Protein AF-0000000085088688 (afdb_homodimer)

Structure (mmCIF, N/CA/C/O backbone):
data_AF-0000000085088688-model_v1
#
loop_
_entity.id
_entity.type
_entity.pdbx_description
1 polymer 'Oxidoreductase, short chain dehydrogenase/reductase family protein, putative'
#
loop_
_atom_site.group_PDB
_atom_site.id
_atom_site.type_symbol
_atom_site.label_atom_id
_atom_site.label_alt_id
_atom_site.label_comp_id
_atom_site.label_asym_id
_atom_site.label_entity_id
_atom_site.label_seq_id
_atom_site.pdbx_PDB_ins_code
_atom_site.Cartn_x
_atom_site.Cartn_y
_atom_site.Cartn_z
_atom_site.occupancy
_atom_site.B_iso_or_equiv
_atom_site.auth_seq_id
_atom_site.auth_comp_id
_atom_site.auth_asym_id
_atom_site.auth_atom_id
_atom_site.pdbx_PDB_model_num
ATOM 1 N N . MET A 1 1 ? -0.628 4.168 -12.469 1 86.81 1 MET A N 1
ATOM 2 C CA . MET A 1 1 ? 0.678 3.516 -12.445 1 86.81 1 MET A CA 1
ATOM 3 C C . MET A 1 1 ? 0.829 2.559 -13.625 1 86.81 1 MET A C 1
ATOM 5 O O . MET A 1 1 ? -0.034 1.709 -13.852 1 86.81 1 MET A O 1
ATOM 9 N N . SER A 1 2 ? 1.89 2.74 -14.359 1 94.06 2 SER A N 1
ATOM 10 C CA . SER A 1 2 ? 2.098 1.964 -15.578 1 94.06 2 SER A CA 1
ATOM 11 C C . SER A 1 2 ? 3.037 0.789 -15.336 1 94.06 2 SER A C 1
ATOM 13 O O . SER A 1 2 ? 4.012 0.912 -14.594 1 94.06 2 SER A O 1
ATOM 15 N N . LEU A 1 3 ? 2.662 -0.353 -15.992 1 97.81 3 LEU A N 1
ATOM 16 C CA . LEU A 1 3 ? 3.504 -1.544 -15.961 1 97.81 3 LEU A CA 1
ATOM 17 C C . LEU A 1 3 ? 4.012 -1.884 -17.359 1 97.81 3 LEU A C 1
ATOM 19 O O . LEU A 1 3 ? 4.41 -3.021 -17.625 1 97.81 3 LEU A O 1
ATOM 23 N N . GLN A 1 4 ? 3.984 -0.864 -18.188 1 97.19 4 GLN A N 1
ATOM 24 C CA . GLN A 1 4 ? 4.34 -1.06 -19.594 1 97.19 4 GLN A CA 1
ATOM 25 C C . GLN A 1 4 ? 5.762 -1.599 -19.734 1 97.19 4 GLN A C 1
ATOM 27 O O . GLN A 1 4 ? 6.695 -1.07 -19.125 1 97.19 4 GLN A O 1
ATOM 32 N N . GLY A 1 5 ? 5.855 -2.678 -20.516 1 97.69 5 GLY A N 1
ATOM 33 C CA . GLY A 1 5 ? 7.16 -3.238 -20.844 1 97.69 5 GLY A CA 1
ATOM 34 C C . GLY A 1 5 ? 7.668 -4.199 -19.781 1 97.69 5 GLY A C 1
ATOM 35 O O . GLY A 1 5 ? 8.781 -4.719 -19.891 1 97.69 5 GLY A O 1
ATOM 36 N N . LYS A 1 6 ? 6.914 -4.5 -18.781 1 98.69 6 LYS A N 1
ATOM 37 C CA . LYS A 1 6 ? 7.332 -5.352 -17.672 1 98.69 6 LYS A CA 1
ATOM 38 C C . LYS A 1 6 ? 6.621 -6.699 -17.719 1 98.69 6 LYS A C 1
ATOM 40 O O . LYS A 1 6 ? 5.535 -6.816 -18.281 1 98.69 6 LYS A O 1
ATOM 45 N N . VAL A 1 7 ? 7.25 -7.738 -17.141 1 98.94 7 VAL A N 1
ATOM 46 C CA . VAL A 1 7 ? 6.73 -9.102 -17.172 1 98.94 7 VAL A CA 1
ATOM 47 C C . VAL A 1 7 ? 6.504 -9.594 -15.734 1 98.94 7 VAL A C 1
ATOM 49 O O . VAL A 1 7 ? 7.398 -9.5 -14.891 1 98.94 7 VAL A O 1
ATOM 52 N N . TYR A 1 8 ? 5.316 -10.117 -15.508 1 98.94 8 TYR A N 1
ATOM 53 C CA . TYR A 1 8 ? 4.934 -10.562 -14.172 1 98.94 8 TYR A CA 1
ATOM 54 C C . TYR A 1 8 ? 4.43 -12 -14.195 1 98.94 8 TYR A C 1
ATOM 56 O O . TYR A 1 8 ? 3.725 -12.398 -15.125 1 98.94 8 TYR A O 1
ATOM 64 N N . VAL A 1 9 ? 4.734 -12.773 -13.117 1 98.81 9 VAL A N 1
ATOM 65 C CA . VAL A 1 9 ? 4.227 -14.133 -12.969 1 98.81 9 VAL A CA 1
ATOM 66 C C . VAL A 1 9 ? 3.311 -14.211 -11.75 1 98.81 9 VAL A C 1
ATOM 68 O O . VAL A 1 9 ? 3.574 -13.578 -10.727 1 98.81 9 VAL A O 1
ATOM 71 N N . ILE A 1 10 ? 2.238 -14.922 -11.891 1 98.69 10 ILE A N 1
ATOM 72 C CA . ILE A 1 10 ? 1.268 -15.094 -10.812 1 98.69 10 ILE A CA 1
ATOM 73 C C . ILE A 1 10 ? 0.995 -16.578 -10.602 1 98.69 10 ILE A C 1
ATOM 75 O O . ILE A 1 10 ? 0.487 -17.266 -11.492 1 98.69 10 ILE A O 1
ATOM 79 N N . THR A 1 11 ? 1.35 -17.109 -9.422 1 97.5 11 THR A N 1
ATOM 80 C CA . THR A 1 11 ? 0.87 -18.438 -9.062 1 97.5 11 THR A CA 1
ATOM 81 C C . THR A 1 11 ? -0.544 -18.359 -8.492 1 97.5 11 THR A C 1
ATOM 83 O O . THR A 1 11 ? -0.905 -17.391 -7.832 1 97.5 11 THR A O 1
ATOM 86 N N . GLY A 1 12 ? -1.298 -19.406 -8.734 1 95.12 12 GLY A N 1
ATOM 87 C CA . GLY A 1 12 ? -2.707 -19.297 -8.391 1 95.12 12 GLY A CA 1
ATOM 88 C C . GLY A 1 12 ? -3.439 -18.25 -9.203 1 95.12 12 GLY A C 1
ATOM 89 O O . GLY A 1 12 ? -4.32 -17.547 -8.68 1 95.12 12 GLY A O 1
ATOM 90 N N . GLY A 1 13 ? -3.041 -18.141 -10.445 1 97.19 13 GLY A N 1
ATOM 91 C CA . GLY A 1 13 ? -3.459 -17 -11.234 1 97.19 13 GLY A CA 1
ATOM 92 C C . GLY A 1 13 ? -4.77 -17.219 -11.969 1 97.19 13 GLY A C 1
ATOM 93 O O . GLY A 1 13 ? -5.23 -16.359 -12.711 1 97.19 13 GLY A O 1
ATOM 94 N N . ALA A 1 14 ? -5.445 -18.391 -11.711 1 96.94 14 ALA A N 1
ATOM 95 C CA . ALA A 1 14 ? -6.617 -18.703 -12.523 1 96.94 14 ALA A CA 1
ATOM 96 C C . ALA A 1 14 ? -7.902 -18.531 -11.719 1 96.94 14 ALA A C 1
ATOM 98 O O . ALA A 1 14 ? -9 -18.812 -12.219 1 96.94 14 ALA A O 1
ATOM 99 N N . SER A 1 15 ? -7.801 -18.062 -10.445 1 92.81 15 SER A N 1
ATOM 100 C CA . SER A 1 15 ? -9.016 -17.859 -9.656 1 92.81 15 SER A CA 1
ATOM 101 C C . SER A 1 15 ? -8.781 -16.844 -8.547 1 92.81 15 SER A C 1
ATOM 103 O O . SER A 1 15 ? -7.645 -16.438 -8.281 1 92.81 15 SER A O 1
ATOM 105 N N . GLY A 1 16 ? -9.898 -16.328 -8.07 1 93.25 16 GLY A N 1
ATOM 106 C CA . GLY A 1 16 ? -9.875 -15.508 -6.871 1 93.25 16 GLY A CA 1
ATOM 107 C C . GLY A 1 16 ? -8.961 -14.305 -6.984 1 93.25 16 GLY A C 1
ATOM 108 O O . GLY A 1 16 ? -9.016 -13.57 -7.977 1 93.25 16 GLY A O 1
ATOM 109 N N . ILE A 1 17 ? -8.172 -14.125 -5.945 1 94.31 17 ILE A N 1
ATOM 110 C CA . ILE A 1 17 ? -7.27 -12.984 -5.852 1 94.31 17 ILE A CA 1
ATOM 111 C C . ILE A 1 17 ? -6.215 -13.07 -6.953 1 94.31 17 ILE A C 1
ATOM 113 O O . ILE A 1 17 ? -5.844 -12.055 -7.547 1 94.31 17 ILE A O 1
ATOM 117 N N . GLY A 1 18 ? -5.742 -14.297 -7.219 1 96.75 18 GLY A N 1
ATOM 118 C CA . GLY A 1 18 ? -4.754 -14.484 -8.266 1 96.75 18 GLY A CA 1
ATOM 119 C C . 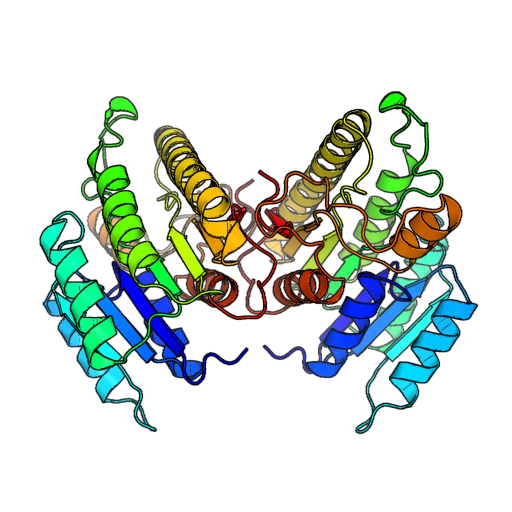GLY A 1 18 ? -5.25 -14.047 -9.633 1 96.75 18 GLY A C 1
ATOM 120 O O . GLY A 1 18 ? -4.547 -13.336 -10.359 1 96.75 18 GLY A O 1
ATOM 121 N N . LEU A 1 19 ? -6.43 -14.438 -9.938 1 97.56 19 LEU A N 1
ATOM 122 C CA . LEU A 1 19 ? -6.992 -14.055 -11.227 1 97.56 19 LEU A CA 1
ATOM 123 C C . LEU A 1 19 ? -7.242 -12.555 -11.297 1 97.56 19 LEU A C 1
ATOM 125 O O . LEU A 1 19 ? -6.977 -11.922 -12.32 1 97.56 19 LEU A O 1
ATOM 129 N N . ALA A 1 20 ? -7.77 -12 -10.227 1 97.69 20 ALA A N 1
ATOM 130 C CA . ALA A 1 20 ? -7.973 -10.555 -10.172 1 97.69 20 ALA A CA 1
ATOM 131 C C . ALA A 1 20 ? -6.656 -9.812 -10.391 1 97.69 20 ALA A C 1
ATOM 133 O O . ALA A 1 20 ? -6.617 -8.805 -11.102 1 97.69 20 ALA A O 1
ATOM 134 N N . THR A 1 21 ? -5.629 -10.305 -9.82 1 98.56 21 THR A N 1
ATOM 135 C CA . THR A 1 21 ? -4.305 -9.719 -10 1 98.56 21 THR A CA 1
ATOM 136 C C . THR A 1 21 ? -3.844 -9.859 -11.445 1 98.56 21 THR A C 1
ATOM 138 O O . THR A 1 21 ? -3.369 -8.891 -12.055 1 98.56 21 THR A O 1
ATOM 141 N N . ALA A 1 22 ? -4.035 -11.031 -11.969 1 98.81 22 ALA A N 1
ATOM 142 C CA . ALA A 1 22 ? -3.627 -11.32 -13.344 1 98.81 22 ALA A CA 1
ATOM 143 C C . ALA A 1 22 ? -4.328 -10.391 -14.328 1 98.81 22 ALA A C 1
ATOM 145 O O . ALA A 1 22 ? -3.729 -9.953 -15.312 1 98.81 22 ALA A O 1
ATOM 146 N N . LYS A 1 23 ? -5.527 -10.086 -14.078 1 98.69 23 LYS A N 1
ATOM 147 C CA . LYS A 1 23 ? -6.309 -9.242 -14.977 1 98.69 23 LYS A CA 1
ATOM 148 C C . LYS A 1 23 ? -5.844 -7.789 -14.914 1 98.69 23 LYS A C 1
ATOM 150 O O . LYS A 1 23 ? -5.855 -7.086 -15.922 1 98.69 23 LYS A O 1
ATOM 155 N N . LEU A 1 24 ? -5.438 -7.336 -13.805 1 98.44 24 LEU A N 1
ATOM 156 C CA . LEU A 1 24 ? -5.07 -5.938 -13.602 1 98.44 24 LEU A CA 1
ATOM 157 C C . LEU A 1 24 ? -3.736 -5.621 -14.266 1 98.44 24 LEU A C 1
ATOM 159 O O . LEU A 1 24 ? -3.51 -4.488 -14.695 1 98.44 24 LEU A O 1
ATOM 163 N N . ILE A 1 25 ? -2.869 -6.59 -14.461 1 98.69 25 ILE A N 1
ATOM 164 C CA . ILE A 1 25 ? -1.519 -6.359 -14.961 1 98.69 25 ILE A CA 1
ATOM 165 C C . ILE A 1 25 ? -1.578 -5.898 -16.422 1 98.69 25 ILE A C 1
ATOM 167 O O . ILE A 1 25 ? -1.062 -4.828 -16.75 1 98.69 25 ILE A O 1
ATOM 171 N N . PRO A 1 26 ? -2.248 -6.578 -17.312 1 98.5 26 PRO A N 1
ATOM 172 C CA . PRO A 1 26 ? -2.326 -6.074 -18.672 1 98.5 26 PRO A CA 1
ATOM 173 C C . PRO A 1 26 ? -3.15 -4.797 -18.797 1 98.5 26 PRO A C 1
ATOM 175 O O . PRO A 1 26 ? -2.914 -3.982 -19.688 1 98.5 26 PRO A O 1
ATOM 178 N N . GLU A 1 27 ? -4.105 -4.59 -17.859 1 97.19 27 GLU A N 1
ATOM 179 C CA . GLU A 1 27 ? -4.852 -3.334 -17.844 1 97.19 27 GLU A CA 1
ATOM 180 C C . GLU A 1 27 ? -3.918 -2.141 -17.656 1 97.19 27 GLU A C 1
ATOM 182 O O . GLU A 1 27 ? -4.242 -1.022 -18.062 1 97.19 27 GLU A O 1
ATOM 187 N N . ARG A 1 28 ? -2.791 -2.441 -17.109 1 97.44 28 ARG A N 1
ATOM 188 C CA . ARG A 1 28 ? -1.818 -1.382 -16.859 1 97.44 28 ARG A CA 1
ATOM 189 C C . ARG A 1 28 ? -0.616 -1.515 -17.781 1 97.44 28 ARG A C 1
ATOM 191 O O . ARG A 1 28 ? 0.445 -0.946 -17.531 1 97.44 28 ARG A O 1
ATOM 198 N N . GLY A 1 29 ? -0.726 -2.365 -18.75 1 97.88 29 GLY A N 1
ATOM 199 C CA . GLY A 1 29 ? 0.234 -2.418 -19.844 1 97.88 29 GLY A CA 1
ATOM 200 C C . GLY A 1 29 ? 1.263 -3.521 -19.672 1 97.88 29 GLY A C 1
ATOM 201 O O . GLY A 1 29 ? 2.133 -3.697 -20.531 1 97.88 29 GLY A O 1
ATOM 202 N N . GLY A 1 30 ? 1.193 -4.305 -18.625 1 98.69 30 GLY A N 1
ATOM 203 C CA . GLY A 1 30 ? 2.18 -5.34 -18.359 1 98.69 30 GLY A CA 1
ATOM 204 C C . GLY A 1 30 ? 1.854 -6.656 -19.047 1 98.69 30 GLY A C 1
ATOM 205 O O . GLY A 1 30 ? 0.72 -6.875 -19.469 1 98.69 30 GLY A O 1
ATOM 206 N N . THR A 1 31 ? 2.891 -7.492 -19.109 1 98.88 31 THR A N 1
ATOM 207 C CA . THR A 1 31 ? 2.73 -8.883 -19.516 1 98.88 31 THR A CA 1
ATOM 208 C C . THR A 1 31 ? 2.475 -9.773 -18.312 1 98.88 31 THR A C 1
ATOM 210 O O . THR A 1 31 ? 3.168 -9.68 -17.297 1 98.88 31 THR A O 1
ATOM 213 N N . VAL A 1 32 ? 1.46 -10.641 -18.469 1 98.88 32 VAL A N 1
ATOM 214 C CA . VAL A 1 32 ? 1.115 -11.477 -17.328 1 98.88 32 VAL A CA 1
ATOM 215 C C . VAL A 1 32 ? 1.271 -12.945 -17.703 1 98.88 32 VAL A C 1
ATOM 217 O O . VAL A 1 32 ? 0.822 -13.375 -18.766 1 98.88 32 VAL A O 1
ATOM 220 N N . CYS A 1 33 ? 1.972 -13.719 -16.844 1 98.94 33 CYS A N 1
ATOM 221 C CA . CYS A 1 33 ? 2.121 -15.164 -16.938 1 98.94 33 CYS A CA 1
ATOM 222 C C . CYS A 1 33 ? 1.521 -15.859 -15.727 1 98.94 33 CYS A C 1
ATOM 224 O O . CYS A 1 33 ? 1.959 -15.641 -14.602 1 98.94 33 CYS A O 1
ATOM 226 N N . ILE A 1 34 ? 0.528 -16.719 -16 1 98.69 34 ILE A N 1
ATOM 227 C CA . ILE A 1 34 ? -0.143 -17.297 -14.836 1 98.69 34 ILE A CA 1
ATOM 228 C C . ILE A 1 34 ? 0.108 -18.797 -14.789 1 98.69 34 ILE A C 1
ATOM 230 O O . ILE A 1 34 ? 0.257 -19.453 -15.828 1 98.69 34 ILE A O 1
ATOM 234 N N . ALA A 1 35 ? 0.189 -19.297 -13.539 1 98.38 35 ALA A N 1
ATOM 235 C CA . ALA A 1 35 ? 0.259 -20.734 -13.25 1 98.38 35 ALA A CA 1
ATOM 236 C C . ALA A 1 35 ? -0.867 -21.156 -12.312 1 98.38 35 ALA A C 1
ATOM 238 O O . ALA A 1 35 ? -1.215 -20.438 -11.383 1 98.38 35 ALA A O 1
ATOM 239 N N . ASP A 1 36 ? -1.402 -22.281 -12.586 1 97.31 36 ASP A N 1
ATOM 240 C CA . ASP A 1 36 ? -2.408 -22.922 -11.75 1 97.31 36 ASP A CA 1
ATOM 241 C C . ASP A 1 36 ? -2.463 -24.422 -12.016 1 97.31 36 ASP A C 1
ATOM 243 O O . ASP A 1 36 ? -1.936 -24.906 -13.023 1 97.31 36 ASP A O 1
ATOM 247 N N . VAL A 1 37 ? -3.064 -25.094 -11.062 1 96.31 37 VAL A N 1
ATOM 248 C CA . VAL A 1 37 ? -3.174 -26.547 -11.242 1 96.31 37 VAL A CA 1
ATOM 249 C C . VAL A 1 37 ? -4.492 -26.875 -11.93 1 96.31 37 VAL A C 1
ATOM 251 O O . VAL A 1 37 ? -4.648 -27.969 -12.492 1 96.31 37 VAL A O 1
ATOM 254 N N . ASN A 1 38 ? -5.473 -25.969 -11.898 1 95.88 38 ASN A N 1
ATOM 255 C CA . ASN A 1 38 ? -6.809 -26.203 -12.43 1 95.88 38 ASN A CA 1
ATOM 256 C C . ASN A 1 38 ? -6.887 -25.875 -13.922 1 95.88 38 ASN A C 1
ATOM 258 O O . ASN A 1 38 ? -7 -24.703 -14.297 1 95.88 38 ASN A O 1
ATOM 262 N N . GLN A 1 39 ? -6.992 -26.906 -14.727 1 97.38 39 GLN A N 1
ATOM 263 C CA . GLN A 1 39 ? -6.961 -26.734 -16.172 1 97.38 39 GLN A CA 1
ATOM 264 C C . GLN A 1 39 ? -8.195 -25.984 -16.656 1 97.38 39 GLN A C 1
ATOM 266 O O . GLN A 1 39 ? -8.102 -25.125 -17.547 1 97.38 39 GLN A O 1
ATOM 271 N N . ASP A 1 40 ? -9.32 -26.312 -16.078 1 97.44 40 ASP A N 1
ATOM 272 C CA . ASP A 1 40 ? -10.547 -25.641 -16.5 1 97.44 40 ASP A CA 1
ATOM 273 C C . ASP A 1 40 ? -10.469 -24.141 -16.203 1 97.44 40 ASP A C 1
ATOM 275 O O . ASP A 1 40 ? -10.836 -23.328 -17.062 1 97.44 40 ASP A O 1
ATOM 279 N N . ALA A 1 41 ? -10.016 -23.812 -15.039 1 96.56 41 ALA A N 1
ATOM 280 C CA . ALA A 1 41 ? -9.844 -22.406 -14.672 1 96.56 41 ALA A CA 1
ATOM 281 C C . ALA A 1 41 ? -8.828 -21.719 -15.578 1 96.56 41 ALA A C 1
ATOM 283 O O . ALA A 1 41 ? -9.008 -20.562 -15.961 1 96.56 41 ALA A O 1
ATOM 284 N N . LEU A 1 42 ? -7.812 -22.422 -15.953 1 98.44 42 LEU A N 1
ATOM 285 C CA . LEU A 1 42 ? -6.801 -21.891 -16.859 1 98.44 42 LEU A CA 1
ATOM 286 C C . LEU A 1 42 ? -7.391 -21.609 -18.234 1 98.44 42 LEU A C 1
ATOM 288 O O . LEU A 1 42 ? -7.09 -20.594 -18.844 1 98.44 42 LEU A O 1
ATOM 292 N N . ASN A 1 43 ? -8.203 -22.516 -18.688 1 98.56 43 ASN A N 1
ATOM 293 C CA . ASN A 1 43 ? -8.852 -22.328 -19.984 1 98.56 43 ASN A CA 1
ATOM 294 C C . ASN A 1 43 ? -9.727 -21.062 -19.984 1 98.56 43 ASN A C 1
ATOM 296 O O . ASN A 1 43 ? -9.727 -20.312 -20.969 1 98.56 43 ASN A O 1
ATOM 300 N N . GLU A 1 44 ? -10.43 -20.938 -18.938 1 98.31 44 GLU A N 1
ATOM 301 C CA . GLU A 1 44 ? -11.273 -19.75 -18.812 1 98.31 44 GLU A CA 1
ATOM 302 C C . GLU A 1 44 ? -10.438 -18.469 -18.781 1 98.31 44 GLU A C 1
ATOM 304 O O . GLU A 1 44 ? -10.773 -17.484 -19.453 1 98.31 44 GLU A O 1
ATOM 309 N N . ALA A 1 45 ? -9.391 -18.516 -18.062 1 98.44 45 ALA A N 1
ATOM 310 C CA . ALA A 1 45 ? -8.492 -17.359 -18 1 98.44 45 ALA A CA 1
ATOM 311 C C . ALA A 1 45 ? -7.883 -17.062 -19.375 1 98.44 45 ALA A C 1
ATOM 313 O O . ALA A 1 45 ? -7.812 -15.914 -19.797 1 98.44 45 ALA A O 1
ATOM 314 N N . GLU A 1 46 ? -7.449 -18.078 -20.031 1 98.62 46 GLU A N 1
ATOM 315 C CA . GLU A 1 46 ? -6.875 -17.922 -21.359 1 98.62 46 GLU A CA 1
ATOM 316 C C . GLU A 1 46 ? -7.867 -17.266 -22.312 1 98.62 46 GLU A C 1
ATOM 318 O O . GLU A 1 46 ? -7.512 -16.359 -23.078 1 98.62 46 GLU A O 1
ATOM 323 N N . SER A 1 47 ? -9.086 -17.766 -22.312 1 98.62 47 SER A N 1
ATOM 324 C CA . SER A 1 47 ? -10.133 -17.203 -23.156 1 98.62 47 SER A CA 1
ATOM 325 C C . SER A 1 47 ? -10.352 -15.719 -22.844 1 98.62 47 SER A C 1
ATOM 327 O O . SER A 1 47 ? -10.523 -14.914 -23.766 1 98.62 47 SER A O 1
ATOM 329 N N . TYR A 1 48 ? -10.359 -15.406 -21.594 1 98.31 48 TYR A N 1
ATOM 330 C CA . TYR A 1 48 ? -10.523 -14.016 -21.172 1 98.31 48 TYR A CA 1
ATOM 331 C C . TYR A 1 48 ? -9.43 -13.133 -21.766 1 98.31 48 TYR A C 1
ATOM 333 O O . TYR A 1 48 ? -9.719 -12.109 -22.391 1 98.31 48 TYR A O 1
ATOM 341 N N . PHE A 1 49 ? -8.188 -13.508 -21.594 1 98.5 49 PHE A N 1
ATOM 342 C CA . PHE A 1 49 ? -7.078 -12.68 -22.047 1 98.5 49 PHE A CA 1
ATOM 343 C C . PHE A 1 49 ? -7.031 -12.609 -23.562 1 98.5 49 PHE A C 1
ATOM 345 O O . PHE A 1 49 ? -6.73 -11.555 -24.141 1 98.5 49 PHE A O 1
ATOM 352 N N . ALA A 1 50 ? -7.367 -13.68 -24.219 1 98.38 50 ALA A N 1
ATOM 353 C CA . ALA A 1 50 ? -7.336 -13.742 -25.672 1 98.38 50 ALA A CA 1
ATOM 354 C C . ALA A 1 50 ? -8.406 -12.836 -26.281 1 98.38 50 ALA A C 1
ATOM 356 O O . ALA A 1 50 ? -8.266 -12.391 -27.422 1 98.38 50 ALA A O 1
ATOM 357 N N . SER A 1 51 ? -9.414 -12.516 -25.516 1 98.06 51 SER A N 1
ATOM 358 C CA . SER A 1 51 ? -10.562 -11.773 -26.047 1 98.06 51 SER A CA 1
ATOM 359 C C . SER A 1 51 ? -10.344 -10.266 -25.922 1 98.06 51 SER A C 1
ATOM 361 O O . SER A 1 51 ? -11.148 -9.477 -26.422 1 98.06 51 SER A O 1
ATOM 363 N N . LYS A 1 52 ? -9.367 -9.906 -25.234 1 97.56 52 LYS A N 1
ATOM 364 C CA . LYS A 1 52 ? -9.164 -8.484 -24.953 1 97.56 52 LYS A CA 1
ATOM 365 C C . LYS A 1 52 ? -8.812 -7.723 -26.234 1 97.56 52 LYS A C 1
ATOM 367 O O . LYS A 1 52 ? -8.094 -8.242 -27.094 1 97.56 52 LYS A O 1
ATOM 372 N N . THR A 1 53 ? -9.336 -6.406 -26.406 1 96.19 53 THR A N 1
ATOM 373 C CA . THR A 1 53 ? -9 -5.438 -27.438 1 96.19 53 THR A CA 1
ATOM 374 C C . THR A 1 53 ? -8.695 -4.07 -26.828 1 96.19 53 THR A C 1
ATOM 376 O O . THR A 1 53 ? -9.547 -3.488 -26.156 1 96.19 53 THR A O 1
ATOM 379 N N . PRO A 1 54 ? -7.539 -3.65 -27.125 1 96.12 54 PRO A N 1
ATOM 380 C CA . PRO A 1 54 ? -6.434 -4.242 -27.875 1 96.12 54 PRO A CA 1
ATOM 381 C C . PRO A 1 54 ? -5.887 -5.508 -27.234 1 96.12 54 PRO A C 1
ATOM 383 O O . PRO A 1 54 ? -6.129 -5.754 -26.047 1 96.12 54 PRO A O 1
ATOM 386 N N . SER A 1 55 ? -5.125 -6.199 -28 1 97.38 55 SER A N 1
ATOM 387 C CA . SER A 1 55 ? -4.582 -7.465 -27.516 1 97.38 55 SER A CA 1
ATOM 388 C C . SER A 1 55 ? -3.623 -7.242 -26.359 1 97.38 55 SER A C 1
ATOM 390 O O . SER A 1 55 ? -2.92 -6.23 -26.312 1 97.38 55 SER A O 1
ATOM 392 N N . VAL A 1 56 ? -3.607 -8.211 -25.469 1 97.75 56 VAL A N 1
ATOM 393 C CA . VAL A 1 56 ? -2.703 -8.164 -24.328 1 97.75 56 VAL A CA 1
ATOM 394 C C . VAL A 1 56 ? -1.723 -9.328 -24.391 1 97.75 56 VAL A C 1
ATOM 396 O O . VAL A 1 56 ? -1.996 -10.344 -25.031 1 97.75 56 VAL A O 1
ATOM 399 N N . GLN A 1 57 ? -0.56 -9.156 -23.812 1 97.69 57 GLN A N 1
ATOM 400 C CA . GLN A 1 57 ? 0.436 -10.227 -23.734 1 97.69 57 GLN A CA 1
ATOM 401 C C . GLN A 1 57 ? 0.238 -11.078 -22.484 1 97.69 57 GLN A C 1
ATOM 403 O O . GLN A 1 57 ? 0.148 -10.547 -21.375 1 97.69 57 GLN A O 1
ATOM 408 N N . PHE A 1 58 ? 0.134 -12.344 -22.719 1 98.62 58 PHE A N 1
ATOM 409 C CA . PHE A 1 58 ? -0.089 -13.234 -21.594 1 98.62 58 PHE A CA 1
ATOM 410 C C . PHE A 1 58 ? 0.445 -14.633 -21.891 1 98.62 58 PHE A C 1
ATOM 412 O O . PHE A 1 58 ? 0.751 -14.945 -23.047 1 98.62 58 PHE A O 1
ATOM 419 N N . MET A 1 59 ? 0.653 -15.438 -20.828 1 98.5 59 MET A N 1
ATOM 420 C CA . MET A 1 59 ? 0.98 -16.859 -20.891 1 98.5 59 MET A CA 1
ATOM 421 C C . MET A 1 59 ? 0.252 -17.625 -19.781 1 98.5 59 MET A C 1
ATOM 423 O O . MET A 1 59 ? 0.13 -17.141 -18.656 1 98.5 59 MET A O 1
ATOM 427 N N . VAL A 1 60 ? -0.307 -18.734 -20.172 1 98.5 60 VAL A N 1
ATOM 428 C CA . VAL A 1 60 ? -1.026 -19.594 -19.234 1 98.5 60 VAL A CA 1
ATOM 429 C C . VAL A 1 60 ? -0.362 -20.969 -19.188 1 98.5 60 VAL A C 1
ATOM 431 O O . VAL A 1 60 ? -0.112 -21.594 -20.219 1 98.5 60 VAL A O 1
ATOM 434 N N . ASN A 1 61 ? -0.057 -21.422 -17.953 1 98.62 61 ASN A N 1
ATOM 435 C CA . ASN A 1 61 ? 0.616 -22.703 -17.797 1 98.62 61 ASN A CA 1
ATOM 436 C C . ASN A 1 61 ? 0.021 -23.5 -16.641 1 98.62 61 ASN A C 1
ATOM 438 O O . ASN A 1 61 ? -0.285 -22.953 -15.578 1 98.62 61 ASN A O 1
ATOM 442 N N . LYS A 1 62 ? -0.138 -24.75 -16.875 1 98.44 62 LYS A N 1
ATOM 443 C CA . LYS A 1 62 ? -0.456 -25.656 -15.773 1 98.44 62 LYS A CA 1
ATOM 444 C C . LYS A 1 62 ? 0.797 -26.016 -14.984 1 98.44 62 LYS A C 1
ATOM 446 O O . LYS A 1 62 ? 1.706 -26.672 -15.516 1 98.44 62 LYS A O 1
ATOM 451 N N . VAL A 1 63 ? 0.884 -25.562 -13.766 1 97.25 63 VAL A N 1
ATOM 452 C CA . VAL A 1 63 ? 2.035 -25.797 -12.898 1 97.25 63 VAL A CA 1
ATOM 453 C C . VAL A 1 63 ? 1.559 -26.172 -11.5 1 97.25 63 VAL A C 1
ATOM 455 O O . VAL A 1 63 ? 0.688 -25.5 -10.93 1 97.25 63 VAL A O 1
ATOM 458 N N . ASP A 1 64 ? 2.041 -27.25 -10.984 1 95.69 64 ASP A N 1
ATOM 459 C CA . ASP A 1 64 ? 1.913 -27.562 -9.562 1 95.69 64 ASP A CA 1
ATOM 460 C C . ASP A 1 64 ? 3.053 -26.938 -8.766 1 95.69 64 ASP A C 1
ATOM 462 O O . ASP A 1 64 ? 4.184 -27.422 -8.805 1 95.69 64 ASP A O 1
ATOM 466 N N . VAL A 1 65 ? 2.738 -25.922 -8.016 1 93.81 65 VAL A N 1
ATOM 467 C CA . VAL A 1 65 ? 3.777 -25.141 -7.352 1 93.81 65 VAL A CA 1
ATOM 468 C C . VAL A 1 65 ? 4.414 -25.969 -6.234 1 93.81 65 VAL A C 1
ATOM 470 O O . VAL A 1 65 ? 5.461 -25.594 -5.699 1 93.81 65 VAL A O 1
ATOM 473 N N . SER A 1 66 ? 3.803 -27.016 -5.84 1 90 66 SER A N 1
ATOM 474 C CA . SER A 1 66 ? 4.43 -27.906 -4.867 1 90 66 SER A CA 1
ATOM 475 C C . SER A 1 66 ? 5.543 -28.734 -5.508 1 90 66 SER A C 1
ATOM 477 O O . SER A 1 66 ? 6.348 -29.359 -4.809 1 90 66 SER A O 1
ATOM 479 N N . ASN A 1 67 ? 5.543 -28.797 -6.812 1 93.12 67 ASN A N 1
ATOM 480 C CA . ASN A 1 67 ? 6.602 -29.453 -7.57 1 93.12 67 ASN A CA 1
ATOM 481 C C . ASN A 1 67 ? 7.707 -28.484 -7.957 1 93.12 67 ASN A C 1
ATOM 483 O O . ASN A 1 67 ? 7.555 -27.703 -8.898 1 93.12 67 ASN A O 1
ATOM 487 N N . LYS A 1 68 ? 8.805 -28.594 -7.328 1 92.12 68 LYS A N 1
ATOM 488 C CA . LYS A 1 68 ? 9.906 -27.641 -7.465 1 92.12 68 LYS A CA 1
ATOM 489 C C . LYS A 1 68 ? 10.406 -27.578 -8.906 1 92.12 68 LYS A C 1
ATOM 491 O O . LYS A 1 68 ? 10.703 -26.5 -9.422 1 92.12 68 LYS A O 1
ATOM 496 N N . GLN A 1 69 ? 10.523 -28.703 -9.492 1 95.62 69 GLN A N 1
ATOM 497 C CA . GLN A 1 69 ? 11.031 -28.734 -10.859 1 95.62 69 GLN A CA 1
ATOM 498 C C . GLN A 1 69 ? 10.07 -28.047 -11.82 1 95.62 69 GLN A C 1
ATOM 500 O O . GLN A 1 69 ? 10.5 -27.328 -12.719 1 95.62 69 GLN A O 1
ATOM 505 N N . GLN A 1 70 ? 8.797 -28.25 -11.656 1 97.38 70 GLN A N 1
ATOM 506 C CA . GLN A 1 70 ? 7.812 -27.594 -12.508 1 97.38 70 GLN A CA 1
ATOM 507 C C . GLN A 1 70 ? 7.898 -26.062 -12.359 1 97.38 70 GLN A C 1
ATOM 509 O O . GLN A 1 70 ? 7.82 -25.344 -13.352 1 97.38 70 GLN A O 1
ATOM 514 N N . VAL A 1 71 ? 8.109 -25.625 -11.164 1 96.88 71 VAL A N 1
ATOM 515 C CA . VAL A 1 71 ? 8.211 -24.203 -10.898 1 96.88 71 VAL A CA 1
ATOM 516 C C . VAL A 1 71 ? 9.461 -23.641 -11.578 1 96.88 71 VAL 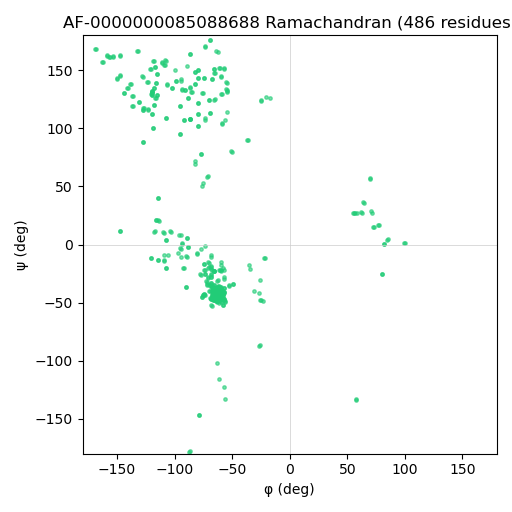A C 1
ATOM 518 O O . VAL A 1 71 ? 9.398 -22.625 -12.281 1 96.88 71 VAL A O 1
ATOM 521 N N . THR A 1 72 ? 10.547 -24.328 -11.383 1 97.06 72 THR A N 1
ATOM 522 C CA . THR A 1 72 ? 11.812 -23.891 -11.961 1 97.06 72 THR A CA 1
ATOM 523 C C . THR A 1 72 ? 11.711 -23.828 -13.484 1 97.06 72 THR A C 1
ATOM 525 O O . THR A 1 72 ? 12.125 -22.844 -14.102 1 97.06 72 THR A O 1
ATOM 528 N N . ASP A 1 73 ? 11.156 -24.844 -14.062 1 98 73 ASP A N 1
ATOM 529 C CA . ASP A 1 73 ? 11.008 -24.906 -15.516 1 98 73 ASP A CA 1
ATOM 530 C C . ASP A 1 73 ? 10.086 -23.797 -16.016 1 98 73 ASP A C 1
ATOM 532 O O . ASP A 1 73 ? 10.344 -23.188 -17.047 1 98 73 ASP A O 1
ATOM 536 N N . TRP A 1 74 ? 9.062 -23.578 -15.305 1 98.38 74 TRP A N 1
ATOM 537 C CA . TRP A 1 74 ? 8.094 -22.562 -15.68 1 98.38 74 TRP A CA 1
ATOM 538 C C . TRP A 1 74 ? 8.734 -21.172 -15.664 1 98.38 74 TRP A C 1
ATOM 540 O O . TRP A 1 74 ? 8.641 -20.438 -16.641 1 98.38 74 TRP A O 1
ATOM 550 N N . ILE A 1 75 ? 9.414 -20.828 -14.633 1 98.25 75 ILE A N 1
ATOM 551 C CA . ILE A 1 75 ? 10.07 -19.531 -14.516 1 98.25 75 ILE A CA 1
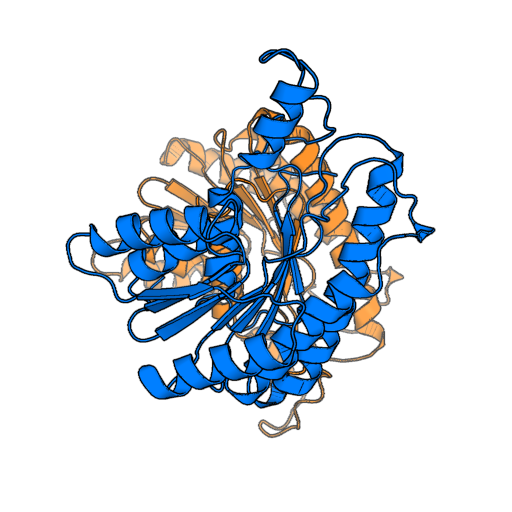ATOM 552 C C . ILE A 1 75 ? 11.133 -19.375 -15.602 1 98.25 75 ILE A C 1
ATOM 554 O O . ILE A 1 75 ? 11.234 -18.328 -16.234 1 98.25 75 ILE A O 1
ATOM 558 N N . ALA A 1 76 ? 11.867 -20.438 -15.836 1 97.12 76 ALA A N 1
ATOM 559 C CA . ALA A 1 76 ? 12.883 -20.406 -16.891 1 97.12 76 ALA A CA 1
ATOM 560 C C . ALA A 1 76 ? 12.242 -20.172 -18.25 1 97.12 76 ALA A C 1
ATOM 562 O O . ALA A 1 76 ? 12.781 -19.438 -19.078 1 97.12 76 ALA A O 1
ATOM 563 N N . SER A 1 77 ? 11.172 -20.812 -18.484 1 97.81 77 SER A N 1
ATOM 564 C CA . SER A 1 77 ? 10.5 -20.672 -19.781 1 97.81 77 SER A CA 1
ATOM 565 C C . SER A 1 77 ? 10.039 -19.234 -20 1 97.81 77 SER A C 1
ATOM 567 O O . SER A 1 77 ? 10.062 -18.734 -21.125 1 97.81 77 SER A O 1
ATOM 569 N N . ILE A 1 78 ? 9.617 -18.562 -18.984 1 97.75 78 ILE A N 1
ATOM 570 C CA . ILE A 1 78 ? 9.18 -17.172 -19.062 1 97.75 78 ILE A CA 1
ATOM 571 C C . ILE A 1 78 ? 10.375 -16.281 -19.391 1 97.75 78 ILE A C 1
ATOM 573 O O . ILE A 1 78 ? 10.289 -15.406 -20.25 1 97.75 78 ILE A O 1
ATOM 577 N N . LYS A 1 79 ? 11.406 -16.484 -18.703 1 96.38 79 LYS A N 1
ATOM 578 C CA . LYS A 1 79 ? 12.625 -15.734 -18.969 1 96.38 79 LYS A CA 1
ATOM 579 C C . LYS A 1 79 ? 13.086 -15.93 -20.406 1 96.38 79 LYS A C 1
ATOM 581 O O . LYS A 1 79 ? 13.516 -14.984 -21.062 1 96.38 79 LYS A O 1
ATOM 586 N N . ASN A 1 80 ? 12.992 -17.125 -20.859 1 96.69 80 ASN A N 1
ATOM 587 C CA . ASN A 1 80 ? 13.383 -17.422 -22.234 1 96.69 80 ASN A CA 1
ATOM 588 C C . ASN A 1 80 ? 12.469 -16.75 -23.25 1 96.69 80 ASN A C 1
ATOM 590 O O . ASN A 1 80 ? 12.93 -16.281 -24.297 1 96.69 80 ASN A O 1
ATOM 594 N N . THR A 1 81 ? 11.258 -16.703 -23 1 98 81 THR A N 1
ATOM 595 C CA . THR A 1 81 ? 10.258 -16.188 -23.922 1 98 81 THR A CA 1
ATOM 596 C C . THR A 1 81 ? 10.289 -14.664 -23.953 1 98 81 THR A C 1
ATOM 598 O O . THR A 1 81 ? 10.289 -14.055 -25.031 1 98 81 THR A O 1
ATOM 601 N N . TYR A 1 82 ? 10.359 -14.07 -22.797 1 98.19 82 TYR A N 1
ATOM 602 C CA . TYR A 1 82 ? 10.18 -12.625 -22.734 1 98.19 82 TYR A CA 1
ATOM 603 C C . TYR A 1 82 ? 11.5 -11.93 -22.422 1 98.19 82 TYR A C 1
ATOM 605 O O . TYR A 1 82 ? 11.57 -10.695 -22.422 1 98.19 82 TYR A O 1
ATOM 613 N N . HIS A 1 83 ? 12.516 -12.656 -22 1 98.12 83 HIS A N 1
ATOM 614 C CA . HIS A 1 83 ? 13.883 -12.203 -21.781 1 98.12 83 HIS A CA 1
ATOM 615 C C . HIS A 1 83 ? 13.984 -11.32 -20.547 1 98.12 83 HIS A C 1
ATOM 617 O O . HIS A 1 83 ? 14.961 -10.586 -20.375 1 98.12 83 HIS A O 1
ATOM 623 N N . ARG A 1 84 ? 12.938 -11.375 -19.734 1 98.12 84 ARG A N 1
ATOM 624 C CA . ARG A 1 84 ? 12.961 -10.641 -18.469 1 98.12 84 ARG A CA 1
ATOM 625 C C . ARG A 1 84 ? 11.891 -11.148 -17.516 1 98.12 84 ARG A C 1
ATOM 627 O O . ARG A 1 84 ? 10.93 -11.789 -17.938 1 98.12 84 ARG A O 1
ATOM 634 N N . LEU A 1 85 ? 12.078 -10.93 -16.281 1 98.75 85 LEU A N 1
ATOM 635 C CA . LEU A 1 85 ? 11.125 -11.086 -15.188 1 98.75 85 LEU A CA 1
ATOM 636 C C . LEU A 1 85 ? 11.203 -9.906 -14.227 1 98.75 85 LEU A C 1
ATOM 638 O O . LEU A 1 85 ? 12.234 -9.688 -13.586 1 98.75 85 LEU A O 1
ATOM 642 N N . ASP A 1 86 ? 10.062 -9.195 -14.102 1 98.88 86 ASP A N 1
ATOM 643 C CA . ASP A 1 86 ? 10.094 -7.961 -13.32 1 98.88 86 ASP A CA 1
ATOM 644 C C . ASP A 1 86 ? 9.367 -8.141 -11.984 1 98.88 86 ASP A C 1
ATOM 646 O O . ASP A 1 86 ? 9.594 -7.379 -11.047 1 98.88 86 ASP A O 1
ATOM 650 N N . GLY A 1 87 ? 8.547 -9.109 -11.93 1 98.88 87 GLY A N 1
ATOM 651 C CA . GLY A 1 87 ? 7.848 -9.289 -10.672 1 98.88 87 GLY A CA 1
ATOM 652 C C . GLY A 1 87 ? 7.102 -10.609 -10.586 1 98.88 87 GLY A C 1
ATOM 653 O O . GLY A 1 87 ? 6.965 -11.32 -11.586 1 98.88 87 GLY A O 1
ATOM 654 N N . ALA A 1 88 ? 6.672 -10.898 -9.359 1 98.81 88 ALA A N 1
ATOM 655 C CA . ALA A 1 88 ? 5.941 -12.141 -9.094 1 98.81 88 ALA A CA 1
ATOM 656 C C . ALA A 1 88 ? 4.953 -11.953 -7.941 1 98.81 88 ALA A C 1
ATOM 658 O O . ALA A 1 88 ? 5.219 -11.188 -7.008 1 98.81 88 ALA A O 1
ATOM 659 N N . ALA A 1 89 ? 3.879 -12.555 -8.062 1 98.44 89 ALA A N 1
ATOM 660 C CA . ALA A 1 89 ? 2.926 -12.688 -6.965 1 98.44 89 ALA A CA 1
ATOM 661 C C . ALA A 1 89 ? 2.623 -14.156 -6.68 1 98.44 89 ALA A C 1
ATOM 663 O O . ALA A 1 89 ? 2.086 -14.859 -7.535 1 98.44 89 ALA A O 1
ATOM 664 N N . ASN A 1 90 ? 2.984 -14.586 -5.512 1 96.12 90 ASN A N 1
ATOM 665 C CA . ASN A 1 90 ? 2.762 -15.961 -5.074 1 96.12 90 ASN A CA 1
ATOM 666 C C . ASN A 1 90 ? 1.471 -16.094 -4.273 1 96.12 90 ASN A C 1
ATOM 668 O O . ASN A 1 90 ? 1.475 -15.93 -3.051 1 96.12 90 ASN A O 1
ATOM 672 N N . ILE A 1 91 ? 0.445 -16.469 -4.969 1 93.12 91 ILE A N 1
ATOM 673 C CA . ILE A 1 91 ? -0.891 -16.469 -4.383 1 93.12 91 ILE A CA 1
ATOM 674 C C . ILE A 1 91 ? -1.409 -17.906 -4.289 1 93.12 91 ILE A C 1
ATOM 676 O O . ILE A 1 91 ? -2.355 -18.188 -3.549 1 93.12 91 ILE A O 1
ATOM 680 N N . ALA A 1 92 ? -0.744 -18.859 -4.965 1 83.62 92 ALA A N 1
ATOM 681 C CA . ALA A 1 92 ? -1.134 -20.266 -4.91 1 83.62 92 ALA A CA 1
ATOM 682 C C . ALA A 1 92 ? -1.046 -20.812 -3.486 1 83.62 92 ALA A C 1
ATOM 684 O O . ALA A 1 92 ? -0.125 -20.469 -2.742 1 83.62 92 ALA A O 1
ATOM 685 N N . GLY A 1 93 ? -1.884 -21.859 -3.119 1 64.69 93 GLY A N 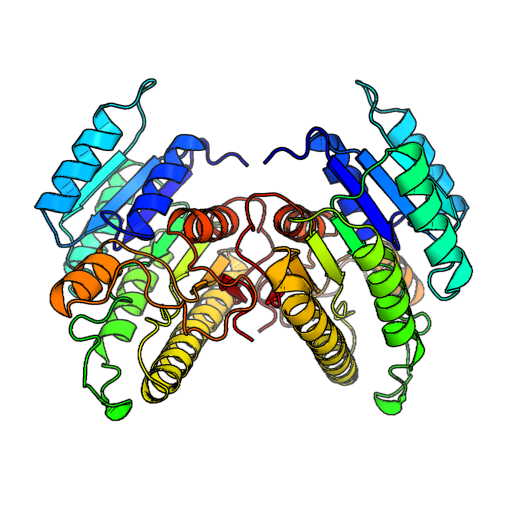1
ATOM 686 C CA . GLY A 1 93 ? -1.745 -22.703 -1.94 1 64.69 93 GLY A CA 1
ATOM 687 C C . GLY A 1 93 ? -2.27 -22.047 -0.675 1 64.69 93 GLY A C 1
ATOM 688 O O . GLY A 1 93 ? -2.258 -22.656 0.395 1 64.69 93 GLY A O 1
ATOM 689 N N . VAL A 1 94 ? -2.311 -20.719 -0.576 1 51.06 94 VAL A N 1
ATOM 690 C CA . VAL A 1 94 ? -2.729 -20.109 0.682 1 51.06 94 VAL A CA 1
ATOM 691 C C . VAL A 1 94 ? -4.121 -20.609 1.06 1 51.06 94 VAL A C 1
ATOM 693 O O . VAL A 1 94 ? -4.52 -20.531 2.225 1 51.06 94 VAL A O 1
ATOM 696 N N . ILE A 1 95 ? -4.879 -20.922 0.061 1 43.59 95 ILE A N 1
ATOM 697 C CA . ILE A 1 95 ? -6.176 -21.438 0.489 1 43.59 95 ILE A CA 1
ATOM 698 C C . ILE A 1 95 ? -6.055 -22.922 0.838 1 43.59 95 ILE A C 1
ATOM 700 O O . ILE A 1 95 ? -5.758 -23.75 -0.029 1 43.59 95 ILE A O 1
ATOM 704 N N . GLY A 1 96 ? -5.359 -23.266 1.947 1 39.09 96 GLY A N 1
ATOM 705 C CA . GLY A 1 96 ? -5.262 -24.656 2.328 1 39.09 96 GLY A CA 1
ATOM 706 C C . GLY A 1 96 ? -6.41 -25.5 1.798 1 39.09 96 GLY A C 1
ATOM 707 O O . GLY A 1 96 ? -7.512 -25 1.589 1 39.09 96 GLY A O 1
ATOM 708 N N . LYS A 1 97 ? -6.09 -26.609 1.036 1 37.16 97 LYS A N 1
ATOM 709 C CA . LYS A 1 97 ? -7.152 -27.562 0.716 1 37.16 97 LYS A CA 1
ATOM 710 C C . LYS A 1 97 ? -8.258 -27.516 1.765 1 37.16 97 LYS A C 1
ATOM 712 O O . LYS A 1 97 ? -9.438 -27.422 1.424 1 37.16 97 LYS A O 1
ATOM 717 N N . ASP A 1 98 ? -8.008 -28.375 2.896 1 31.92 98 ASP A N 1
ATOM 718 C CA . ASP A 1 98 ? -8.992 -28.703 3.922 1 31.92 98 ASP A CA 1
ATOM 719 C C . ASP A 1 98 ? -9.188 -27.531 4.887 1 31.92 98 ASP A C 1
ATOM 721 O O . ASP A 1 98 ? -8.508 -27.453 5.91 1 31.92 98 ASP A O 1
ATOM 725 N N . HIS A 1 99 ? -9.398 -26.453 4.516 1 39.62 99 HIS A N 1
ATOM 726 C CA . HIS A 1 99 ? -9.734 -25.344 5.395 1 39.62 99 HIS A CA 1
ATOM 727 C C . HIS A 1 99 ? -10.57 -25.797 6.582 1 39.62 99 HIS A C 1
ATOM 729 O O . HIS A 1 99 ? -11.086 -24.984 7.34 1 39.62 99 HIS A O 1
ATOM 735 N N . GLY A 1 100 ? -11.258 -26.953 6.508 1 31 100 GLY A N 1
ATOM 736 C CA . GLY A 1 100 ? -12.008 -27.344 7.688 1 31 100 GLY A CA 1
ATOM 737 C C . GLY A 1 100 ? -11.148 -27.469 8.93 1 31 100 GLY A C 1
ATOM 738 O O . GLY A 1 100 ? -10.211 -26.688 9.125 1 31 100 GLY A O 1
ATOM 739 N N . VAL A 1 101 ? -11.195 -28.781 9.578 1 32.09 101 VAL A N 1
ATOM 740 C CA . VAL A 1 101 ? -11.031 -29.312 10.93 1 32.09 101 VAL A CA 1
ATOM 741 C C . VAL A 1 101 ? -9.547 -29.359 11.281 1 32.09 101 VAL A C 1
ATOM 743 O O . VAL A 1 101 ? -9.156 -29.984 12.273 1 32.09 101 VAL A O 1
ATOM 746 N N . LYS A 1 102 ? -8.508 -29 10.328 1 37.53 102 LYS A N 1
ATOM 747 C CA . LYS A 1 102 ? -7.277 -29.5 10.922 1 37.53 102 LYS A CA 1
ATOM 748 C C . LYS A 1 102 ? -6.68 -28.484 11.891 1 37.53 102 LYS A C 1
ATOM 750 O O . LYS A 1 102 ? -6.691 -27.281 11.625 1 37.53 102 LYS A O 1
ATOM 755 N N . ALA A 1 103 ? -6.32 -28.844 13.062 1 37.97 103 ALA A N 1
ATOM 756 C CA . ALA A 1 103 ? -5.746 -28.141 14.219 1 37.97 103 ALA A CA 1
ATOM 757 C C . ALA A 1 103 ? -4.449 -27.438 13.836 1 37.97 103 ALA A C 1
ATOM 759 O O . ALA A 1 103 ? -3.809 -27.781 12.844 1 37.97 103 ALA A O 1
ATOM 760 N N . VAL A 1 104 ? -4.027 -26.266 14.508 1 40.75 104 VAL A N 1
ATOM 761 C CA . VAL A 1 104 ? -2.764 -25.531 14.461 1 40.75 104 VAL A CA 1
ATOM 762 C C . VAL A 1 104 ? -1.617 -26.5 14.188 1 40.75 104 VAL A C 1
ATOM 764 O O . VAL A 1 104 ? -0.629 -26.141 13.539 1 40.75 104 VAL A O 1
ATOM 767 N N . ALA A 1 105 ? -1.746 -27.562 14.805 1 39.69 105 ALA A N 1
ATOM 768 C CA . ALA A 1 105 ? -0.67 -28.547 14.734 1 39.69 105 ALA A CA 1
ATOM 769 C C . ALA A 1 105 ? -0.423 -29 13.297 1 39.69 105 ALA A C 1
ATOM 771 O O . ALA A 1 105 ? 0.635 -29.547 12.984 1 39.69 105 ALA A O 1
ATOM 772 N N . ASP A 1 106 ? -1.448 -28.656 12.469 1 37.5 106 ASP A N 1
ATOM 773 C CA . ASP A 1 106 ? -1.323 -29.203 11.117 1 37.5 106 ASP A CA 1
ATOM 774 C C . ASP A 1 106 ? -1 -28.094 10.117 1 37.5 106 ASP A C 1
ATOM 776 O O . ASP A 1 106 ? -1.245 -28.25 8.922 1 37.5 106 ASP A O 1
ATOM 780 N N . LEU A 1 107 ? -1.013 -26.828 10.383 1 45.75 107 LEU A N 1
ATOM 781 C CA . LEU A 1 107 ? -0.43 -25.891 9.438 1 45.75 107 LEU A CA 1
ATOM 782 C C . LEU A 1 107 ? 0.818 -26.469 8.781 1 45.75 107 LEU A C 1
ATOM 784 O O . LEU A 1 107 ? 1.756 -26.875 9.477 1 45.75 107 LEU A O 1
ATOM 788 N N . ASP A 1 108 ? 0.701 -27.188 7.613 1 46.75 108 ASP A N 1
ATOM 789 C CA . ASP A 1 108 ? 1.569 -28.188 7.004 1 46.75 108 ASP A CA 1
ATOM 790 C C . ASP A 1 108 ? 2.787 -27.531 6.352 1 46.75 108 ASP A C 1
ATOM 792 O O . ASP A 1 108 ? 2.688 -26.438 5.789 1 46.75 108 ASP A O 1
ATOM 796 N N . ASP A 1 109 ? 4.055 -27.938 6.555 1 53.12 109 ASP A N 1
ATOM 797 C CA . ASP A 1 109 ? 5.367 -27.906 5.914 1 53.12 109 ASP A CA 1
ATOM 798 C C . ASP A 1 109 ? 5.238 -27.688 4.41 1 53.12 109 ASP A C 1
ATOM 800 O O . ASP A 1 109 ? 6.098 -27.062 3.793 1 53.12 109 ASP A O 1
ATOM 804 N N . ASP A 1 110 ? 3.971 -27.812 3.949 1 57.53 110 ASP A N 1
ATOM 805 C CA . ASP A 1 110 ? 3.834 -27.812 2.494 1 57.53 110 ASP A CA 1
ATOM 806 C C . ASP A 1 110 ? 3.643 -26.391 1.958 1 57.53 110 ASP A C 1
ATOM 808 O O . ASP A 1 110 ? 4.215 -26.031 0.927 1 57.53 110 ASP A O 1
ATOM 812 N N . GLU A 1 111 ? 2.875 -25.5 2.734 1 62.69 111 GLU A N 1
ATOM 813 C CA . GLU A 1 111 ? 2.666 -24.125 2.258 1 62.69 111 GLU A CA 1
ATOM 814 C C . GLU A 1 111 ? 3.971 -23.344 2.262 1 62.69 111 GLU A C 1
ATOM 816 O O . GLU A 1 111 ? 4.289 -22.656 1.291 1 62.69 111 GLU A O 1
ATOM 821 N N . TRP A 1 112 ? 4.566 -23.609 3.225 1 65.81 112 TRP A N 1
ATOM 822 C CA . TRP A 1 112 ? 5.859 -22.953 3.381 1 65.81 112 TRP A CA 1
ATOM 823 C C . TRP A 1 112 ? 6.832 -23.391 2.291 1 65.81 112 TRP A C 1
ATOM 825 O O . TRP A 1 112 ? 7.488 -22.562 1.665 1 65.81 112 TRP A O 1
ATOM 835 N N . ASP A 1 113 ? 6.684 -24.641 2.016 1 74.12 113 ASP A N 1
ATOM 836 C CA . ASP A 1 113 ? 7.598 -25.188 1.024 1 74.12 113 ASP A CA 1
ATOM 837 C C . ASP A 1 113 ? 7.273 -24.672 -0.375 1 74.12 113 ASP A C 1
ATOM 839 O O . ASP A 1 113 ? 8.18 -24.422 -1.175 1 74.12 113 ASP A O 1
ATOM 843 N N . THR A 1 114 ? 6.027 -24.391 -0.467 1 82 114 THR A N 1
ATOM 844 C CA . THR A 1 114 ? 5.605 -23.922 -1.785 1 82 114 THR A CA 1
ATOM 845 C C . THR A 1 114 ? 6.07 -22.5 -2.033 1 82 114 THR A C 1
ATOM 847 O O . THR A 1 114 ? 6.633 -22.188 -3.09 1 82 114 THR A O 1
ATOM 850 N N . ILE A 1 115 ? 5.945 -21.625 -1.066 1 85.56 115 ILE A N 1
ATOM 851 C CA . ILE A 1 115 ? 6.355 -20.234 -1.223 1 85.56 115 ILE A CA 1
ATOM 852 C C . ILE A 1 115 ? 7.875 -20.156 -1.355 1 85.56 115 ILE A C 1
ATOM 854 O O . ILE A 1 115 ? 8.391 -19.406 -2.182 1 85.56 115 ILE A O 1
ATOM 858 N N . ILE A 1 116 ? 8.516 -20.984 -0.649 1 87.94 116 ILE A N 1
ATOM 859 C CA . ILE A 1 116 ? 9.977 -21 -0.695 1 87.94 116 ILE A CA 1
ATOM 860 C C . ILE A 1 116 ? 10.445 -21.406 -2.09 1 87.94 116 ILE A C 1
ATOM 862 O O . ILE A 1 116 ? 11.352 -20.797 -2.654 1 87.94 116 ILE A O 1
ATOM 866 N N . GLY A 1 117 ? 9.82 -22.516 -2.619 1 91.31 117 GLY A N 1
ATOM 867 C CA . GLY A 1 117 ? 10.18 -22.969 -3.957 1 91.31 117 GLY A CA 1
ATOM 868 C C . GLY A 1 117 ? 9.977 -21.906 -5.016 1 91.31 117 GLY A C 1
ATOM 869 O O . GLY A 1 117 ? 10.836 -21.688 -5.875 1 91.31 117 GLY A O 1
ATOM 870 N N . CYS A 1 118 ? 8.914 -21.203 -4.926 1 95.06 118 CYS A N 1
ATOM 871 C CA . CYS A 1 118 ? 8.625 -20.125 -5.875 1 95.06 118 CYS A CA 1
ATOM 872 C C . CYS A 1 118 ? 9.625 -18.984 -5.727 1 95.06 118 CYS A C 1
ATOM 874 O O . CYS A 1 118 ? 10.195 -18.531 -6.715 1 95.06 118 CYS A O 1
ATOM 876 N N . LEU A 1 119 ? 9.867 -18.594 -4.5 1 95.25 119 LEU A N 1
ATOM 877 C CA . LEU A 1 119 ? 10.789 -17.5 -4.215 1 95.25 119 LEU A CA 1
ATOM 878 C C . LEU A 1 119 ? 12.172 -17.797 -4.773 1 95.25 119 LEU A C 1
ATOM 880 O O . LEU A 1 119 ? 12.789 -16.938 -5.414 1 95.25 119 LEU A O 1
ATOM 884 N N . ARG A 1 120 ? 12.625 -18.969 -4.566 1 95.19 120 ARG A N 1
ATOM 885 C CA . ARG A 1 120 ? 13.961 -19.328 -5.012 1 95.19 120 ARG A CA 1
ATOM 886 C C . ARG A 1 120 ? 14.078 -19.25 -6.531 1 95.19 120 ARG A C 1
ATOM 888 O O . ARG A 1 120 ? 15.047 -18.688 -7.055 1 95.19 120 ARG A O 1
ATOM 895 N N . ALA A 1 121 ? 13.125 -19.844 -7.188 1 96.75 121 ALA A N 1
ATOM 896 C CA . ALA A 1 121 ? 13.141 -19.812 -8.648 1 96.75 121 ALA A CA 1
ATOM 897 C C . ALA A 1 121 ? 13.039 -18.375 -9.172 1 96.75 121 ALA A C 1
ATOM 899 O O . ALA A 1 121 ? 13.734 -18.016 -10.125 1 96.75 121 ALA A O 1
ATOM 900 N N . GLU A 1 122 ? 12.234 -17.578 -8.594 1 98.31 122 GLU A N 1
ATOM 901 C CA . GLU A 1 122 ? 11.992 -16.203 -9.016 1 98.31 122 GLU A CA 1
ATOM 902 C C . GLU A 1 122 ? 13.211 -15.328 -8.773 1 98.31 122 GLU A C 1
ATOM 904 O O . GLU A 1 122 ? 13.609 -14.555 -9.648 1 98.31 122 GLU A O 1
ATOM 909 N N . LEU A 1 123 ? 13.797 -15.438 -7.609 1 97.94 123 LEU A N 1
ATOM 910 C CA . LEU A 1 123 ? 14.906 -14.578 -7.215 1 97.94 123 LEU A CA 1
ATOM 911 C C . LEU A 1 123 ? 16.125 -14.844 -8.086 1 97.94 123 LEU A C 1
ATOM 913 O O . LEU A 1 123 ? 16.953 -13.945 -8.289 1 97.94 123 LEU A O 1
ATOM 917 N N . LYS A 1 124 ? 16.188 -16.031 -8.68 1 96.94 124 LYS A N 1
ATOM 918 C CA . LYS A 1 124 ? 17.297 -16.375 -9.562 1 96.94 124 LYS A CA 1
ATOM 919 C C . LYS A 1 124 ? 17.188 -15.648 -10.906 1 96.94 124 LYS A C 1
ATOM 921 O O . LYS A 1 124 ? 18.188 -15.43 -11.586 1 96.94 124 LYS A O 1
ATOM 926 N N . GLN A 1 125 ? 15.969 -15.25 -11.203 1 98 125 GLN A N 1
ATOM 927 C CA . GLN A 1 125 ? 15.758 -14.781 -12.57 1 98 125 GLN A CA 1
ATOM 928 C C . GLN A 1 125 ? 15.273 -13.336 -12.586 1 98 125 GLN A C 1
ATOM 930 O O . GLN A 1 125 ? 15.297 -12.68 -13.633 1 98 125 GLN A O 1
ATOM 935 N N . ILE A 1 126 ? 14.898 -12.781 -11.477 1 98.56 126 ILE A N 1
ATOM 936 C CA . ILE A 1 126 ? 14.227 -11.484 -11.445 1 98.56 126 ILE A CA 1
ATOM 937 C C . ILE A 1 126 ? 15.242 -10.367 -11.711 1 98.56 126 ILE A C 1
ATOM 939 O O . ILE A 1 126 ? 16.391 -10.453 -11.273 1 98.56 126 ILE A O 1
ATOM 943 N N . GLU A 1 127 ? 14.812 -9.367 -12.414 1 98.56 127 GLU A N 1
ATOM 944 C CA . GLU A 1 127 ? 15.641 -8.203 -12.695 1 98.56 127 GLU A CA 1
ATOM 945 C C . GLU A 1 127 ? 15.961 -7.43 -11.422 1 98.56 127 GLU A C 1
ATOM 947 O O . GLU A 1 127 ? 15.195 -7.461 -10.461 1 98.56 127 GLU A O 1
ATOM 952 N N . ASP A 1 128 ? 17.109 -6.785 -11.453 1 98.25 128 ASP A N 1
ATOM 953 C CA . ASP A 1 128 ? 17.344 -5.801 -10.398 1 98.25 128 ASP A CA 1
ATOM 954 C C . ASP A 1 128 ? 16.219 -4.777 -10.344 1 98.25 128 ASP A C 1
ATOM 956 O O . ASP A 1 128 ? 15.719 -4.336 -11.383 1 98.25 128 ASP A O 1
ATOM 960 N N . GLY A 1 129 ? 15.828 -4.438 -9.133 1 98.06 129 GLY A N 1
ATOM 961 C CA . GLY A 1 129 ? 14.711 -3.516 -8.977 1 98.06 129 GLY A CA 1
ATOM 962 C C . GLY A 1 129 ? 13.359 -4.191 -9.094 1 98.06 129 GLY A C 1
ATOM 963 O O . GLY A 1 129 ? 12.32 -3.535 -8.984 1 98.06 129 GLY A O 1
ATOM 964 N N . GLY A 1 130 ? 13.344 -5.555 -9.32 1 98.75 130 GLY A N 1
ATOM 965 C CA . GLY A 1 130 ? 12.094 -6.297 -9.414 1 98.75 130 GLY A CA 1
ATOM 966 C C . GLY A 1 130 ? 11.359 -6.395 -8.086 1 98.75 130 GLY A C 1
ATOM 967 O O . GLY A 1 130 ? 11.836 -5.895 -7.07 1 98.75 130 GLY A O 1
ATOM 968 N N . SER A 1 131 ? 10.164 -7 -8.117 1 98.88 131 SER A N 1
ATOM 969 C CA . SER A 1 131 ? 9.305 -7.027 -6.938 1 98.88 131 SER A CA 1
ATOM 970 C C . SER A 1 131 ? 8.555 -8.344 -6.828 1 98.88 131 SER A C 1
ATOM 972 O O . SER A 1 131 ? 8 -8.836 -7.816 1 98.88 131 SER A O 1
ATOM 974 N N . ILE A 1 132 ? 8.609 -8.945 -5.645 1 98.75 132 ILE A N 1
ATOM 975 C CA . ILE A 1 132 ? 7.875 -10.18 -5.363 1 98.75 132 ILE A CA 1
ATOM 976 C C . ILE A 1 132 ? 6.895 -9.945 -4.219 1 98.75 132 ILE A C 1
ATOM 978 O O . ILE A 1 132 ? 7.238 -9.312 -3.215 1 98.75 132 ILE A O 1
ATOM 982 N N . VAL A 1 133 ? 5.672 -10.375 -4.398 1 98.44 133 VAL A N 1
ATOM 983 C CA . VAL A 1 133 ? 4.645 -10.297 -3.365 1 98.44 133 VAL A CA 1
ATOM 984 C C . VAL A 1 133 ? 4.195 -11.703 -2.973 1 98.44 133 VAL A C 1
ATOM 986 O O . VAL A 1 133 ? 3.791 -12.492 -3.83 1 98.44 133 VAL A O 1
ATOM 989 N N . ASN A 1 134 ? 4.262 -11.992 -1.692 1 94.88 134 ASN A N 1
ATOM 990 C CA . ASN A 1 134 ? 3.768 -13.25 -1.133 1 94.88 134 ASN A CA 1
ATOM 991 C C . ASN A 1 134 ? 2.42 -13.062 -0.441 1 94.88 134 ASN A C 1
ATOM 993 O O . ASN A 1 134 ? 2.215 -12.078 0.269 1 94.88 134 ASN A O 1
ATOM 997 N N . MET A 1 135 ? 1.519 -13.93 -0.699 1 91.44 135 MET A N 1
ATOM 998 C CA . MET A 1 135 ? 0.238 -13.891 0.003 1 91.44 135 MET A CA 1
ATOM 999 C C . MET A 1 135 ? 0.361 -14.516 1.392 1 91.44 135 MET A C 1
ATOM 1001 O O . MET A 1 135 ? 0.786 -15.664 1.528 1 91.44 135 MET A O 1
ATOM 1005 N N . ALA A 1 136 ? -0.011 -13.547 2.338 1 82.69 136 ALA A N 1
ATOM 1006 C CA . ALA A 1 136 ? -0.031 -14.031 3.717 1 82.69 136 ALA A CA 1
ATOM 1007 C C . ALA A 1 136 ? -1.429 -14.492 4.117 1 82.69 136 ALA A C 1
ATOM 1009 O O . ALA A 1 136 ? -2.428 -13.906 3.691 1 82.69 136 ALA A O 1
ATOM 1010 N N . SER A 1 137 ? -1.768 -15.508 4.832 1 63.81 137 SER A N 1
ATOM 1011 C CA . SER A 1 137 ? -2.961 -16.266 5.191 1 63.81 137 SER A CA 1
ATOM 1012 C C . SER A 1 137 ? -4.23 -15.477 4.887 1 63.81 137 SER A C 1
ATOM 1014 O O . SER A 1 137 ? -4.203 -14.242 4.832 1 63.81 137 SER A O 1
ATOM 1016 N N . ILE A 1 138 ? -5.227 -16.016 4.117 1 51.5 138 ILE A N 1
ATOM 1017 C CA . ILE A 1 138 ? -6.602 -15.531 4.035 1 51.5 138 ILE A CA 1
ATOM 1018 C C . ILE A 1 138 ? -7.398 -16.031 5.238 1 51.5 138 ILE A C 1
ATOM 1020 O O . ILE A 1 138 ? -7.34 -17.203 5.582 1 51.5 138 ILE A O 1
ATOM 1024 N N . HIS A 1 139 ? -7.578 -14.961 6.309 1 46.84 139 HIS A N 1
ATOM 1025 C CA . HIS A 1 139 ? -8.523 -15.43 7.316 1 46.84 139 HIS A CA 1
ATOM 1026 C C . HIS A 1 139 ? -9.805 -15.945 6.676 1 46.84 139 HIS A C 1
ATOM 1028 O O . HIS A 1 139 ? -10.523 -15.195 6.023 1 46.84 139 HIS A O 1
ATOM 1034 N N . ALA A 1 140 ? -9.844 -17.109 6.191 1 39.41 140 ALA A N 1
ATOM 1035 C CA . ALA A 1 140 ? -11.172 -17.672 5.969 1 39.41 140 ALA A CA 1
ATOM 1036 C C . ALA A 1 140 ? -11.992 -17.672 7.258 1 39.41 140 ALA A C 1
ATOM 1038 O O . ALA A 1 140 ? -11.445 -17.859 8.352 1 39.41 140 ALA A O 1
ATOM 1039 N N . THR A 1 141 ? -13.016 -16.766 7.375 1 35.28 141 THR A N 1
ATOM 1040 C CA . THR A 1 141 ? -13.969 -16.422 8.43 1 35.28 141 THR A CA 1
ATOM 1041 C C . THR A 1 141 ? -14.203 -17.609 9.359 1 35.28 141 THR A C 1
ATOM 1043 O O . THR A 1 141 ? -15.016 -17.516 10.281 1 35.28 141 THR A O 1
ATOM 1046 N N . THR A 1 142 ? -14.18 -18.766 9.164 1 36.06 142 THR A N 1
ATOM 1047 C CA . THR A 1 142 ? -15.156 -19.344 10.078 1 36.06 142 THR A CA 1
ATOM 1048 C C . THR A 1 142 ? -14.773 -19.062 11.523 1 36.06 142 THR A C 1
ATOM 1050 O O . THR A 1 142 ? -15.602 -18.594 12.312 1 36.06 142 THR A O 1
ATOM 1053 N N . GLY A 1 143 ? -14.414 -20 12.508 1 36.88 143 GLY A N 1
ATOM 1054 C CA . GLY A 1 143 ? -14.391 -20.062 13.961 1 36.88 143 GLY A CA 1
ATOM 1055 C C . GLY A 1 143 ? -13.086 -19.562 14.555 1 36.88 143 GLY A C 1
ATOM 1056 O O . GLY A 1 143 ? -12.094 -19.391 13.836 1 36.88 143 GLY A O 1
ATOM 1057 N N . VAL A 1 144 ? -13.125 -19.016 15.938 1 40 144 VAL A N 1
ATOM 1058 C CA . VAL A 1 144 ? -12.109 -18.656 16.922 1 40 144 VAL A CA 1
ATOM 1059 C C . VAL A 1 144 ? -10.828 -19.438 16.672 1 40 144 VAL A C 1
ATOM 1061 O O . VAL A 1 144 ? -9.727 -18.938 16.891 1 40 144 VAL A O 1
ATOM 1064 N N . ALA A 1 145 ? -10.961 -20.688 16.484 1 39.09 145 ALA A N 1
ATOM 1065 C CA . ALA A 1 145 ? -9.883 -21.656 16.344 1 39.09 145 ALA A CA 1
ATOM 1066 C C . ALA A 1 145 ? -8.969 -21.281 15.172 1 39.09 145 ALA A C 1
ATOM 1068 O O . ALA A 1 145 ? -7.762 -21.547 15.211 1 39.09 145 ALA A O 1
ATOM 1069 N N . ASN A 1 146 ? -9.375 -20.406 14.109 1 45.81 146 ASN A N 1
ATOM 1070 C CA . ASN A 1 146 ? -8.742 -20.156 12.812 1 45.81 146 ASN A CA 1
ATOM 1071 C C . ASN A 1 146 ? -7.863 -18.906 12.852 1 45.81 146 ASN A C 1
ATOM 1073 O O . ASN A 1 146 ? -7.137 -18.625 11.898 1 45.81 146 ASN A O 1
ATOM 1077 N N . TYR A 1 147 ? -7.957 -18.234 13.938 1 54.25 147 TYR A N 1
ATOM 1078 C CA . TYR A 1 147 ? -7.086 -17.062 14.109 1 54.25 147 TYR A CA 1
ATOM 1079 C C . TYR A 1 147 ? -5.645 -17.5 14.352 1 54.25 147 TYR A C 1
ATOM 1081 O O . TYR A 1 147 ? -4.711 -16.859 13.867 1 54.25 147 TYR A O 1
ATOM 1089 N N . GLY A 1 148 ? -5.586 -18.656 14.992 1 53.34 148 GLY A N 1
ATOM 1090 C CA . GLY A 1 148 ? -4.246 -19.172 15.242 1 53.34 148 GLY A CA 1
ATOM 1091 C C . GLY A 1 148 ? -3.502 -19.547 13.977 1 53.34 148 GLY A C 1
ATOM 1092 O O . GLY A 1 148 ? -2.328 -19.203 13.812 1 53.34 148 GLY A O 1
ATOM 1093 N N . ALA A 1 149 ? -4.242 -20.172 13.125 1 56.41 149 ALA A N 1
ATOM 1094 C CA . ALA A 1 149 ? -3.617 -20.578 11.867 1 56.41 149 ALA A CA 1
ATOM 1095 C C . ALA A 1 149 ? -3.275 -19.375 11 1 56.41 149 ALA A C 1
ATOM 1097 O O . ALA A 1 149 ? -2.219 -19.344 10.367 1 56.41 149 ALA A O 1
ATOM 1098 N N . TYR A 1 150 ? -4.078 -18.406 11.102 1 60.81 150 TYR A N 1
ATOM 1099 C CA . TYR A 1 150 ? -3.84 -17.156 10.391 1 60.81 150 TYR A CA 1
ATOM 1100 C C . TYR A 1 150 ? -2.59 -16.453 10.906 1 60.81 150 TYR A C 1
ATOM 1102 O O . TYR A 1 150 ? -1.719 -16.062 10.125 1 60.81 150 TYR A O 1
ATOM 1110 N N . ALA A 1 151 ? -2.568 -16.469 12.133 1 63.06 151 ALA A N 1
ATOM 1111 C CA . ALA A 1 151 ? -1.436 -15.781 12.75 1 63.06 151 ALA A CA 1
ATOM 1112 C C . ALA A 1 151 ? -0.126 -16.5 12.453 1 63.06 151 ALA A C 1
ATOM 1114 O O . ALA A 1 151 ? 0.883 -15.867 12.133 1 63.06 151 ALA A O 1
ATOM 1115 N N . ALA A 1 152 ? -0.199 -17.781 12.484 1 60.25 152 ALA A N 1
ATOM 1116 C CA . ALA A 1 152 ? 1.007 -18.578 12.25 1 60.25 152 ALA A CA 1
ATOM 1117 C C . ALA A 1 152 ? 1.476 -18.438 10.805 1 60.25 152 ALA A C 1
ATOM 1119 O O . ALA A 1 152 ? 2.67 -18.266 10.547 1 60.25 152 ALA A O 1
ATOM 1120 N N . SER A 1 153 ? 0.551 -18.516 9.922 1 63.19 153 SER A N 1
ATOM 1121 C CA . SER A 1 153 ? 0.877 -18.375 8.508 1 63.19 153 SER A CA 1
ATOM 1122 C C . SER A 1 153 ? 1.437 -16.984 8.203 1 63.19 153 SER A C 1
ATOM 1124 O O . SER A 1 153 ? 2.463 -16.859 7.527 1 63.19 153 SER A O 1
ATOM 1126 N N . LYS A 1 154 ? 0.742 -16.047 8.781 1 66.56 154 LYS A N 1
ATOM 1127 C CA . LYS A 1 154 ? 1.188 -14.672 8.578 1 66.56 154 LYS A CA 1
ATOM 1128 C C . LYS A 1 154 ? 2.617 -14.484 9.078 1 66.56 154 LYS A C 1
ATOM 1130 O O . LYS A 1 154 ? 3.441 -13.867 8.398 1 66.56 154 LYS A O 1
ATOM 1135 N N . HIS A 1 155 ? 2.867 -15.078 10.102 1 72 155 HIS A N 1
ATOM 1136 C CA . HIS A 1 155 ? 4.195 -14.891 10.68 1 72 155 HIS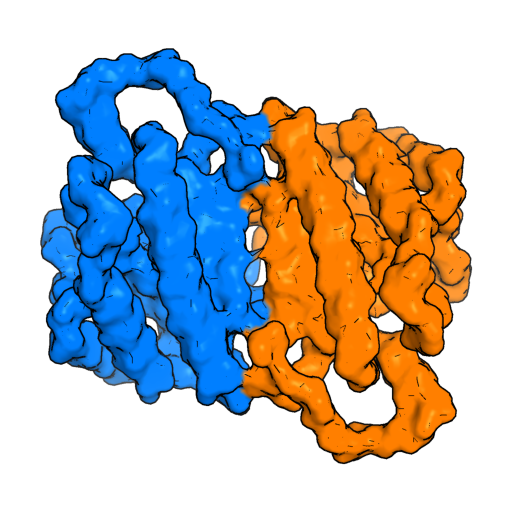 A CA 1
ATOM 1137 C C . HIS A 1 155 ? 5.254 -15.648 9.891 1 72 155 HIS A C 1
ATOM 1139 O O . HIS A 1 155 ? 6.367 -15.156 9.703 1 72 155 HIS A O 1
ATOM 1145 N N . GLY A 1 156 ? 4.895 -16.906 9.516 1 78.69 156 GLY A N 1
ATOM 1146 C CA . GLY A 1 156 ? 5.828 -17.672 8.703 1 78.69 156 GLY A CA 1
ATOM 1147 C C . GLY A 1 156 ? 6.152 -17 7.379 1 78.69 156 GLY A C 1
ATOM 1148 O O . GLY A 1 156 ? 7.324 -16.844 7.027 1 78.69 156 GLY A O 1
ATOM 1149 N N . VAL A 1 157 ? 5.164 -16.562 6.715 1 86 157 VAL A N 1
ATOM 1150 C CA . VAL A 1 157 ? 5.336 -15.906 5.422 1 86 157 VAL A CA 1
ATOM 1151 C C . VAL A 1 157 ? 6.094 -14.594 5.609 1 86 157 VAL A C 1
ATOM 1153 O O . VAL A 1 157 ? 6.957 -14.25 4.801 1 86 157 VAL A O 1
ATOM 1156 N N . LEU A 1 158 ? 5.777 -13.906 6.664 1 87.81 158 LEU A N 1
ATOM 1157 C CA . LEU A 1 158 ? 6.469 -12.648 6.93 1 87.81 158 LEU A CA 1
ATOM 1158 C C . LEU A 1 158 ? 7.953 -12.891 7.191 1 87.81 158 LEU A C 1
ATOM 1160 O O . LEU A 1 158 ? 8.805 -12.133 6.719 1 87.81 158 LEU A O 1
ATOM 1164 N N . GLY A 1 159 ? 8.211 -13.961 7.992 1 87.06 159 GLY A N 1
ATOM 1165 C CA . GLY A 1 159 ? 9.609 -14.297 8.219 1 87.06 159 GLY A CA 1
ATOM 1166 C C . GLY A 1 159 ? 10.375 -14.547 6.93 1 87.06 159 GLY A C 1
ATOM 1167 O O . GLY A 1 159 ? 11.453 -13.984 6.727 1 87.06 159 GLY A O 1
ATOM 1168 N N . LEU A 1 160 ? 9.844 -15.344 6.086 1 88.81 160 LEU A N 1
ATOM 1169 C CA . LEU A 1 160 ? 10.461 -15.641 4.797 1 88.81 160 LEU A CA 1
ATOM 1170 C C . LEU A 1 160 ? 10.594 -14.375 3.953 1 88.81 160 LEU A C 1
ATOM 1172 O O . LEU A 1 160 ? 11.625 -14.164 3.311 1 88.81 160 LEU A O 1
ATOM 1176 N N . THR A 1 161 ? 9.586 -13.602 3.961 1 94.31 161 THR A N 1
ATOM 1177 C CA . THR A 1 161 ? 9.562 -12.344 3.223 1 94.31 161 THR A CA 1
ATOM 1178 C C . THR A 1 161 ? 10.703 -11.438 3.67 1 94.31 161 THR A C 1
ATOM 1180 O O . THR A 1 161 ? 11.438 -10.898 2.84 1 94.31 161 THR A O 1
ATOM 1183 N N . ARG A 1 162 ? 10.852 -11.328 4.953 1 94.12 162 ARG A N 1
ATOM 1184 C CA . ARG A 1 162 ? 11.859 -10.438 5.508 1 94.12 162 ARG A CA 1
ATOM 1185 C C . ARG A 1 162 ? 13.266 -10.93 5.184 1 94.12 162 ARG A C 1
ATOM 1187 O O . ARG A 1 162 ? 14.148 -10.141 4.848 1 94.12 162 ARG A O 1
ATOM 1194 N N . VAL A 1 163 ? 13.477 -12.227 5.254 1 92.69 163 VAL A N 1
ATOM 1195 C CA . VAL A 1 163 ? 14.773 -12.805 4.938 1 92.69 163 VAL A CA 1
ATOM 1196 C C . VAL A 1 163 ? 15.109 -12.555 3.469 1 92.69 163 VAL A C 1
ATOM 1198 O O . VAL A 1 163 ? 16.203 -12.086 3.146 1 92.69 163 VAL A O 1
ATOM 1201 N N . ALA A 1 164 ? 14.172 -12.844 2.656 1 96.06 164 ALA A N 1
ATOM 1202 C CA . ALA A 1 164 ? 14.391 -12.641 1.227 1 96.06 164 ALA A CA 1
ATOM 1203 C C . ALA A 1 164 ? 14.656 -11.164 0.918 1 96.06 164 ALA A C 1
ATOM 1205 O O . ALA A 1 164 ? 15.523 -10.844 0.099 1 96.06 164 ALA A O 1
ATOM 1206 N N . ALA A 1 165 ? 13.898 -10.281 1.502 1 96.88 165 ALA A N 1
ATOM 1207 C CA . ALA A 1 165 ? 14.086 -8.844 1.313 1 96.88 165 ALA A CA 1
ATOM 1208 C C . ALA A 1 165 ? 15.492 -8.414 1.724 1 96.88 165 ALA A C 1
ATOM 1210 O O . ALA A 1 165 ? 16.156 -7.668 1.001 1 96.88 165 ALA A O 1
ATOM 1211 N N . LYS A 1 166 ? 15.867 -8.891 2.863 1 94.44 166 LYS A N 1
ATOM 1212 C CA . LYS A 1 166 ? 17.188 -8.531 3.381 1 94.44 166 LYS A CA 1
ATOM 1213 C C . LYS A 1 166 ? 18.281 -9.016 2.449 1 94.44 166 LYS A C 1
ATOM 1215 O O . LYS A 1 166 ? 19.203 -8.258 2.107 1 94.44 166 LYS A O 1
ATOM 1220 N N . GLU A 1 167 ? 18.188 -10.242 2.004 1 95.38 167 GLU A N 1
ATOM 1221 C CA . GLU A 1 167 ? 19.234 -10.883 1.211 1 95.38 167 GLU A CA 1
ATOM 1222 C C . GLU A 1 167 ? 19.312 -10.281 -0.188 1 95.38 167 GLU A C 1
ATOM 1224 O O . GLU A 1 167 ? 20.344 -10.406 -0.864 1 95.38 167 GLU A O 1
ATOM 1229 N N . ASN A 1 168 ? 18.281 -9.641 -0.606 1 97 168 ASN A N 1
ATOM 1230 C CA . ASN A 1 168 ? 18.266 -9.148 -1.979 1 97 168 ASN A CA 1
ATOM 1231 C C . ASN A 1 168 ? 18.188 -7.621 -2.029 1 97 168 ASN A C 1
ATOM 1233 O O . ASN A 1 168 ? 17.938 -7.043 -3.09 1 97 168 ASN A O 1
ATOM 1237 N N . GLY A 1 169 ? 18.375 -6.988 -0.933 1 95.31 169 GLY A N 1
ATOM 1238 C CA . GLY A 1 169 ? 18.312 -5.539 -0.83 1 95.31 169 GLY A CA 1
ATOM 1239 C C . GLY A 1 169 ? 19.375 -4.832 -1.657 1 95.31 169 GLY A C 1
ATOM 1240 O O . GLY A 1 169 ? 19.141 -3.725 -2.146 1 95.31 169 GLY A O 1
ATOM 1241 N N . HIS A 1 170 ? 20.531 -5.453 -1.832 1 93.56 170 HIS A N 1
ATOM 1242 C CA . HIS A 1 170 ? 21.625 -4.855 -2.59 1 93.56 170 HIS A CA 1
ATOM 1243 C C . HIS A 1 170 ? 21.25 -4.691 -4.059 1 93.56 170 HIS A C 1
ATOM 1245 O O . HIS A 1 170 ? 21.812 -3.848 -4.758 1 93.56 170 HIS A O 1
ATOM 1251 N N . ARG A 1 171 ? 20.281 -5.488 -4.52 1 96.88 171 ARG A N 1
ATOM 1252 C CA . ARG A 1 171 ? 19.781 -5.406 -5.887 1 96.88 171 ARG A CA 1
ATOM 1253 C C . ARG A 1 171 ? 18.547 -4.52 -5.965 1 96.88 171 ARG A C 1
ATOM 1255 O O . ARG A 1 171 ? 17.953 -4.363 -7.031 1 96.88 171 ARG A O 1
ATOM 1262 N N . GLU A 1 172 ? 18.094 -4.055 -4.77 1 97.5 172 GLU A N 1
ATOM 1263 C CA . GLU A 1 172 ? 16.844 -3.33 -4.59 1 97.5 172 GLU A CA 1
ATOM 1264 C C . GLU A 1 172 ? 15.656 -4.133 -5.121 1 97.5 172 GLU A C 1
ATOM 1266 O O . GLU A 1 172 ? 14.727 -3.564 -5.699 1 97.5 172 GLU A O 1
ATOM 1271 N N . VAL A 1 173 ? 15.836 -5.449 -5.105 1 98.56 173 VAL A N 1
ATOM 1272 C CA . VAL A 1 173 ? 14.68 -6.312 -5.285 1 98.56 173 VAL A CA 1
ATOM 1273 C C . VAL A 1 173 ? 13.781 -6.234 -4.051 1 98.56 173 VAL A C 1
ATOM 1275 O O . VAL A 1 173 ? 14.25 -6.383 -2.922 1 98.56 173 VAL A O 1
ATOM 1278 N N . ARG A 1 174 ? 12.578 -5.914 -4.266 1 98.69 174 ARG A N 1
ATOM 1279 C CA . ARG A 1 174 ? 11.625 -5.812 -3.172 1 98.69 174 ARG A CA 1
ATOM 1280 C C . ARG A 1 174 ? 10.875 -7.125 -2.977 1 98.69 174 ARG A C 1
ATOM 1282 O O . ARG A 1 174 ? 10.477 -7.773 -3.949 1 98.69 174 ARG A O 1
ATOM 1289 N N . VAL A 1 175 ? 10.766 -7.566 -1.723 1 98.38 175 VAL A N 1
ATOM 1290 C CA . VAL A 1 175 ? 9.945 -8.719 -1.351 1 98.38 175 VAL A CA 1
ATOM 1291 C C . VAL A 1 175 ? 8.992 -8.328 -0.226 1 98.38 175 VAL A C 1
ATOM 1293 O O . VAL A 1 175 ? 9.422 -7.906 0.849 1 98.38 175 VAL A O 1
ATOM 1296 N N . ASN A 1 176 ? 7.727 -8.414 -0.519 1 97.81 176 ASN A N 1
ATOM 1297 C CA . ASN A 1 176 ? 6.695 -8.039 0.443 1 97.81 176 ASN A CA 1
ATOM 1298 C C . ASN A 1 176 ? 5.605 -9.109 0.532 1 97.81 176 ASN A C 1
ATOM 1300 O O . ASN A 1 176 ? 5.586 -10.047 -0.26 1 97.81 176 ASN A O 1
ATOM 1304 N N . ALA A 1 177 ? 4.805 -8.969 1.583 1 95.31 177 ALA A N 1
ATOM 1305 C CA . ALA A 1 177 ? 3.641 -9.828 1.766 1 95.31 177 ALA A CA 1
ATOM 1306 C C . ALA A 1 177 ? 2.354 -9.016 1.831 1 95.31 177 ALA A C 1
ATOM 1308 O O . ALA A 1 177 ? 2.379 -7.832 2.176 1 95.31 177 ALA A O 1
ATOM 1309 N N . VAL A 1 178 ? 1.302 -9.617 1.416 1 95.62 178 VAL A N 1
ATOM 1310 C CA . VAL A 1 178 ? -0.044 -9.078 1.598 1 95.62 178 VAL A CA 1
ATOM 1311 C C . VAL A 1 178 ? -0.869 -10.039 2.455 1 95.62 178 VAL A C 1
ATOM 1313 O O . VAL A 1 178 ? -0.811 -11.258 2.27 1 95.62 178 VAL A O 1
ATOM 1316 N N . ALA A 1 179 ? -1.579 -9.469 3.41 1 90.44 179 ALA A N 1
ATOM 1317 C CA . ALA A 1 179 ? -2.424 -10.25 4.312 1 90.44 179 ALA A CA 1
ATOM 1318 C C . ALA A 1 179 ? -3.889 -9.844 4.18 1 90.44 179 ALA A C 1
ATOM 1320 O O . ALA A 1 179 ? -4.336 -8.891 4.82 1 90.44 179 ALA A O 1
ATOM 1321 N N . PRO A 1 180 ? -4.613 -10.625 3.467 1 90.25 180 PRO A N 1
ATOM 1322 C CA . PRO A 1 180 ? -6.039 -10.312 3.332 1 90.25 180 PRO A CA 1
ATOM 1323 C C . PRO A 1 180 ? -6.855 -10.758 4.543 1 90.25 180 PRO A C 1
ATOM 1325 O O . PRO A 1 180 ? -6.535 -11.766 5.176 1 90.25 180 PRO A O 1
ATOM 1328 N N . GLY A 1 181 ? -7.863 -9.891 4.863 1 84.69 181 GLY A N 1
ATOM 1329 C CA . GLY A 1 181 ? -8.906 -10.336 5.773 1 84.69 181 GLY A CA 1
ATOM 1330 C C . GLY A 1 181 ? -9.945 -11.211 5.102 1 84.69 181 GLY A C 1
ATOM 1331 O O . GLY A 1 181 ? -9.609 -12.055 4.266 1 84.69 181 GLY A O 1
ATOM 1332 N N . PRO A 1 182 ? -11.18 -11.141 5.523 1 81.88 182 PRO A N 1
ATOM 1333 C CA . PRO A 1 182 ? -12.234 -11.93 4.891 1 81.88 182 PRO A CA 1
ATOM 1334 C C . PRO A 1 182 ? -12.562 -11.461 3.477 1 81.88 182 PRO A C 1
ATOM 1336 O O . PRO A 1 182 ? -13.062 -10.344 3.295 1 81.88 182 PRO A O 1
ATOM 1339 N N . ILE A 1 183 ? -12.258 -12.289 2.576 1 83.69 183 ILE A N 1
ATOM 1340 C CA . ILE A 1 183 ? -12.484 -11.961 1.172 1 83.69 183 ILE A CA 1
ATOM 1341 C C . ILE A 1 183 ? -13.523 -12.906 0.581 1 83.69 183 ILE A C 1
ATOM 1343 O O . ILE A 1 183 ? -13.438 -14.125 0.759 1 83.69 183 ILE A O 1
ATOM 1347 N N . TYR A 1 184 ? -14.453 -12.289 -0.01 1 78.88 184 TYR A N 1
ATOM 1348 C CA . TYR A 1 184 ? -15.461 -13.086 -0.707 1 78.88 184 TYR A CA 1
ATOM 1349 C C . TYR A 1 184 ? -14.891 -13.672 -1.998 1 78.88 184 TYR A C 1
ATOM 1351 O O . TYR A 1 184 ? -14.492 -12.922 -2.896 1 78.88 184 TYR A O 1
ATOM 1359 N N . THR A 1 185 ? -14.688 -14.953 -1.971 1 71 185 THR A N 1
ATOM 1360 C CA . THR A 1 185 ? -14.227 -15.641 -3.166 1 71 185 THR A CA 1
ATOM 1361 C C . THR A 1 185 ? -15.234 -16.688 -3.617 1 71 185 THR A C 1
ATOM 1363 O O . THR A 1 185 ? -16.156 -17.031 -2.873 1 71 185 THR A O 1
ATOM 1366 N N . GLY A 1 186 ? -15.148 -17.016 -4.859 1 66 186 GLY A N 1
ATOM 1367 C CA . GLY A 1 186 ? -15.984 -18.094 -5.348 1 66 186 GLY A CA 1
ATOM 1368 C C . GLY A 1 186 ? -15.922 -19.344 -4.48 1 66 186 GLY A C 1
ATOM 1369 O O . GLY A 1 186 ? -16.938 -20 -4.254 1 66 186 GLY A O 1
ATOM 1370 N N . MET A 1 187 ? -14.75 -19.531 -3.945 1 59.81 187 MET A N 1
ATOM 1371 C CA . MET A 1 187 ? -14.57 -20.688 -3.062 1 59.81 187 MET A CA 1
ATOM 1372 C C . MET A 1 187 ? -15.406 -20.531 -1.796 1 59.81 187 MET A C 1
ATOM 1374 O O . MET A 1 187 ? -16.016 -21.5 -1.33 1 59.81 187 MET A O 1
ATOM 1378 N N . MET A 1 188 ? -15.398 -19.344 -1.233 1 63.34 188 MET A N 1
ATOM 1379 C CA . MET A 1 188 ? -16.219 -19.062 -0.058 1 63.34 188 MET A CA 1
ATOM 1380 C C . MET A 1 188 ? -17.703 -19.25 -0.372 1 63.34 188 MET A C 1
ATOM 1382 O O . MET A 1 188 ? -18.438 -19.844 0.419 1 63.34 188 MET A O 1
ATOM 1386 N N . GLN A 1 189 ? -18.047 -18.781 -1.522 1 67.88 189 GLN A N 1
ATOM 1387 C CA . GLN A 1 189 ? -19.438 -18.938 -1.915 1 67.88 189 GLN A CA 1
ATOM 1388 C C . GLN A 1 189 ? -19.797 -20.422 -2.066 1 67.88 189 GLN A C 1
ATOM 1390 O O . GLN A 1 189 ? -20.859 -20.859 -1.614 1 67.88 189 GLN A O 1
ATOM 1395 N N . ALA A 1 190 ? -18.859 -21.141 -2.684 1 63.69 190 ALA A N 1
ATOM 1396 C CA . ALA A 1 190 ? -19.078 -22.578 -2.857 1 63.69 190 ALA A CA 1
ATOM 1397 C C . ALA A 1 190 ? -19.219 -23.281 -1.509 1 63.69 190 ALA A C 1
ATOM 1399 O O . ALA A 1 190 ? -20.078 -24.156 -1.348 1 63.69 190 ALA A O 1
ATOM 1400 N N . HIS A 1 191 ? -18.484 -22.812 -0.622 1 60.22 191 HIS A N 1
ATOM 1401 C CA . HIS A 1 191 ? -18.562 -23.359 0.727 1 60.22 191 HIS A CA 1
ATOM 1402 C C . HIS A 1 191 ? -19.891 -23.016 1.389 1 60.22 191 HIS A C 1
ATOM 1404 O O . HIS A 1 191 ? -20.547 -23.891 1.978 1 60.22 191 HIS A O 1
ATOM 1410 N N . TRP A 1 192 ? -20.25 -21.812 1.291 1 66.06 192 TRP A N 1
ATOM 1411 C CA . TRP A 1 192 ? -21.516 -21.375 1.891 1 66.06 192 TRP A CA 1
ATOM 1412 C C . TRP A 1 192 ? -22.703 -22.109 1.281 1 66.06 192 TRP A C 1
ATOM 1414 O O . TRP A 1 192 ? -23.641 -22.469 1.987 1 66.06 192 TRP A O 1
ATOM 1424 N N . ASP A 1 193 ? -22.594 -22.297 0.046 1 69 193 ASP A N 1
ATOM 1425 C CA . ASP A 1 193 ? -23.641 -23.047 -0.641 1 69 193 ASP A CA 1
ATOM 1426 C C . ASP A 1 193 ? -23.719 -24.484 -0.143 1 69 193 ASP A C 1
ATOM 1428 O O . ASP A 1 193 ? -24.812 -25.031 0.044 1 69 193 ASP A O 1
ATOM 1432 N N . ARG A 1 194 ? -22.609 -24.984 0.101 1 64.62 194 ARG A N 1
ATOM 1433 C CA . ARG A 1 194 ? -22.547 -26.375 0.545 1 64.62 194 ARG A CA 1
ATOM 1434 C C . ARG A 1 194 ? -23.109 -26.531 1.951 1 64.62 194 ARG A C 1
ATOM 1436 O O . ARG A 1 194 ? -23.797 -27.516 2.244 1 64.62 194 ARG A O 1
ATOM 1443 N N . VAL A 1 195 ? -22.859 -25.5 2.73 1 67.19 195 VAL A N 1
ATOM 1444 C CA . VAL A 1 195 ? -23.281 -25.625 4.121 1 67.19 195 VAL A CA 1
ATOM 1445 C C . VAL A 1 195 ? -24.672 -25.016 4.293 1 67.19 195 VAL A C 1
ATOM 1447 O O . VAL A 1 195 ? -25.219 -25 5.395 1 67.19 195 VAL A O 1
ATOM 1450 N N . GLY A 1 196 ? -25.234 -24.531 3.279 1 69.44 196 GLY A N 1
ATOM 1451 C CA . GLY A 1 196 ? -26.594 -23.984 3.305 1 69.44 196 GLY A CA 1
ATOM 1452 C C . GLY A 1 196 ? -26.688 -22.656 4.051 1 69.44 196 GLY A C 1
ATOM 1453 O O . GLY A 1 196 ? -27.672 -22.406 4.734 1 69.44 196 GLY A O 1
ATOM 1454 N N . ARG A 1 197 ? -25.594 -21.969 4.039 1 67.12 197 ARG A N 1
ATOM 1455 C CA . ARG A 1 197 ? -25.641 -20.656 4.68 1 67.12 197 ARG A CA 1
ATOM 1456 C C . ARG A 1 197 ? -26.594 -19.719 3.936 1 67.12 197 ARG A C 1
ATOM 1458 O O . ARG A 1 197 ? -26.5 -19.578 2.715 1 67.12 197 ARG A O 1
ATOM 1465 N N . PRO A 1 198 ? -27.578 -19.172 4.785 1 69.06 198 PRO A N 1
ATOM 1466 C CA . PRO A 1 198 ? -28.484 -18.234 4.113 1 69.06 198 PRO A CA 1
ATOM 1467 C C . PRO A 1 198 ? -27.75 -17.047 3.518 1 69.06 198 PRO A C 1
ATOM 1469 O O . PRO A 1 198 ? -26.703 -16.625 4.035 1 69.06 198 PRO A O 1
ATOM 1472 N N . SER A 1 199 ? -28.219 -16.562 2.35 1 65.75 199 SER A N 1
ATOM 1473 C CA . SER A 1 199 ? -27.609 -15.43 1.665 1 65.75 199 SER A CA 1
ATOM 1474 C C . SER A 1 199 ? -27.641 -14.172 2.533 1 65.75 199 SER A C 1
ATOM 1476 O O . SER A 1 199 ? -26.797 -13.289 2.381 1 65.75 199 SER A O 1
ATOM 1478 N N . ASP A 1 200 ? -28.609 -14.219 3.5 1 64.25 200 ASP A N 1
ATOM 1479 C CA . ASP A 1 200 ? -28.781 -13.031 4.336 1 64.25 200 ASP A CA 1
ATOM 1480 C C . ASP A 1 200 ? -28.188 -13.242 5.719 1 64.25 200 ASP A C 1
ATOM 1482 O O . ASP A 1 200 ? -28.516 -12.523 6.664 1 64.25 200 ASP A O 1
ATOM 1486 N N . ALA A 1 201 ? -27.469 -14.281 5.832 1 64.38 201 ALA A N 1
ATOM 1487 C CA . ALA A 1 201 ? -26.828 -14.5 7.133 1 64.38 201 ALA A CA 1
ATOM 1488 C C . ALA A 1 201 ? -26 -13.289 7.547 1 64.38 201 ALA A C 1
ATOM 1490 O O . ALA A 1 201 ? -25.328 -12.672 6.711 1 64.38 201 ALA A O 1
ATOM 1491 N N . PRO A 1 202 ? -26.234 -12.883 8.828 1 61.25 202 PRO A N 1
ATOM 1492 C CA . PRO A 1 202 ? -25.484 -11.711 9.273 1 61.25 202 PRO A CA 1
ATOM 1493 C C . PRO A 1 202 ? -23.969 -11.883 9.117 1 61.25 202 PRO A C 1
ATOM 1495 O O . PRO A 1 202 ? -23.469 -13.008 9.227 1 61.25 202 PRO A O 1
ATOM 1498 N N . PHE A 1 203 ? -23.422 -10.852 8.578 1 61.34 203 PHE A N 1
ATOM 1499 C CA . PHE A 1 203 ? -21.969 -10.82 8.562 1 61.34 203 PHE A CA 1
ATOM 1500 C C . PHE A 1 203 ? -21.406 -10.891 9.977 1 61.34 203 PHE A C 1
ATOM 1502 O O . PHE A 1 203 ? -21.672 -10.023 10.805 1 61.34 203 PHE A O 1
ATOM 1509 N N . ASP A 1 204 ? -20.875 -12.047 10.391 1 63.16 204 ASP A N 1
ATOM 1510 C CA . ASP A 1 204 ? -20.484 -12.281 11.781 1 63.16 204 ASP A CA 1
ATOM 1511 C C . ASP A 1 204 ? -18.984 -12.016 11.984 1 63.16 204 ASP A C 1
ATOM 1513 O O . ASP A 1 204 ? -18.469 -12.195 13.086 1 63.16 204 ASP A O 1
ATOM 1517 N N . ASP A 1 205 ? -18.422 -11.5 10.977 1 64.88 205 ASP A N 1
ATOM 1518 C CA . ASP A 1 205 ? -17 -11.25 11.227 1 64.88 205 ASP A CA 1
ATOM 1519 C C . ASP A 1 205 ? -16.781 -9.898 11.883 1 64.88 205 ASP A C 1
ATOM 1521 O O . ASP A 1 205 ? -17.5 -8.93 11.594 1 64.88 205 ASP A O 1
ATOM 1525 N N . PRO A 1 206 ? -15.93 -9.852 12.906 1 72.19 206 PRO A N 1
ATOM 1526 C CA . PRO A 1 206 ? -15.641 -8.594 13.594 1 72.19 206 PRO A CA 1
ATOM 1527 C C . PRO A 1 206 ? -14.797 -7.641 12.758 1 72.19 206 PRO A C 1
ATOM 1529 O O . PRO A 1 206 ? -13.68 -7.289 13.156 1 72.19 206 PRO A O 1
ATOM 1532 N N . ILE A 1 207 ? -15.375 -7.328 11.586 1 82 207 ILE A N 1
ATOM 1533 C CA . ILE A 1 207 ? -14.703 -6.371 10.719 1 82 207 ILE A CA 1
ATOM 1534 C C . ILE A 1 207 ? -15.453 -5.039 10.75 1 82 207 ILE A C 1
ATOM 1536 O O . ILE A 1 207 ? -16.688 -5.012 10.742 1 82 207 ILE A O 1
ATOM 1540 N N . ALA A 1 208 ? -14.719 -3.957 10.82 1 88.88 208 ALA A N 1
ATOM 1541 C CA . ALA A 1 208 ? -15.32 -2.631 10.953 1 88.88 208 ALA A CA 1
ATOM 1542 C C . ALA A 1 208 ? -16.172 -2.291 9.727 1 88.88 208 ALA A C 1
ATOM 1544 O O . ALA A 1 208 ? -17.219 -1.661 9.859 1 88.88 208 ALA A O 1
ATOM 1545 N N . PHE A 1 209 ? -15.789 -2.578 8.422 1 90.88 209 PHE A N 1
ATOM 1546 C CA . PHE A 1 209 ? -16.5 -2.268 7.184 1 90.88 209 PHE A CA 1
ATOM 1547 C C . PHE A 1 209 ? -17.781 -3.092 7.066 1 90.88 209 PHE A C 1
ATOM 1549 O O . PHE A 1 209 ? -18.641 -2.785 6.246 1 90.88 209 PHE A O 1
ATOM 1556 N N . ARG A 1 210 ? -18.062 -4.039 7.805 1 86.69 210 ARG A N 1
ATOM 1557 C CA . ARG A 1 210 ? -19.281 -4.844 7.871 1 86.69 210 ARG A CA 1
ATOM 1558 C C . ARG A 1 210 ? -19.578 -5.512 6.531 1 86.69 210 ARG A C 1
ATOM 1560 O O . ARG A 1 210 ? -20.734 -5.594 6.105 1 86.69 210 ARG A O 1
ATOM 1567 N N . ARG A 1 211 ? -18.609 -5.75 5.781 1 87.25 211 ARG A N 1
ATOM 1568 C CA . ARG A 1 211 ? -18.641 -6.535 4.551 1 87.25 211 ARG A CA 1
ATOM 1569 C C . ARG A 1 211 ? -17.328 -7.273 4.328 1 87.25 211 ARG A C 1
ATOM 1571 O O . ARG A 1 211 ? -16.297 -6.918 4.906 1 87.25 211 ARG A O 1
ATOM 1578 N N . GLN A 1 212 ? -17.484 -8.266 3.439 1 87.5 212 GLN A N 1
ATOM 1579 C CA . GLN A 1 212 ? -16.266 -8.898 2.967 1 87.5 212 GLN A CA 1
ATOM 1580 C C . GLN A 1 212 ? -15.586 -8.055 1.893 1 87.5 212 GLN A C 1
ATOM 1582 O O . GLN A 1 212 ? -16.234 -7.273 1.206 1 87.5 212 GLN A O 1
ATOM 1587 N N . GLY A 1 213 ? -14.266 -8.188 1.872 1 91.44 213 GLY A N 1
ATOM 1588 C CA . GLY A 1 213 ? -13.547 -7.605 0.749 1 91.44 213 GLY A CA 1
ATOM 1589 C C . GLY A 1 213 ? -13.727 -8.383 -0.541 1 91.44 213 GLY A C 1
ATOM 1590 O O . GLY A 1 213 ? -14.32 -9.461 -0.543 1 91.44 213 GLY A O 1
ATOM 1591 N N . THR A 1 214 ? -13.281 -7.848 -1.649 1 93.62 214 THR A N 1
ATOM 1592 C CA . THR A 1 214 ? -13.32 -8.523 -2.943 1 93.62 214 THR A CA 1
ATOM 1593 C C . THR A 1 214 ? -11.914 -8.883 -3.406 1 93.62 214 THR A C 1
ATOM 1595 O O . THR A 1 214 ? -10.938 -8.273 -2.975 1 93.62 214 THR A O 1
ATOM 1598 N N . PRO A 1 215 ? -11.789 -9.891 -4.281 1 94.56 215 PRO A N 1
ATOM 1599 C CA . PRO A 1 215 ? -10.492 -10.195 -4.871 1 94.56 215 PRO A CA 1
ATOM 1600 C C . PRO A 1 215 ? -9.828 -8.977 -5.52 1 94.56 215 PRO A C 1
ATOM 1602 O O . PRO A 1 215 ? -8.617 -8.805 -5.414 1 94.56 215 PRO A O 1
ATOM 1605 N N . GLU A 1 216 ? -10.609 -8.109 -6.109 1 97.5 216 GLU A N 1
ATOM 1606 C CA . GLU A 1 216 ? -10.094 -6.926 -6.785 1 97.5 216 GLU A CA 1
ATOM 1607 C C . GLU A 1 216 ? -9.469 -5.953 -5.793 1 97.5 216 GLU A C 1
ATOM 1609 O O . GLU A 1 216 ? -8.469 -5.297 -6.098 1 97.5 216 GLU A O 1
ATOM 1614 N N . GLU A 1 217 ? -10.062 -5.852 -4.641 1 97.56 217 GLU A N 1
ATOM 1615 C CA . GLU A 1 217 ? -9.523 -4.957 -3.623 1 97.56 217 GLU A CA 1
ATOM 1616 C C . GLU A 1 217 ? -8.156 -5.438 -3.135 1 97.56 217 GLU A C 1
ATOM 1618 O O . GLU A 1 217 ? -7.27 -4.625 -2.857 1 97.56 217 GLU A O 1
ATOM 1623 N N . VAL A 1 218 ? -7.973 -6.699 -3.078 1 96.44 218 VAL A N 1
ATOM 1624 C CA . VAL A 1 218 ? -6.676 -7.254 -2.701 1 96.44 218 VAL A CA 1
ATOM 1625 C C . VAL A 1 218 ? -5.695 -7.109 -3.863 1 96.44 218 VAL A C 1
ATOM 1627 O O . VAL A 1 218 ? -4.547 -6.699 -3.668 1 96.44 218 VAL A O 1
ATOM 1630 N N . ALA A 1 219 ? -6.164 -7.406 -5.043 1 98.19 219 ALA A N 1
ATOM 1631 C CA . ALA A 1 219 ? -5.328 -7.359 -6.242 1 98.19 219 ALA A CA 1
ATOM 1632 C C . ALA A 1 219 ? -4.719 -5.977 -6.43 1 98.19 219 ALA A C 1
ATOM 1634 O O . ALA A 1 219 ? -3.566 -5.852 -6.855 1 98.19 219 ALA A O 1
ATOM 1635 N N . LYS A 1 220 ? -5.438 -4.949 -6.129 1 98.62 220 LYS A N 1
ATOM 1636 C CA . LYS A 1 220 ? -4.949 -3.582 -6.293 1 98.62 220 LYS A CA 1
ATOM 1637 C C . LYS A 1 220 ? -3.756 -3.312 -5.379 1 98.62 220 LYS A C 1
ATOM 1639 O O . LYS A 1 220 ? -2.809 -2.629 -5.773 1 98.62 220 LYS A O 1
ATOM 1644 N N . VAL A 1 221 ? -3.791 -3.846 -4.164 1 98.5 221 VAL A N 1
ATOM 1645 C CA . VAL A 1 221 ? -2.662 -3.693 -3.252 1 98.5 221 VAL A CA 1
ATOM 1646 C C . VAL A 1 221 ? -1.475 -4.512 -3.758 1 98.5 221 VAL A C 1
ATOM 1648 O O . VAL A 1 221 ? -0.333 -4.043 -3.727 1 98.5 221 VAL A O 1
ATOM 1651 N N . VAL A 1 222 ? -1.757 -5.719 -4.266 1 98.5 222 VAL A N 1
ATOM 1652 C CA . VAL A 1 222 ? -0.699 -6.559 -4.816 1 98.5 222 VAL A CA 1
ATOM 1653 C C . VAL A 1 222 ? -0.017 -5.844 -5.977 1 98.5 222 VAL A C 1
ATOM 1655 O O . VAL A 1 222 ? 1.212 -5.75 -6.023 1 98.5 222 VAL A O 1
ATOM 1658 N N . VAL A 1 223 ? -0.768 -5.312 -6.914 1 98.81 223 VAL A N 1
ATOM 1659 C CA . VAL A 1 223 ? -0.221 -4.68 -8.109 1 98.81 223 VAL A CA 1
ATOM 1660 C C . VAL A 1 223 ? 0.507 -3.393 -7.723 1 98.81 223 VAL A C 1
ATOM 1662 O O . VAL A 1 223 ? 1.533 -3.053 -8.32 1 98.81 223 VAL A O 1
ATOM 1665 N N . PHE A 1 224 ? 0.004 -2.678 -6.719 1 98.69 224 PHE A N 1
ATOM 1666 C CA . PHE A 1 224 ? 0.728 -1.525 -6.195 1 98.69 224 PHE A CA 1
ATOM 1667 C C . PHE A 1 224 ? 2.119 -1.93 -5.723 1 98.69 224 PHE A C 1
ATOM 1669 O O . PHE A 1 224 ? 3.113 -1.295 -6.086 1 98.69 224 PHE A O 1
ATOM 1676 N N . LEU A 1 225 ? 2.201 -3.02 -4.965 1 98.81 225 LEU A N 1
ATOM 1677 C CA . LEU A 1 225 ? 3.471 -3.496 -4.426 1 98.81 225 LEU A CA 1
ATOM 1678 C C . LEU A 1 225 ? 4.371 -4.02 -5.539 1 98.81 225 LEU A C 1
ATOM 1680 O O . LEU A 1 225 ? 5.598 -3.936 -5.441 1 98.81 225 LEU A O 1
ATOM 1684 N N . LEU A 1 226 ? 3.789 -4.504 -6.602 1 98.75 226 LEU A N 1
ATOM 1685 C CA . LEU A 1 226 ? 4.566 -4.98 -7.738 1 98.75 226 LEU A CA 1
ATOM 1686 C C . LEU A 1 226 ? 5.082 -3.812 -8.578 1 98.75 226 LEU A C 1
ATOM 1688 O O . LEU A 1 226 ? 6.09 -3.939 -9.273 1 98.75 226 LEU A O 1
ATOM 1692 N N . GLY A 1 227 ? 4.41 -2.742 -8.531 1 98.25 227 GLY A N 1
ATOM 1693 C CA . GLY A 1 227 ? 4.68 -1.625 -9.422 1 98.25 227 GLY A CA 1
ATOM 1694 C C . GLY A 1 227 ? 5.746 -0.682 -8.891 1 98.25 227 GLY A C 1
ATOM 1695 O O . GLY A 1 227 ? 6.262 -0.876 -7.789 1 98.25 227 GLY A O 1
ATOM 1696 N N . PRO A 1 228 ? 6.004 0.382 -9.641 1 97.62 228 PRO A N 1
ATOM 1697 C CA . PRO A 1 228 ? 7.129 1.272 -9.344 1 97.62 228 PRO A CA 1
ATOM 1698 C C . PRO A 1 228 ? 6.809 2.273 -8.234 1 97.62 228 PRO A C 1
ATOM 1700 O O . PRO A 1 228 ? 7.715 2.939 -7.719 1 97.62 228 PRO A O 1
ATOM 1703 N N . GLU A 1 229 ? 5.594 2.367 -7.766 1 97.56 229 GLU A N 1
ATOM 1704 C CA . GLU A 1 229 ? 5.23 3.402 -6.801 1 97.56 229 GLU A CA 1
ATOM 1705 C C . GLU A 1 229 ? 5.469 2.932 -5.371 1 97.56 229 GLU A C 1
ATOM 1707 O O . GLU A 1 229 ? 5.297 3.701 -4.422 1 97.56 229 GLU A O 1
ATOM 1712 N N . SER A 1 230 ? 5.91 1.715 -5.207 1 98.44 230 SER A N 1
ATOM 1713 C CA . SER A 1 230 ? 6.289 1.193 -3.898 1 98.44 230 SER A CA 1
ATOM 1714 C C . SER A 1 230 ? 7.781 0.884 -3.838 1 98.44 230 SER A C 1
ATOM 1716 O O . SER A 1 230 ? 8.195 -0.097 -3.217 1 98.44 230 SER A O 1
ATOM 1718 N N . SER A 1 231 ? 8.609 1.736 -4.418 1 97.94 231 SER A N 1
ATOM 1719 C CA . SER A 1 231 ? 10.008 1.457 -4.707 1 97.94 231 SER A CA 1
ATOM 1720 C C . SER A 1 231 ? 10.828 1.352 -3.426 1 97.94 231 SER A C 1
ATOM 1722 O O . SER A 1 231 ? 11.93 0.8 -3.434 1 97.94 231 SER A O 1
ATOM 1724 N N . PHE A 1 232 ? 10.359 1.872 -2.312 1 96.75 232 PHE A N 1
ATOM 1725 C CA . PHE A 1 232 ? 11.117 1.816 -1.069 1 96.75 232 PHE A CA 1
ATOM 1726 C C . PHE A 1 232 ? 10.414 0.933 -0.044 1 96.75 232 PHE A C 1
ATOM 1728 O O . PHE A 1 232 ? 10.656 1.057 1.158 1 96.75 232 PHE A O 1
ATOM 1735 N N . VAL A 1 233 ? 9.531 0.049 -0.5 1 97.81 233 VAL A N 1
ATOM 1736 C CA . VAL A 1 233 ? 8.789 -0.875 0.351 1 97.81 233 VAL A CA 1
ATOM 1737 C C . VAL A 1 233 ? 9.328 -2.291 0.173 1 97.81 233 VAL A C 1
ATOM 1739 O O . VAL A 1 233 ? 9.141 -2.91 -0.877 1 97.81 233 VAL A O 1
ATOM 1742 N N . SER A 1 234 ? 9.984 -2.777 1.139 1 97.56 234 SER A N 1
ATOM 1743 C CA . SER A 1 234 ? 10.469 -4.152 1.133 1 97.56 234 SER A CA 1
ATOM 1744 C C . SER A 1 234 ? 10.492 -4.738 2.543 1 97.56 234 SER A C 1
ATOM 1746 O O . SER A 1 234 ? 10.641 -4.004 3.521 1 97.56 234 SER A O 1
ATOM 1748 N N . GLY A 1 235 ? 10.219 -6.035 2.627 1 95.5 235 GLY A N 1
ATOM 1749 C CA . GLY A 1 235 ? 10.211 -6.719 3.912 1 95.5 235 GLY A CA 1
ATOM 1750 C C . GLY A 1 235 ? 8.961 -6.441 4.727 1 95.5 235 GLY A C 1
ATOM 1751 O O . GLY A 1 235 ? 8.945 -6.652 5.941 1 95.5 235 GLY A O 1
ATOM 1752 N N . SER A 1 236 ? 7.934 -5.945 4.113 1 94.25 236 SER A N 1
ATOM 1753 C CA . SER A 1 236 ? 6.727 -5.512 4.809 1 94.25 236 SER A CA 1
ATOM 1754 C C . SER A 1 236 ? 5.566 -6.473 4.559 1 94.25 236 SER A C 1
ATOM 1756 O O . SER A 1 236 ? 5.594 -7.246 3.602 1 94.25 236 SER A O 1
ATOM 1758 N N . CYS A 1 237 ? 4.637 -6.414 5.441 1 93.25 237 CYS A N 1
ATOM 1759 C CA . CYS A 1 237 ? 3.352 -7.078 5.262 1 93.25 237 CYS A CA 1
ATOM 1760 C C . CYS A 1 237 ? 2.207 -6.074 5.281 1 93.25 237 CYS A C 1
ATOM 1762 O O . CYS A 1 237 ? 1.967 -5.422 6.301 1 93.25 237 CYS A O 1
ATOM 1764 N N . TYR A 1 238 ? 1.582 -5.914 4.176 1 95.81 238 TYR A N 1
ATOM 1765 C CA . TYR A 1 238 ? 0.467 -4.984 4.039 1 95.81 238 TYR A CA 1
ATOM 1766 C C . TYR A 1 238 ? -0.866 -5.699 4.223 1 95.81 238 TYR A C 1
ATOM 1768 O O . TYR A 1 238 ? -1.201 -6.605 3.459 1 95.81 238 TYR A O 1
ATOM 1776 N N . SER A 1 239 ? -1.601 -5.281 5.207 1 92.94 239 SER A N 1
ATOM 1777 C CA . SER A 1 239 ? -2.918 -5.852 5.48 1 92.94 239 SER A CA 1
ATOM 1778 C C . SER A 1 239 ? -3.984 -5.223 4.59 1 92.94 239 SER A C 1
ATOM 1780 O O . SER A 1 239 ? -3.967 -4.016 4.348 1 92.94 239 SER A O 1
ATOM 1782 N N . VAL A 1 240 ? -4.84 -6.039 4.109 1 94.69 240 VAL A N 1
ATOM 1783 C CA . VAL A 1 240 ? -6.043 -5.656 3.375 1 94.69 240 VAL A CA 1
ATOM 1784 C C . VAL A 1 240 ? -7.266 -6.328 3.996 1 94.69 240 VAL A C 1
ATOM 1786 O O . VAL A 1 240 ? -7.672 -7.41 3.564 1 94.69 240 VAL A O 1
ATOM 1789 N N . ASP A 1 241 ? -7.859 -5.613 5.016 1 91.12 241 ASP A N 1
ATOM 1790 C CA . ASP A 1 241 ? -8.758 -6.445 5.805 1 91.12 241 ASP A CA 1
ATOM 1791 C C . ASP A 1 241 ? -9.938 -5.633 6.332 1 91.12 241 ASP A C 1
ATOM 1793 O O . ASP A 1 241 ? -10.625 -6.062 7.266 1 91.12 241 ASP A O 1
ATOM 1797 N N . GLY A 1 242 ? -10.148 -4.434 5.859 1 92.5 242 GLY A N 1
ATOM 1798 C CA . GLY A 1 242 ? -11.305 -3.645 6.246 1 92.5 242 GLY A CA 1
ATOM 1799 C C . GLY A 1 242 ? -11.336 -3.322 7.73 1 92.5 242 GLY A C 1
ATOM 1800 O O . GLY A 1 242 ? -12.414 -3.236 8.328 1 92.5 242 GLY A O 1
ATOM 1801 N N . ALA A 1 243 ? -10.211 -3.264 8.297 1 91.5 243 ALA A N 1
ATOM 1802 C CA . ALA A 1 243 ? -10.055 -3.016 9.734 1 91.5 243 ALA A CA 1
ATOM 1803 C C . ALA A 1 243 ? -10.547 -4.207 10.547 1 91.5 243 ALA A C 1
ATOM 1805 O O . ALA A 1 243 ? -11.375 -4.051 11.453 1 91.5 243 ALA A O 1
ATOM 1806 N N . TRP A 1 244 ? -9.984 -5.309 10.273 1 82.75 244 TRP A N 1
ATOM 1807 C CA . TRP A 1 244 ? -10.141 -6.48 11.125 1 82.75 244 TRP A CA 1
ATOM 1808 C C . TRP A 1 244 ? -9.266 -6.367 12.367 1 82.75 244 TRP A C 1
ATOM 1810 O O . TRP A 1 244 ? -8.125 -6.836 12.383 1 82.75 244 TRP A O 1
ATOM 1820 N N . ILE A 1 245 ? -9.789 -5.57 13.273 1 77.31 245 ILE A N 1
ATOM 1821 C CA . ILE A 1 245 ? -8.984 -5.156 14.422 1 77.31 245 ILE A CA 1
ATOM 1822 C C . ILE A 1 245 ? -9.633 -5.652 15.711 1 77.31 245 ILE A C 1
ATOM 1824 O O . ILE A 1 245 ? -10.859 -5.789 15.789 1 77.31 245 ILE A O 1
ATOM 1828 N N . MET B 1 1 ? -3.992 5.957 -10.938 1 87.12 1 MET B N 1
ATOM 1829 C CA . MET B 1 1 ? -5.086 6.191 -10 1 87.12 1 MET B CA 1
ATOM 1830 C C . MET B 1 1 ? -5.488 7.66 -9.992 1 87.12 1 MET B C 1
ATOM 1832 O O . MET B 1 1 ? -4.641 8.539 -9.836 1 87.12 1 MET B O 1
ATOM 1836 N N . SER B 1 2 ? -6.762 7.902 -10.195 1 94.12 2 SER B N 1
ATOM 1837 C CA . SER B 1 2 ? -7.258 9.266 -10.32 1 94.12 2 SER B CA 1
ATOM 1838 C C . SER B 1 2 ? -7.859 9.758 -9 1 94.12 2 SER B C 1
ATOM 1840 O O . SER B 1 2 ? -8.523 9 -8.297 1 94.12 2 SER B O 1
ATOM 1842 N N . LEU B 1 3 ? -7.562 11.07 -8.727 1 97.88 3 LEU B N 1
ATOM 1843 C CA . LEU B 1 3 ? -8.148 11.742 -7.566 1 97.88 3 LEU B CA 1
ATOM 1844 C C . LEU B 1 3 ? -9.055 12.883 -8.008 1 97.88 3 LEU B C 1
ATOM 1846 O O . LEU B 1 3 ? -9.344 13.797 -7.223 1 97.88 3 LEU B O 1
ATOM 1850 N N . GLN B 1 4 ? -9.492 12.781 -9.25 1 97.19 4 GLN B N 1
ATOM 1851 C CA . GLN B 1 4 ? -10.281 13.852 -9.844 1 97.19 4 GLN B CA 1
ATOM 1852 C C . GLN B 1 4 ? -11.555 14.102 -9.047 1 97.19 4 GLN B C 1
ATOM 1854 O O . GLN B 1 4 ? -12.289 13.164 -8.719 1 97.19 4 GLN B O 1
ATOM 1859 N N . GLY B 1 5 ? -11.742 15.391 -8.742 1 97.69 5 GLY B N 1
ATOM 1860 C CA . GLY B 1 5 ? -12.977 15.805 -8.086 1 97.69 5 GLY B CA 1
ATOM 1861 C C . GLY B 1 5 ? -12.93 15.641 -6.574 1 97.69 5 GLY B C 1
ATOM 1862 O O . GLY B 1 5 ? -13.914 15.906 -5.887 1 97.69 5 GLY B O 1
ATOM 1863 N N . LYS B 1 6 ? -11.844 15.25 -6.012 1 98.62 6 LYS B N 1
ATOM 1864 C CA . LYS B 1 6 ? -11.711 14.984 -4.582 1 98.62 6 LYS B CA 1
ATOM 1865 C C . LYS B 1 6 ? -10.867 16.062 -3.902 1 98.62 6 LYS B C 1
ATOM 1867 O O . LYS B 1 6 ? -10.047 16.703 -4.551 1 98.62 6 LYS B O 1
ATOM 1872 N N . VAL B 1 7 ? -11.086 16.266 -2.6 1 98.94 7 VAL B N 1
ATOM 1873 C CA . VAL B 1 7 ? -10.406 17.297 -1.83 1 98.94 7 VAL B CA 1
ATOM 1874 C C . VAL B 1 7 ? -9.617 16.672 -0.688 1 98.94 7 VAL B C 1
ATOM 1876 O O . VAL B 1 7 ? -10.164 15.867 0.078 1 98.94 7 VAL B O 1
ATOM 1879 N N . TYR B 1 8 ? -8.352 17.062 -0.581 1 98.94 8 TYR B N 1
ATOM 1880 C CA . TYR B 1 8 ? -7.465 16.469 0.416 1 98.94 8 TYR B CA 1
ATOM 1881 C C . TYR B 1 8 ? -6.785 17.562 1.243 1 98.94 8 TYR B C 1
ATOM 1883 O O . TYR B 1 8 ? -6.398 18.609 0.713 1 98.94 8 TYR B O 1
ATOM 1891 N N . VAL B 1 9 ? -6.559 17.281 2.547 1 98.81 9 VAL B N 1
ATOM 1892 C CA . VAL B 1 9 ? -5.832 18.188 3.426 1 98.81 9 VAL B CA 1
ATOM 1893 C C . VAL B 1 9 ? -4.547 17.516 3.908 1 98.81 9 VAL B C 1
ATOM 1895 O O . VAL B 1 9 ? -4.523 16.312 4.176 1 98.81 9 VAL B O 1
ATOM 1898 N N . ILE B 1 10 ? -3.494 18.266 3.955 1 98.69 10 ILE B N 1
ATOM 1899 C CA . ILE B 1 10 ? -2.193 17.781 4.398 1 98.69 10 ILE B CA 1
ATOM 1900 C C . ILE B 1 10 ? -1.642 18.688 5.488 1 98.69 10 ILE B C 1
ATOM 1902 O O . ILE B 1 10 ? -1.391 19.875 5.246 1 98.69 10 ILE B O 1
ATOM 1906 N N . THR B 1 11 ? -1.478 18.172 6.707 1 97.44 11 THR B N 1
ATOM 1907 C CA . THR B 1 11 ? -0.705 18.906 7.703 1 97.44 11 THR B CA 1
ATOM 1908 C C . THR B 1 11 ? 0.79 18.672 7.512 1 97.44 11 THR B C 1
ATOM 1910 O O . THR B 1 11 ? 1.205 17.578 7.098 1 97.44 11 THR B O 1
ATOM 1913 N N . GLY B 1 12 ? 1.562 19.672 7.836 1 95.06 12 GLY B N 1
ATOM 1914 C CA . GLY B 1 12 ? 2.967 19.578 7.477 1 95.06 12 GLY B CA 1
ATOM 1915 C C . GLY B 1 12 ? 3.197 19.531 5.977 1 95.06 12 GLY B C 1
ATOM 1916 O O . GLY B 1 12 ? 4.082 18.828 5.496 1 95.06 12 GLY B O 1
ATOM 1917 N N . GLY B 1 13 ? 2.379 20.281 5.289 1 97.19 13 GLY B N 1
ATOM 1918 C CA . GLY B 1 13 ? 2.312 20.109 3.848 1 97.19 13 GLY B CA 1
ATOM 1919 C C . GLY B 1 13 ? 3.301 20.984 3.096 1 97.19 13 GLY B C 1
ATOM 1920 O O . GLY B 1 13 ? 3.334 20.984 1.864 1 97.19 13 GLY B O 1
ATOM 1921 N N . ALA B 1 14 ? 4.203 21.719 3.842 1 96.94 14 ALA B N 1
ATOM 1922 C CA . ALA B 1 14 ? 5.043 22.688 3.145 1 96.94 14 ALA B CA 1
ATOM 1923 C C . ALA B 1 14 ? 6.488 22.203 3.066 1 96.94 14 ALA B C 1
ATOM 1925 O O . ALA B 1 14 ? 7.363 22.906 2.562 1 96.94 14 ALA B O 1
ATOM 1926 N N . SER B 1 15 ? 6.773 20.969 3.557 1 92.81 15 SER B N 1
ATOM 1927 C CA . SER B 1 15 ? 8.133 20.453 3.469 1 92.81 15 SER B CA 1
ATOM 1928 C C . SER B 1 15 ? 8.156 18.922 3.502 1 92.81 15 SER B C 1
ATOM 1930 O O . SER B 1 15 ? 7.137 18.297 3.785 1 92.81 15 SER B O 1
ATOM 1932 N N . GLY B 1 16 ? 9.273 18.406 3.047 1 93.19 16 GLY B N 1
ATOM 1933 C CA . GLY B 1 16 ? 9.547 16.984 3.211 1 93.19 16 GLY B CA 1
ATOM 1934 C C . GLY B 1 16 ? 8.484 16.094 2.604 1 93.19 16 GLY B C 1
ATOM 1935 O O . GLY B 1 16 ? 8.078 16.297 1.457 1 93.19 16 GLY B O 1
ATOM 1936 N N . ILE B 1 17 ? 8.086 15.109 3.391 1 94.31 17 ILE B N 1
ATOM 1937 C CA . ILE B 1 17 ? 7.105 14.125 2.955 1 94.31 17 ILE B CA 1
ATOM 1938 C C . ILE B 1 17 ? 5.758 14.805 2.711 1 94.31 17 ILE B C 1
ATOM 1940 O O . ILE B 1 17 ? 5.051 14.469 1.758 1 94.31 17 ILE B O 1
ATOM 1944 N N . GLY B 1 18 ? 5.426 15.758 3.578 1 96.69 18 GLY B N 1
ATOM 1945 C CA . GLY B 1 18 ? 4.176 16.484 3.414 1 96.69 18 GLY B CA 1
ATOM 1946 C C . GLY B 1 18 ? 4.082 17.219 2.094 1 96.69 18 GLY B C 1
ATOM 1947 O O . GLY B 1 18 ? 3.072 17.141 1.394 1 96.69 18 GLY B O 1
ATOM 1948 N N . LEU B 1 19 ? 5.129 17.891 1.765 1 97.56 19 LEU B N 1
ATOM 1949 C CA . LEU B 1 19 ? 5.137 18.641 0.509 1 97.56 19 LEU B CA 1
ATOM 1950 C C . LEU B 1 19 ? 5.105 17.688 -0.685 1 97.56 19 LEU B C 1
ATOM 1952 O O . LEU B 1 19 ? 4.402 17.938 -1.665 1 97.56 19 LEU B O 1
ATOM 1956 N N . ALA B 1 20 ? 5.891 16.625 -0.606 1 97.69 20 ALA B N 1
ATOM 1957 C CA . ALA B 1 20 ? 5.871 15.625 -1.671 1 97.69 20 ALA B CA 1
ATOM 1958 C C . ALA B 1 20 ? 4.469 15.062 -1.87 1 97.69 20 ALA B C 1
ATOM 1960 O O . ALA B 1 20 ? 4.027 14.867 -3.006 1 97.69 20 ALA B O 1
ATOM 1961 N N . THR B 1 21 ? 3.797 14.836 -0.807 1 98.56 21 THR B N 1
ATOM 1962 C CA . THR B 1 21 ? 2.422 14.352 -0.863 1 98.56 21 THR B CA 1
ATOM 1963 C C . THR B 1 21 ? 1.507 15.406 -1.489 1 98.56 21 THR B C 1
ATOM 1965 O O . THR B 1 21 ? 0.708 15.094 -2.373 1 98.56 21 THR B O 1
ATOM 1968 N N . ALA B 1 22 ? 1.683 16.609 -1.042 1 98.81 22 ALA B N 1
ATOM 1969 C CA . ALA B 1 22 ? 0.865 17.719 -1.534 1 98.81 22 ALA B CA 1
ATOM 1970 C C . ALA B 1 22 ? 1.021 17.891 -3.043 1 98.81 22 ALA B C 1
ATOM 1972 O O . ALA B 1 22 ? 0.052 18.188 -3.744 1 98.81 22 ALA B O 1
ATOM 1973 N N . LYS B 1 23 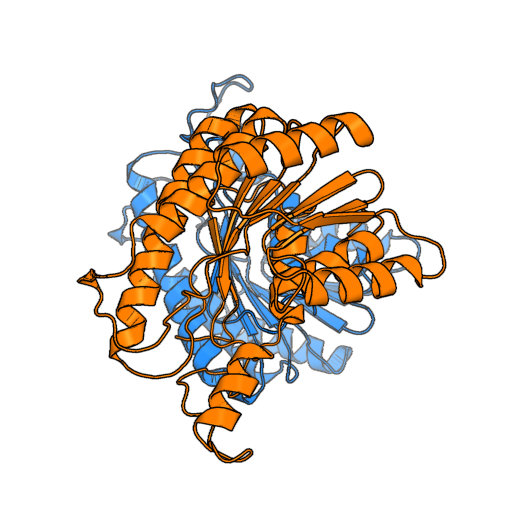? 2.17 17.688 -3.531 1 98.69 23 LYS B N 1
ATOM 1974 C CA . LYS B 1 23 ? 2.441 17.859 -4.953 1 98.69 23 LYS B CA 1
ATOM 1975 C C . LYS B 1 23 ? 1.813 16.75 -5.781 1 98.69 23 LYS B C 1
ATOM 1977 O O . LYS B 1 23 ? 1.362 16.984 -6.906 1 98.69 23 LYS B O 1
ATOM 1982 N N . LEU B 1 24 ? 1.75 15.586 -5.285 1 98.44 24 LEU B N 1
ATOM 1983 C CA . LEU B 1 24 ? 1.271 14.422 -6.02 1 98.44 24 LEU B CA 1
ATOM 1984 C C . LEU B 1 24 ? -0.244 14.469 -6.188 1 98.44 24 LEU B C 1
ATOM 1986 O O . LEU B 1 24 ? -0.78 13.953 -7.172 1 98.44 24 LEU B O 1
ATOM 1990 N N . ILE B 1 25 ? -0.966 15.141 -5.316 1 98.69 25 ILE B N 1
ATOM 1991 C CA . ILE B 1 25 ? -2.426 15.133 -5.309 1 98.69 25 ILE B CA 1
ATOM 1992 C C . ILE B 1 25 ? -2.951 15.844 -6.551 1 98.69 25 ILE B C 1
ATOM 1994 O O . ILE B 1 25 ? -3.713 15.273 -7.332 1 98.69 25 ILE B O 1
ATOM 1998 N N . PRO B 1 26 ? -2.539 17.062 -6.852 1 98.5 26 PRO B N 1
ATOM 1999 C CA . PRO B 1 26 ? -3.029 17.688 -8.078 1 98.5 26 PRO B CA 1
ATOM 2000 C C . PRO B 1 26 ? -2.506 17.016 -9.344 1 98.5 26 PRO B C 1
ATOM 2002 O O . PRO B 1 26 ? -3.166 17.062 -10.383 1 98.5 26 PRO B O 1
ATOM 2005 N N . GLU B 1 27 ? -1.333 16.359 -9.25 1 97.25 27 GLU B N 1
ATOM 2006 C CA . GLU B 1 27 ? -0.835 15.602 -10.391 1 97.25 27 GLU B CA 1
ATOM 2007 C C . GLU B 1 27 ? -1.814 14.508 -10.797 1 97.25 27 GLU B C 1
ATOM 2009 O O . GLU B 1 27 ? -1.832 14.07 -11.945 1 97.25 27 GLU B O 1
ATOM 2014 N N . ARG B 1 28 ? -2.617 14.148 -9.852 1 97.5 28 ARG B N 1
ATOM 2015 C CA . ARG B 1 28 ? -3.592 13.094 -10.109 1 97.5 28 ARG B CA 1
ATOM 2016 C C . ARG B 1 28 ? -5.008 13.656 -10.164 1 97.5 28 ARG B C 1
ATOM 2018 O O . ARG B 1 28 ? -5.984 12.914 -10.039 1 97.5 28 ARG B O 1
ATOM 2025 N N . GLY B 1 29 ? -5.113 14.938 -10.18 1 97.88 29 GLY B N 1
ATOM 2026 C CA . GLY B 1 29 ? -6.375 15.602 -10.477 1 97.88 29 GLY B CA 1
ATOM 2027 C C . GLY B 1 29 ? -7.098 16.078 -9.234 1 97.88 29 GLY B C 1
ATOM 2028 O O . GLY B 1 29 ? -8.18 16.672 -9.328 1 97.88 29 GLY B O 1
ATOM 2029 N N . GLY B 1 30 ? -6.539 15.883 -8.062 1 98.69 30 GLY B N 1
ATOM 2030 C CA . GLY B 1 30 ? -7.199 16.266 -6.82 1 98.69 30 GLY B CA 1
ATOM 2031 C C . GLY B 1 30 ? -6.934 17.703 -6.422 1 98.69 30 GLY B C 1
ATOM 2032 O O . GLY B 1 30 ? -6.004 18.328 -6.93 1 98.69 30 GLY B O 1
ATOM 2033 N N . THR B 1 31 ? -7.781 18.172 -5.504 1 98.88 31 THR B N 1
ATOM 2034 C CA . THR B 1 31 ? -7.562 19.453 -4.828 1 98.88 31 THR B CA 1
ATOM 2035 C C . THR B 1 31 ? -6.762 19.25 -3.543 1 98.88 31 THR B C 1
ATOM 2037 O O . THR B 1 31 ? -7.07 18.359 -2.746 1 98.88 31 THR B O 1
ATOM 2040 N N . VAL B 1 32 ? -5.742 20.109 -3.389 1 98.88 32 VAL B N 1
ATOM 2041 C CA . VAL B 1 32 ? -4.895 19.922 -2.217 1 98.88 32 VAL B CA 1
ATOM 2042 C C . VAL B 1 32 ? -4.945 21.172 -1.343 1 98.88 32 VAL B C 1
ATOM 2044 O O . VAL B 1 32 ? -4.84 22.297 -1.846 1 98.88 32 VAL B O 1
ATOM 2047 N N . CYS B 1 33 ? -5.176 21 -0.025 1 98.94 33 CYS B N 1
ATOM 2048 C CA . CYS B 1 33 ? -5.125 22.047 0.993 1 98.94 33 CYS B CA 1
ATOM 2049 C C . CYS B 1 33 ? -4.039 21.75 2.018 1 98.94 33 CYS B C 1
ATOM 2051 O O . CYS B 1 33 ? -4.078 20.734 2.701 1 98.94 33 CYS B O 1
ATOM 2053 N N . ILE B 1 34 ? -3.086 22.688 2.117 1 98.69 34 ILE B N 1
ATOM 2054 C CA . ILE B 1 34 ? -1.968 22.359 2.998 1 98.69 34 ILE B CA 1
ATOM 2055 C C . ILE B 1 34 ? -1.949 23.328 4.18 1 98.69 34 ILE B C 1
ATOM 2057 O O . ILE B 1 34 ? -2.35 24.484 4.051 1 98.69 34 ILE B O 1
ATOM 2061 N N . ALA B 1 35 ? -1.504 22.781 5.332 1 98.31 35 ALA B N 1
ATOM 2062 C CA . ALA B 1 35 ? -1.248 23.547 6.547 1 98.31 35 ALA B CA 1
ATOM 2063 C C . ALA B 1 35 ? 0.185 23.359 7.031 1 98.31 35 ALA B C 1
ATOM 2065 O O . ALA B 1 35 ? 0.721 22.25 6.969 1 98.31 35 ALA B O 1
ATOM 2066 N N . ASP B 1 36 ? 0.744 24.391 7.465 1 97.25 36 ASP B N 1
ATOM 2067 C CA . ASP B 1 36 ? 2.066 24.406 8.078 1 97.25 36 ASP B CA 1
ATOM 2068 C C . ASP B 1 36 ? 2.258 25.641 8.961 1 97.25 36 ASP B C 1
ATOM 2070 O O . ASP B 1 36 ? 1.485 26.594 8.875 1 97.25 36 ASP B O 1
ATOM 2074 N N . VAL B 1 37 ? 3.271 25.531 9.805 1 96.38 37 VAL B N 1
ATOM 2075 C CA . VAL B 1 37 ? 3.535 26.656 10.68 1 96.38 37 VAL B CA 1
ATOM 2076 C C . VAL B 1 37 ? 4.562 27.594 10.031 1 96.38 37 VAL B C 1
ATOM 2078 O O . VAL B 1 37 ? 4.68 28.75 10.406 1 96.38 37 VAL B O 1
ATOM 2081 N N . ASN B 1 38 ? 5.332 27.078 9.062 1 95.81 38 ASN B N 1
ATOM 2082 C CA . ASN B 1 38 ? 6.418 27.828 8.445 1 95.81 38 ASN B CA 1
ATOM 2083 C C . ASN B 1 38 ? 5.922 28.672 7.27 1 95.81 38 ASN B C 1
ATOM 2085 O O . ASN B 1 38 ? 5.715 28.156 6.172 1 95.81 38 ASN B O 1
ATOM 2089 N N . GLN B 1 39 ? 5.887 29.969 7.484 1 97.44 39 GLN B N 1
ATOM 2090 C CA . GLN B 1 39 ? 5.324 30.875 6.48 1 97.44 39 GLN B CA 1
ATOM 2091 C C . GLN B 1 39 ? 6.172 30.891 5.215 1 97.44 39 GLN B C 1
ATOM 2093 O O . GLN B 1 39 ? 5.641 30.922 4.102 1 97.44 39 GLN B O 1
ATOM 2098 N N . ASP B 1 40 ? 7.473 30.875 5.414 1 97.44 40 ASP B N 1
ATOM 2099 C CA . ASP B 1 40 ? 8.352 30.906 4.25 1 97.44 40 ASP B CA 1
ATOM 2100 C C . ASP B 1 40 ? 8.148 29.656 3.385 1 97.44 40 ASP B C 1
ATOM 2102 O O . ASP B 1 40 ? 8.062 29.75 2.16 1 97.44 40 ASP B O 1
ATOM 2106 N N . ALA B 1 41 ? 8.078 28.531 4.027 1 96.56 41 ALA B N 1
ATOM 2107 C CA . ALA B 1 41 ? 7.836 27.266 3.316 1 96.56 41 ALA B CA 1
ATOM 2108 C C . ALA B 1 41 ? 6.469 27.281 2.635 1 96.56 41 ALA B C 1
ATOM 2110 O O . ALA B 1 41 ? 6.32 26.781 1.517 1 96.56 41 ALA B O 1
ATOM 2111 N N . LEU B 1 42 ? 5.52 27.875 3.262 1 98.44 42 LEU B N 1
ATOM 2112 C CA . LEU B 1 42 ? 4.184 27.984 2.688 1 98.44 42 LEU B CA 1
ATOM 2113 C C . LEU B 1 42 ? 4.199 28.875 1.44 1 98.44 42 LEU B C 1
ATOM 2115 O O . LEU B 1 42 ? 3.549 28.547 0.443 1 98.44 42 LEU B O 1
ATOM 2119 N N . ASN B 1 43 ? 4.926 29.938 1.524 1 98.56 43 ASN B N 1
ATOM 2120 C CA . ASN B 1 43 ? 5.043 30.828 0.369 1 98.56 43 ASN B CA 1
ATOM 2121 C C . ASN B 1 43 ? 5.652 30.109 -0.83 1 98.56 43 ASN B C 1
ATOM 2123 O O . ASN B 1 43 ? 5.191 30.281 -1.961 1 98.56 43 ASN B O 1
ATOM 2127 N N . GLU B 1 44 ? 6.656 29.359 -0.54 1 98.31 44 GLU B N 1
ATOM 2128 C CA . GLU B 1 44 ? 7.297 28.594 -1.6 1 98.31 44 GLU B CA 1
ATOM 2129 C C . GLU B 1 44 ? 6.336 27.562 -2.195 1 98.31 44 GLU B C 1
ATOM 2131 O O . GLU B 1 44 ? 6.266 27.406 -3.416 1 98.31 44 GLU B O 1
ATOM 2136 N N . ALA B 1 45 ? 5.621 26.922 -1.354 1 98.44 45 ALA B N 1
ATOM 2137 C CA . ALA B 1 45 ? 4.641 25.953 -1.82 1 98.44 45 ALA B CA 1
ATOM 2138 C C . ALA B 1 45 ? 3.551 26.625 -2.65 1 98.44 45 ALA B C 1
ATOM 2140 O O . ALA B 1 45 ? 3.162 26.109 -3.705 1 98.44 45 ALA B O 1
ATOM 2141 N N . GLU B 1 46 ? 3.074 27.719 -2.176 1 98.56 46 GLU B N 1
ATOM 2142 C CA . GLU B 1 46 ? 2.053 28.469 -2.902 1 98.56 46 GLU B CA 1
ATOM 2143 C C . GLU B 1 46 ? 2.537 28.844 -4.297 1 98.56 46 GLU B C 1
ATOM 2145 O O . GLU B 1 46 ? 1.803 28.703 -5.277 1 98.56 46 GLU B O 1
ATOM 2150 N N . SER B 1 47 ? 3.738 29.375 -4.371 1 98.62 47 SER B N 1
ATOM 2151 C CA . SER B 1 47 ? 4.324 29.734 -5.652 1 98.62 47 SER B CA 1
ATOM 2152 C C . SER B 1 47 ? 4.406 28.547 -6.59 1 98.62 47 SER B C 1
ATOM 2154 O O . SER B 1 47 ? 4.125 28.656 -7.785 1 98.62 47 SER B O 1
ATOM 2156 N N . TYR B 1 48 ? 4.805 27.438 -6.051 1 98.38 48 TYR B N 1
ATOM 2157 C CA . TYR B 1 48 ? 4.891 26.203 -6.836 1 98.38 48 TYR B CA 1
ATOM 2158 C C . TYR B 1 48 ? 3.539 25.844 -7.438 1 98.38 48 TYR B C 1
ATOM 2160 O O . TYR B 1 48 ? 3.43 25.625 -8.648 1 98.38 48 TYR B O 1
ATOM 2168 N N . PHE B 1 49 ? 2.51 25.797 -6.633 1 98.5 49 PHE B N 1
ATOM 2169 C CA . PHE B 1 49 ? 1.198 25.359 -7.105 1 98.5 49 PHE B CA 1
ATOM 2170 C C . PHE B 1 49 ? 0.61 26.391 -8.07 1 98.5 49 PHE B C 1
ATOM 2172 O O . PHE B 1 49 ? -0.029 26.016 -9.062 1 98.5 49 PHE B O 1
ATOM 2179 N N . ALA B 1 50 ? 0.857 27.641 -7.84 1 98.38 50 ALA B N 1
ATOM 2180 C CA . ALA B 1 50 ? 0.324 28.703 -8.68 1 98.38 50 ALA B CA 1
ATOM 2181 C C . ALA B 1 50 ? 0.957 28.688 -10.062 1 98.38 50 ALA B C 1
ATOM 2183 O O . ALA B 1 50 ? 0.365 29.156 -11.031 1 98.38 50 ALA B O 1
ATOM 2184 N N . SER B 1 51 ? 2.115 28.078 -10.188 1 98.06 51 SER B N 1
ATOM 2185 C CA . SER B 1 51 ? 2.871 28.109 -11.438 1 98.06 51 SER B CA 1
ATOM 2186 C C . SER B 1 51 ? 2.488 26.953 -12.344 1 98.06 51 SER B C 1
ATOM 2188 O O . SER B 1 51 ? 2.928 26.875 -13.492 1 98.06 51 SER B O 1
ATOM 2190 N N . LYS B 1 52 ? 1.761 26.062 -11.82 1 97.62 52 LYS B N 1
ATOM 2191 C CA . LYS B 1 52 ? 1.451 24.859 -12.594 1 97.62 52 LYS B CA 1
ATOM 2192 C C . LYS B 1 52 ? 0.557 25.188 -13.781 1 97.62 52 LYS B C 1
ATOM 2194 O O . LYS B 1 52 ? 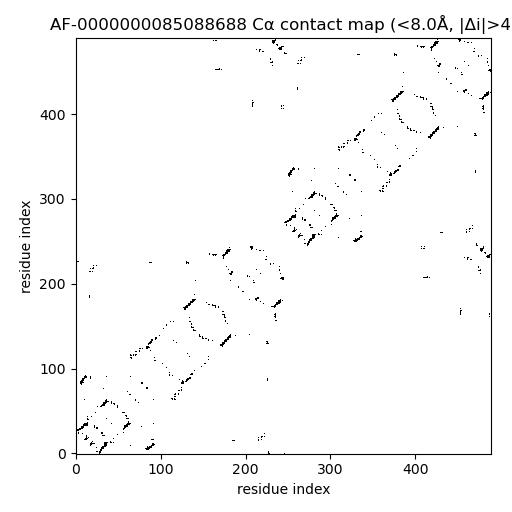-0.328 26.031 -13.688 1 97.62 52 LYS B O 1
ATOM 2199 N N . THR B 1 53 ? 0.801 24.484 -15.008 1 96.12 53 THR B N 1
ATOM 2200 C CA . THR B 1 53 ? -0.023 24.5 -16.219 1 96.12 53 THR B CA 1
ATOM 2201 C C . THR B 1 53 ? -0.295 23.078 -16.703 1 96.12 53 THR B C 1
ATOM 2203 O O . THR B 1 53 ? 0.639 22.328 -17 1 96.12 53 THR B O 1
ATOM 2206 N N . PRO B 1 54 ? -1.539 22.812 -16.781 1 96.19 54 PRO B N 1
ATOM 2207 C CA . PRO B 1 54 ? -2.736 23.594 -16.453 1 96.19 54 PRO B CA 1
ATOM 2208 C C . PRO B 1 54 ? -2.822 23.922 -14.961 1 96.19 54 PRO B C 1
ATOM 2210 O O . PRO B 1 54 ? -2.146 23.281 -14.141 1 96.19 54 PRO B O 1
ATOM 2213 N N . SER B 1 55 ? -3.695 24.828 -14.672 1 97.38 55 SER B N 1
ATOM 2214 C CA . SER B 1 55 ? -3.836 25.266 -13.289 1 97.38 55 SER B CA 1
ATOM 2215 C C . SER B 1 55 ? -4.344 24.141 -12.398 1 97.38 55 SER B C 1
ATOM 2217 O O . SER B 1 55 ? -5.133 23.297 -12.836 1 97.38 55 SER B O 1
ATOM 2219 N N . VAL B 1 56 ? -3.893 24.172 -11.172 1 97.75 56 VAL B N 1
ATOM 2220 C CA . VAL B 1 56 ? -4.336 23.188 -10.188 1 97.75 56 VAL B CA 1
ATOM 2221 C C . VAL B 1 56 ? -5.086 23.891 -9.055 1 97.75 56 VAL B C 1
ATOM 2223 O O . VAL B 1 56 ? -4.906 25.094 -8.836 1 97.75 56 VAL B O 1
ATOM 2226 N N . GLN B 1 57 ? -5.98 23.188 -8.414 1 97.69 57 GLN B N 1
ATOM 2227 C CA . GLN B 1 57 ? -6.711 23.703 -7.27 1 97.69 57 GLN B CA 1
ATOM 2228 C C . GLN B 1 57 ? -5.957 23.438 -5.969 1 97.69 57 GLN B C 1
ATOM 2230 O O . GLN B 1 57 ? -5.562 22.312 -5.695 1 97.69 57 GLN B O 1
ATOM 2235 N N . PHE B 1 58 ? -5.746 24.5 -5.246 1 98.62 58 PHE B N 1
ATOM 2236 C CA . PHE B 1 58 ? -5.008 24.344 -3.998 1 98.62 58 PHE B CA 1
ATOM 2237 C C . PHE B 1 58 ? -5.395 25.438 -3.008 1 98.62 58 PHE B C 1
ATOM 2239 O O . PHE B 1 58 ? -6.031 26.438 -3.381 1 98.62 58 PHE B O 1
ATOM 2246 N N . MET B 1 59 ? -5.09 25.203 -1.713 1 98.5 59 MET B N 1
ATOM 2247 C CA . MET B 1 59 ? -5.199 26.172 -0.623 1 98.5 59 MET B CA 1
ATOM 2248 C C . MET B 1 59 ? -4.023 26.031 0.34 1 98.5 59 MET B C 1
ATOM 2250 O O . MET B 1 59 ? -3.588 24.922 0.645 1 98.5 59 MET B O 1
ATOM 2254 N N . VAL B 1 60 ? -3.475 27.172 0.697 1 98.5 60 VAL B N 1
ATOM 2255 C CA . VAL B 1 60 ? -2.352 27.203 1.627 1 98.5 60 VAL B CA 1
ATOM 2256 C C . VAL B 1 60 ? -2.734 28.016 2.869 1 98.5 60 VAL B C 1
ATOM 2258 O O . VAL B 1 60 ? -3.238 29.125 2.76 1 98.5 60 VAL B O 1
ATOM 2261 N N . ASN B 1 61 ? -2.506 27.406 4.047 1 98.62 61 ASN B N 1
ATOM 2262 C CA . ASN B 1 61 ? -2.871 28.078 5.297 1 98.62 61 ASN B CA 1
ATOM 2263 C C . ASN B 1 61 ? -1.793 27.891 6.359 1 98.62 61 ASN B C 1
ATOM 2265 O O . ASN B 1 61 ? -1.225 26.812 6.5 1 98.62 61 ASN B O 1
ATOM 2269 N N . LYS B 1 62 ? -1.547 28.953 7.035 1 98.44 62 LYS B N 1
ATOM 2270 C CA . LYS B 1 62 ? -0.728 28.844 8.234 1 98.44 62 LYS B CA 1
ATOM 2271 C C . LYS B 1 62 ? -1.551 28.328 9.414 1 98.44 62 LYS B C 1
ATOM 2273 O O . LYS B 1 62 ? -2.479 29 9.867 1 98.44 62 LYS B O 1
ATOM 2278 N N . VAL B 1 63 ? -1.267 27.141 9.875 1 97.19 63 VAL B N 1
ATOM 2279 C CA . VAL B 1 63 ? -1.989 26.516 10.969 1 97.19 63 VAL B CA 1
ATOM 2280 C C . VAL B 1 63 ? -1 25.844 11.93 1 97.19 63 VAL B C 1
ATOM 2282 O O . VAL B 1 63 ? -0.098 25.125 11.492 1 97.19 63 VAL B O 1
ATOM 2285 N N . ASP B 1 64 ? -1.103 26.156 13.18 1 95.56 64 ASP B N 1
ATOM 2286 C CA . ASP B 1 64 ? -0.44 25.391 14.227 1 95.56 64 ASP B CA 1
ATOM 2287 C C . ASP B 1 64 ? -1.306 24.219 14.672 1 95.56 64 ASP B C 1
ATOM 2289 O O . ASP B 1 64 ? -2.289 24.406 15.391 1 95.56 64 ASP B O 1
ATOM 2293 N N . VAL B 1 65 ? -0.904 23.031 14.305 1 93.75 65 VAL B N 1
ATOM 2294 C CA . VAL B 1 65 ? -1.752 21.859 14.516 1 93.75 65 VAL B CA 1
ATOM 2295 C C . VAL B 1 65 ? -1.82 21.531 16 1 93.75 65 VAL B C 1
ATOM 2297 O O . VAL B 1 65 ? -2.656 20.734 16.438 1 93.75 65 VAL B O 1
ATOM 2300 N N . SER B 1 66 ? -0.948 22.078 16.781 1 89.81 66 SER B N 1
ATOM 2301 C CA . SER B 1 66 ? -1.051 21.906 18.219 1 89.81 66 SER B CA 1
ATOM 2302 C C . SER B 1 66 ? -2.174 22.75 18.812 1 89.81 66 SER B C 1
ATOM 2304 O O . SER B 1 66 ? -2.576 22.562 19.953 1 89.81 66 SER B O 1
ATOM 2306 N N . ASN B 1 67 ? -2.627 23.719 18.062 1 93.06 67 ASN B N 1
ATOM 2307 C CA . ASN B 1 67 ? -3.768 24.547 18.438 1 93.06 67 ASN B CA 1
ATOM 2308 C C . ASN B 1 67 ? -5.074 23.984 17.891 1 93.06 67 ASN B C 1
ATOM 2310 O O . ASN B 1 67 ? -5.383 24.141 16.703 1 93.06 67 ASN B O 1
ATOM 2314 N N . LYS B 1 68 ? -5.852 23.438 18.734 1 92.06 68 LYS B N 1
ATOM 2315 C CA . LYS B 1 68 ? -7.062 22.703 18.359 1 92.06 68 LYS B CA 1
ATOM 2316 C C . LYS B 1 68 ? -8.039 23.609 17.609 1 92.06 68 LYS B C 1
ATOM 2318 O O . LYS B 1 68 ? -8.664 23.188 16.641 1 92.06 68 LYS B O 1
ATOM 2323 N N . GLN B 1 69 ? -8.18 24.781 18.094 1 95.44 69 GLN B N 1
ATOM 2324 C CA . GLN B 1 69 ? -9.117 25.703 17.469 1 95.44 69 GLN B CA 1
ATOM 2325 C C . GLN B 1 69 ? -8.68 26.062 16.047 1 95.44 69 GLN B C 1
ATOM 2327 O O . GLN B 1 69 ? -9.5 26.141 15.141 1 95.44 69 GLN B O 1
ATOM 2332 N N . GLN B 1 70 ? -7.41 26.281 15.852 1 97.31 70 GLN B N 1
ATOM 2333 C CA . GLN B 1 70 ? -6.898 26.562 14.516 1 97.31 70 GLN B CA 1
ATOM 2334 C C . GLN B 1 70 ? -7.164 25.406 13.562 1 97.31 70 GLN B C 1
ATOM 2336 O O . GLN B 1 70 ? -7.551 25.625 12.406 1 97.31 70 GLN B O 1
ATOM 2341 N N . VAL B 1 71 ? -7.016 24.234 14.055 1 96.75 71 VAL B N 1
ATOM 2342 C CA . VAL B 1 71 ? -7.246 23.031 13.242 1 96.75 71 VAL B CA 1
ATOM 2343 C C . VAL B 1 71 ? -8.719 22.938 12.867 1 96.75 71 VAL B C 1
ATOM 2345 O O . VAL B 1 71 ? -9.062 22.766 11.695 1 96.75 71 VAL B O 1
ATOM 2348 N N . THR B 1 72 ? -9.539 23.109 13.859 1 96.94 72 THR B N 1
ATOM 2349 C CA . THR B 1 72 ? -10.977 23.031 13.633 1 96.94 72 THR B CA 1
ATOM 2350 C C . THR B 1 72 ? -11.43 24.078 12.625 1 96.94 72 THR B C 1
ATOM 2352 O O . THR B 1 72 ? -12.18 23.781 11.688 1 96.94 72 THR B O 1
ATOM 2355 N N . ASP B 1 73 ? -10.969 25.281 12.797 1 98 73 ASP B N 1
ATOM 2356 C CA . ASP B 1 73 ? -11.328 26.375 11.898 1 98 73 ASP B CA 1
ATOM 2357 C C . ASP B 1 73 ? -10.828 26.094 10.477 1 98 73 ASP B C 1
ATOM 2359 O O . ASP B 1 73 ? -11.523 26.391 9.5 1 98 73 ASP B O 1
ATOM 2363 N N . TRP B 1 74 ? -9.664 25.609 10.406 1 98.31 74 TRP B N 1
ATOM 2364 C CA . TRP B 1 74 ? -9.055 25.312 9.109 1 98.31 74 TRP B CA 1
ATOM 2365 C C . TRP B 1 74 ? -9.859 24.266 8.359 1 98.31 74 TRP B C 1
ATOM 2367 O O . TRP B 1 74 ? -10.227 24.453 7.203 1 98.31 74 TRP B O 1
ATOM 2377 N N . ILE B 1 75 ? -10.172 23.188 8.984 1 98.19 75 ILE B N 1
ATOM 2378 C CA . ILE B 1 75 ? -10.93 22.094 8.359 1 98.19 75 ILE B CA 1
ATOM 2379 C C . ILE B 1 75 ? -12.32 22.609 7.965 1 98.19 75 ILE B C 1
ATOM 2381 O O 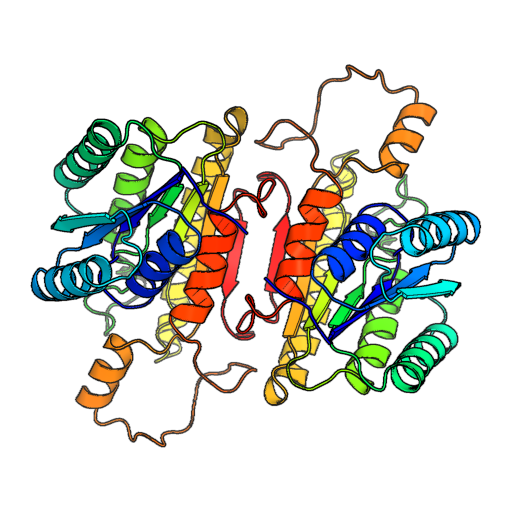. ILE B 1 75 ? -12.797 22.312 6.867 1 98.19 75 ILE B O 1
ATOM 2385 N N . ALA B 1 76 ? -12.914 23.375 8.836 1 97.06 76 ALA B N 1
ATOM 2386 C CA . ALA B 1 76 ? -14.227 23.953 8.523 1 97.06 76 ALA B CA 1
ATOM 2387 C C . ALA B 1 76 ? -14.148 24.859 7.301 1 97.06 76 ALA B C 1
ATOM 2389 O O . ALA B 1 76 ? -15.055 24.859 6.465 1 97.06 76 ALA B O 1
ATOM 2390 N N . SER B 1 77 ? -13.148 25.641 7.234 1 97.75 77 SER B N 1
ATOM 2391 C CA . SER B 1 77 ? -13 26.547 6.105 1 97.75 77 SER B CA 1
ATOM 2392 C C . SER B 1 77 ? -12.875 25.797 4.789 1 97.75 77 SER B C 1
ATOM 2394 O O . SER B 1 77 ? -13.367 26.25 3.756 1 97.75 77 SER B O 1
ATOM 2396 N N . ILE B 1 78 ? -12.242 24.672 4.789 1 97.75 78 ILE B N 1
ATOM 2397 C CA . ILE B 1 78 ? -12.086 23.844 3.602 1 97.75 78 ILE B CA 1
ATOM 2398 C C . ILE B 1 78 ? -13.438 23.266 3.188 1 97.75 78 ILE B C 1
ATOM 2400 O O . ILE B 1 78 ? -13.797 23.297 2.008 1 97.75 78 ILE B O 1
ATOM 2404 N N . LYS B 1 79 ? -14.109 22.766 4.125 1 96.31 79 LYS B N 1
ATOM 2405 C CA . LYS B 1 79 ? -15.445 22.25 3.852 1 96.31 79 LYS B CA 1
ATOM 2406 C C . LYS B 1 79 ? -16.344 23.328 3.271 1 96.31 79 LYS B C 1
ATOM 2408 O O . LYS B 1 79 ? -17.125 23.078 2.346 1 96.31 79 LYS B O 1
ATOM 2413 N N . ASN B 1 80 ? -16.234 24.484 3.807 1 96.69 80 ASN B N 1
ATOM 2414 C CA . ASN B 1 80 ? -17.031 25.609 3.324 1 96.69 80 ASN B CA 1
ATOM 2415 C C . ASN B 1 80 ? -16.641 26 1.9 1 96.69 80 ASN B C 1
ATOM 2417 O O . ASN B 1 80 ? -17.5 26.359 1.094 1 96.69 80 ASN B O 1
ATOM 2421 N N . THR B 1 81 ? -15.438 25.984 1.592 1 98 81 THR B N 1
ATOM 2422 C CA . THR B 1 81 ? -14.922 26.438 0.304 1 98 81 THR B CA 1
ATOM 2423 C C . THR B 1 81 ? -15.203 25.406 -0.782 1 98 81 THR B C 1
ATOM 2425 O O . THR B 1 81 ? -15.664 25.75 -1.871 1 98 81 THR B O 1
ATOM 2428 N N . TYR B 1 82 ? -14.961 24.172 -0.481 1 98.19 82 TYR B N 1
ATOM 2429 C CA . TYR B 1 82 ? -14.992 23.156 -1.522 1 98.19 82 TYR B CA 1
ATOM 2430 C C . TYR B 1 82 ? -16.219 22.25 -1.36 1 98.19 82 TYR B C 1
ATOM 2432 O O . TYR B 1 82 ? -16.484 21.391 -2.211 1 98.19 82 TYR B O 1
ATOM 2440 N N . HIS B 1 83 ? -16.875 22.297 -0.227 1 98.06 83 HIS B N 1
ATOM 2441 C CA . HIS B 1 83 ? -18.141 21.625 0.069 1 98.06 83 HIS B CA 1
ATOM 2442 C C . HIS B 1 83 ? -17.922 20.125 0.234 1 98.06 83 HIS B C 1
ATOM 2444 O O . HIS B 1 83 ? -18.891 19.344 0.154 1 98.06 83 HIS B O 1
ATOM 2450 N N . ARG B 1 84 ? -16.672 19.734 0.397 1 98.12 84 ARG B N 1
ATOM 2451 C CA . ARG B 1 84 ? -16.375 18.328 0.648 1 98.12 84 ARG B CA 1
ATOM 2452 C C . ARG B 1 84 ? -14.977 18.172 1.222 1 98.12 84 ARG B C 1
ATOM 2454 O O . ARG B 1 84 ? -14.133 19.047 1.082 1 98.12 84 ARG B O 1
ATOM 2461 N N . LEU B 1 85 ? -14.734 17.125 1.892 1 98.75 85 LEU B N 1
ATOM 2462 C CA . LEU B 1 85 ? -13.445 16.594 2.334 1 98.75 85 LEU B CA 1
ATOM 2463 C C . LEU B 1 85 ? -13.367 15.086 2.109 1 98.75 85 LEU B C 1
ATOM 2465 O O . LEU B 1 85 ? -14.133 14.328 2.707 1 98.75 85 LEU B O 1
ATOM 2469 N N . ASP B 1 86 ? -12.383 14.68 1.276 1 98.88 86 ASP B N 1
ATOM 2470 C CA . ASP B 1 86 ? -12.328 13.273 0.889 1 98.88 86 ASP B CA 1
ATOM 2471 C C . ASP B 1 86 ? -11.164 12.562 1.58 1 98.88 86 ASP B C 1
ATOM 2473 O O . ASP B 1 86 ? -11.164 11.336 1.692 1 98.88 86 ASP B O 1
ATOM 2477 N N . GLY B 1 87 ? -10.234 13.32 2.014 1 98.88 87 GLY B N 1
ATOM 2478 C CA . GLY B 1 87 ? -9.125 12.664 2.676 1 98.88 87 GLY B CA 1
ATOM 2479 C C . GLY B 1 87 ? -8.203 13.625 3.396 1 98.88 87 GLY B C 1
ATOM 2480 O O . GLY B 1 87 ? -8.32 14.844 3.236 1 98.88 87 GLY B O 1
ATOM 2481 N N . ALA B 1 88 ? -7.328 13.031 4.203 1 98.81 88 ALA B N 1
ATOM 2482 C CA . ALA B 1 88 ? -6.371 13.797 4.988 1 98.81 88 ALA B CA 1
ATOM 2483 C C . ALA B 1 88 ? -5.086 13.008 5.219 1 98.81 88 ALA B C 1
ATOM 2485 O O . ALA B 1 88 ? -5.117 11.781 5.348 1 98.81 88 ALA B O 1
ATOM 2486 N N . ALA B 1 89 ? -4.043 13.68 5.191 1 98.38 89 ALA B N 1
ATOM 2487 C CA . ALA B 1 89 ? -2.756 13.141 5.629 1 98.38 89 ALA B CA 1
ATOM 2488 C C . ALA B 1 89 ? -2.152 13.992 6.738 1 98.38 89 ALA B C 1
ATOM 2490 O O . ALA B 1 89 ? -1.849 15.172 6.527 1 98.38 89 ALA B O 1
ATOM 2491 N N . ASN B 1 90 ? -2.004 13.398 7.887 1 96 90 ASN B N 1
ATOM 2492 C CA . ASN B 1 90 ? -1.435 14.07 9.047 1 96 90 ASN B CA 1
ATOM 2493 C C . ASN B 1 90 ? 0.06 13.797 9.18 1 96 90 ASN B C 1
ATOM 2495 O O . ASN B 1 90 ? 0.458 12.812 9.812 1 96 90 ASN B O 1
ATOM 2499 N N . ILE B 1 91 ? 0.83 14.695 8.664 1 93 91 ILE B N 1
ATOM 2500 C CA . ILE B 1 91 ? 2.27 14.492 8.562 1 93 91 ILE B CA 1
ATOM 2501 C C . ILE B 1 91 ? 3.002 15.492 9.453 1 93 91 ILE B C 1
ATOM 2503 O O . ILE B 1 91 ? 4.176 15.297 9.781 1 93 91 ILE B O 1
ATOM 2507 N N . ALA B 1 92 ? 2.299 16.547 9.945 1 83.38 92 ALA B N 1
ATOM 2508 C CA . ALA B 1 92 ? 2.893 17.531 10.844 1 83.38 92 ALA B CA 1
ATOM 2509 C C . ALA B 1 92 ? 3.389 16.875 12.133 1 83.38 92 ALA B C 1
ATOM 2511 O O . ALA B 1 92 ? 2.736 15.984 12.672 1 83.38 92 ALA B O 1
ATOM 2512 N N . GLY B 1 93 ? 4.469 17.469 12.805 1 64.25 93 GLY B N 1
ATOM 2513 C CA . GLY B 1 93 ? 4.879 17.203 14.172 1 64.25 93 GLY B CA 1
ATOM 2514 C C . GLY B 1 93 ? 5.695 15.93 14.305 1 64.25 93 GLY B C 1
ATOM 2515 O O . GLY B 1 93 ? 6.16 15.594 15.398 1 64.25 93 GLY B O 1
ATOM 2516 N N . VAL B 1 94 ? 5.57 14.938 13.43 1 51.25 94 VAL B N 1
ATOM 2517 C CA . VAL B 1 94 ? 6.297 13.688 13.625 1 51.25 94 VAL B CA 1
ATOM 2518 C C . VAL B 1 94 ? 7.797 13.969 13.711 1 51.25 94 VAL B C 1
ATOM 2520 O O . VAL B 1 94 ? 8.555 13.156 14.242 1 51.25 94 VAL B O 1
ATOM 2523 N N . ILE B 1 95 ? 8.203 15 13.086 1 43.5 95 ILE B N 1
ATOM 2524 C CA . ILE B 1 95 ? 9.625 15.25 13.273 1 43.5 95 ILE B CA 1
ATOM 2525 C C . ILE B 1 95 ? 9.859 15.984 14.586 1 43.5 95 ILE B C 1
ATOM 2527 O O . ILE B 1 95 ? 9.398 17.109 14.758 1 43.5 95 ILE B O 1
ATOM 2531 N N . GLY B 1 96 ? 9.688 15.297 15.742 1 39.47 96 GLY B N 1
ATOM 2532 C CA . GLY B 1 96 ? 9.945 15.953 17.016 1 39.47 96 GLY B CA 1
ATOM 2533 C C . GLY B 1 96 ? 10.922 17.109 16.906 1 39.47 96 GLY B C 1
ATOM 2534 O O . GLY B 1 96 ? 11.797 17.109 16.031 1 39.47 96 GLY B O 1
ATOM 2535 N N . LYS B 1 97 ? 10.477 18.344 17.359 1 37.81 97 LYS B N 1
ATOM 2536 C CA . LYS B 1 97 ? 11.469 19.406 17.484 1 37.81 97 LYS B CA 1
ATOM 2537 C C . LYS B 1 97 ? 12.867 18.828 17.719 1 37.81 97 LYS B C 1
ATOM 2539 O O . LYS B 1 97 ? 13.82 19.188 17.016 1 37.81 97 LYS B O 1
ATOM 2544 N N . ASP B 1 98 ? 13.148 18.594 19.125 1 32.12 98 ASP B N 1
ATOM 2545 C CA . ASP B 1 98 ? 14.469 18.266 19.641 1 32.12 98 ASP B CA 1
ATOM 2546 C C . ASP B 1 98 ? 14.836 16.812 19.328 1 32.12 98 ASP B C 1
ATOM 2548 O O . ASP B 1 98 ? 14.539 15.906 20.109 1 32.12 98 ASP B O 1
ATOM 2552 N N . HIS B 1 99 ? 14.781 16.391 18.266 1 39.72 99 HIS B N 1
ATOM 2553 C CA . HIS B 1 99 ? 15.258 15.055 17.906 1 39.72 99 HIS B CA 1
ATOM 2554 C C . HIS B 1 99 ? 16.5 14.68 18.719 1 39.72 99 HIS B C 1
ATOM 2556 O O . HIS B 1 99 ? 17.156 13.688 18.406 1 39.72 99 HIS B O 1
ATOM 2562 N N . GLY B 1 100 ? 17.188 15.641 19.328 1 31.03 100 GLY B N 1
ATOM 2563 C CA . GLY B 1 100 ? 18.328 15.219 20.125 1 31.03 100 GLY B CA 1
ATOM 2564 C C . GLY B 1 100 ? 17.953 14.211 21.203 1 31.03 100 GLY B C 1
ATOM 2565 O O . GLY B 1 100 ? 16.844 13.695 21.219 1 31.03 100 GLY B O 1
ATOM 2566 N N . VAL B 1 101 ? 18.5 14.5 22.547 1 32.44 101 VAL B N 1
ATOM 2567 C CA . VAL B 1 101 ? 18.844 13.766 23.75 1 32.44 101 VAL B CA 1
ATOM 2568 C C . VAL B 1 101 ? 17.578 13.344 24.484 1 32.44 101 VAL B C 1
ATOM 2570 O O . VAL B 1 101 ? 17.625 12.984 25.672 1 32.44 101 VAL B O 1
ATOM 2573 N N . LYS B 1 102 ? 16.297 13.68 24.031 1 36.56 102 LYS B N 1
ATOM 2574 C CA . LYS B 1 102 ? 15.438 13.367 25.172 1 36.56 102 LYS B CA 1
ATOM 2575 C C . LYS B 1 102 ? 15.039 11.891 25.172 1 36.56 102 LYS B C 1
ATOM 2577 O O . LYS B 1 102 ? 14.766 11.32 24.109 1 36.56 102 LYS B O 1
ATOM 2582 N N . ALA B 1 103 ? 15.164 11.25 26.234 1 37.75 103 ALA B N 1
ATOM 2583 C CA . ALA B 1 103 ? 14.891 9.859 26.594 1 37.75 103 ALA B CA 1
ATOM 2584 C C . ALA B 1 103 ? 13.438 9.492 26.312 1 37.75 103 ALA B C 1
ATOM 2586 O O . ALA B 1 103 ? 12.578 10.375 26.203 1 37.75 103 ALA B O 1
ATOM 2587 N N . VAL B 1 104 ? 13.102 8.203 26.016 1 41.47 104 VAL B N 1
ATOM 2588 C CA . VAL B 1 104 ? 11.805 7.547 25.906 1 41.47 104 VAL B CA 1
ATOM 2589 C C . VAL B 1 104 ? 10.781 8.258 26.781 1 41.47 104 VAL B C 1
ATOM 2591 O O . VAL B 1 104 ? 9.594 8.312 26.453 1 41.47 104 VAL B O 1
ATOM 2594 N N . ALA B 1 105 ? 11.312 8.539 27.859 1 39.56 105 ALA B N 1
ATOM 2595 C CA . ALA B 1 105 ? 10.422 9.102 28.859 1 39.56 105 ALA B CA 1
ATOM 2596 C C . ALA B 1 105 ? 9.781 10.391 28.359 1 39.56 105 ALA B C 1
ATOM 2598 O O . ALA B 1 105 ? 8.766 10.844 28.906 1 39.56 105 ALA B O 1
ATOM 2599 N N . ASP B 1 106 ? 10.453 10.891 27.312 1 37.5 106 ASP B N 1
ATOM 2600 C CA . ASP B 1 106 ? 9.969 12.211 26.922 1 37.5 106 ASP B CA 1
ATOM 2601 C C . ASP B 1 106 ? 9.156 12.133 25.625 1 37.5 106 ASP B C 1
ATOM 2603 O O . ASP B 1 106 ? 9.008 13.133 24.922 1 37.5 106 ASP B O 1
ATOM 2607 N N . LEU B 1 107 ? 9.078 11.086 24.891 1 45.28 107 LEU B N 1
ATOM 2608 C CA . LEU B 1 107 ? 8.062 11.031 23.844 1 45.28 107 LEU B CA 1
ATOM 2609 C C . LEU B 1 107 ? 6.781 11.719 24.281 1 45.28 107 LEU B C 1
ATOM 2611 O O . LEU B 1 107 ? 6.211 11.359 25.328 1 45.28 107 LEU B O 1
ATOM 2615 N N . ASP B 1 108 ? 6.605 13.07 24.031 1 47.47 108 ASP B N 1
ATOM 2616 C CA . ASP B 1 108 ? 5.758 14.07 24.672 1 47.47 108 ASP B CA 1
ATOM 2617 C C . ASP B 1 108 ? 4.301 13.906 24.25 1 47.47 108 ASP B C 1
ATOM 2619 O O . ASP B 1 108 ? 4.02 13.562 23.094 1 47.47 108 ASP B O 1
ATOM 2623 N N . ASP B 1 109 ? 3.289 13.867 25.109 1 52.94 109 ASP B N 1
ATOM 2624 C CA . ASP B 1 109 ? 1.851 14.109 25.156 1 52.94 109 ASP B CA 1
ATOM 2625 C C . ASP B 1 109 ? 1.415 15.039 24.031 1 52.94 109 ASP B C 1
ATOM 2627 O O . ASP B 1 109 ? 0.305 14.914 23.516 1 52.94 109 ASP B O 1
ATOM 2631 N N . ASP B 1 110 ? 2.436 15.641 23.375 1 57.75 110 ASP B N 1
ATOM 2632 C CA . ASP B 1 110 ? 2.061 16.688 22.438 1 57.75 110 ASP B CA 1
ATOM 2633 C C . ASP B 1 110 ? 1.832 16.125 21.047 1 57.75 110 ASP B C 1
ATOM 2635 O O . ASP B 1 110 ? 0.89 16.516 20.359 1 57.75 110 ASP B O 1
ATOM 2639 N N . GLU B 1 111 ? 2.672 15.07 20.609 1 63.03 111 GLU B N 1
ATOM 2640 C CA . GLU B 1 111 ? 2.484 14.492 19.281 1 63.03 111 GLU B CA 1
ATOM 2641 C C . GLU B 1 111 ? 1.157 13.75 19.188 1 63.03 111 GLU B C 1
ATOM 2643 O O . GLU B 1 111 ? 0.415 13.914 18.219 1 63.03 111 GLU B O 1
ATOM 2648 N N . TRP B 1 112 ? 0.993 13.172 20.172 1 65.94 112 TRP B N 1
ATOM 2649 C CA . TRP B 1 112 ? -0.248 12.414 20.266 1 65.94 112 TRP B CA 1
ATOM 2650 C C . TRP B 1 112 ? -1.459 13.344 20.25 1 65.94 112 TRP B C 1
ATOM 2652 O O . TRP B 1 112 ? -2.414 13.109 19.5 1 65.94 112 TRP B O 1
ATOM 2662 N N . ASP B 1 113 ? -1.231 14.398 20.922 1 73.94 113 ASP B N 1
ATOM 2663 C CA . ASP B 1 113 ? -2.34 15.344 21.031 1 73.94 113 ASP B CA 1
ATOM 2664 C C . ASP B 1 113 ? -2.605 16.031 19.703 1 73.94 113 ASP B C 1
ATOM 2666 O O . ASP B 1 113 ? -3.76 16.281 19.344 1 73.94 113 ASP B O 1
ATOM 2670 N N . THR B 1 114 ? -1.535 16.109 19.016 1 81.44 114 THR B N 1
ATOM 2671 C CA . THR B 1 114 ? -1.671 16.781 17.734 1 81.44 114 THR B CA 1
ATOM 2672 C C . THR B 1 114 ? -2.408 15.906 16.719 1 81.44 114 THR B C 1
ATOM 2674 O O . THR B 1 114 ? -3.348 16.359 16.062 1 81.44 114 THR B O 1
ATOM 2677 N N . ILE B 1 115 ? -2.092 14.641 16.641 1 85.19 115 ILE B N 1
ATOM 2678 C CA . ILE B 1 115 ? -2.74 13.734 15.695 1 85.19 115 ILE B CA 1
ATOM 2679 C C . ILE B 1 115 ? -4.203 13.539 16.094 1 85.19 115 ILE B C 1
ATOM 2681 O O . ILE B 1 115 ? -5.086 13.523 15.234 1 85.19 115 ILE B O 1
ATOM 2685 N N . ILE B 1 116 ? -4.418 13.516 17.344 1 87.69 116 ILE B N 1
ATOM 2686 C CA . ILE B 1 116 ? -5.781 13.328 17.828 1 87.69 116 ILE B CA 1
ATOM 2687 C C . ILE B 1 116 ? -6.637 14.531 17.438 1 87.69 116 ILE B C 1
ATOM 2689 O O . ILE B 1 116 ? -7.766 14.359 16.969 1 87.69 116 ILE B O 1
ATOM 2693 N N . GLY B 1 117 ? -6.082 15.758 17.688 1 90.94 117 GLY B N 1
ATOM 2694 C CA . GLY B 1 117 ? -6.812 16.969 17.297 1 90.94 117 GLY B CA 1
ATOM 2695 C C . GLY B 1 117 ? -7.156 17.016 15.828 1 90.94 117 GLY B C 1
ATOM 2696 O O . GLY B 1 117 ? -8.281 17.344 15.461 1 90.94 117 GLY B O 1
ATOM 2697 N N . CYS B 1 118 ? -6.258 16.625 15.016 1 94.88 118 CYS B N 1
ATOM 2698 C CA . CYS B 1 118 ? -6.488 16.609 13.578 1 94.88 118 CYS B CA 1
ATOM 2699 C C . CYS B 1 118 ? -7.535 15.562 13.203 1 94.88 118 CYS B C 1
ATOM 2701 O O . CYS B 1 118 ? -8.477 15.859 12.469 1 94.88 118 CYS B O 1
ATOM 2703 N N . LEU B 1 119 ? -7.383 14.375 13.758 1 95.12 119 LEU B N 1
ATOM 2704 C CA . LEU B 1 119 ? -8.297 13.281 13.469 1 95.12 119 LEU B CA 1
ATOM 2705 C C . LEU B 1 119 ? -9.734 13.664 13.828 1 95.12 119 LEU B C 1
ATOM 2707 O O . LEU B 1 119 ? -10.656 13.438 13.047 1 95.12 119 LEU B O 1
ATOM 2711 N N . ARG B 1 120 ? -9.898 14.266 14.938 1 95.06 120 ARG B N 1
ATOM 2712 C CA . ARG B 1 120 ? -11.234 14.625 15.398 1 95.06 120 ARG B CA 1
ATOM 2713 C C . ARG B 1 120 ? -11.883 15.625 14.445 1 95.06 120 ARG B C 1
ATOM 2715 O O . ARG B 1 120 ? -13.047 15.461 14.062 1 95.06 120 ARG B O 1
ATOM 2722 N N . ALA B 1 121 ? -11.148 16.641 14.133 1 96.62 121 ALA B N 1
ATOM 2723 C CA . ALA B 1 121 ? -11.68 17.656 13.227 1 96.62 121 ALA B CA 1
ATOM 2724 C C . ALA B 1 121 ? -11.984 17.062 11.859 1 96.62 121 ALA B C 1
ATOM 2726 O O . ALA B 1 121 ? -13.016 17.375 11.258 1 96.62 121 ALA B O 1
ATOM 2727 N N . GLU B 1 122 ? -11.164 16.219 11.359 1 98.31 122 GLU B N 1
ATOM 2728 C CA . GLU B 1 122 ? -11.297 15.617 10.039 1 98.31 122 GLU B CA 1
ATOM 2729 C C . GLU B 1 122 ? -12.477 14.648 10 1 98.31 122 GLU B C 1
ATOM 2731 O O . GLU B 1 122 ? -13.273 14.68 9.055 1 98.31 122 GLU B O 1
ATOM 2736 N N . LEU B 1 123 ? -12.586 13.805 10.992 1 97.88 123 LEU B N 1
ATOM 2737 C CA . LEU B 1 123 ? -13.602 12.758 11.016 1 97.88 123 LEU B CA 1
ATOM 2738 C C . LEU B 1 123 ? -15 13.367 11.102 1 97.88 123 LEU B C 1
ATOM 2740 O O . LEU B 1 123 ? -15.969 12.773 10.625 1 97.88 123 LEU B O 1
ATOM 2744 N N . LYS B 1 124 ? -15.078 14.602 11.602 1 96.88 124 LYS B N 1
ATOM 2745 C CA . LYS B 1 124 ? -16.359 15.289 11.688 1 96.88 124 LYS B CA 1
ATOM 2746 C C . LYS B 1 124 ? -16.828 15.758 10.312 1 96.88 124 LYS B C 1
ATOM 2748 O O . LYS B 1 124 ? -18.031 15.93 10.086 1 96.88 124 LYS B O 1
ATOM 2753 N N . GLN B 1 125 ? -15.883 15.883 9.422 1 97.94 125 GLN B N 1
ATOM 2754 C CA . GLN B 1 125 ? -16.234 16.562 8.188 1 97.94 125 GLN B CA 1
ATOM 2755 C C . GLN B 1 125 ? -16.016 15.656 6.977 1 97.94 125 GLN B C 1
ATOM 2757 O O . GLN B 1 125 ? -16.516 15.945 5.883 1 97.94 125 GLN B O 1
ATOM 2762 N N . ILE B 1 126 ? -15.367 14.555 7.121 1 98.56 126 ILE B N 1
ATOM 2763 C CA . ILE B 1 126 ? -14.938 13.742 5.992 1 98.56 126 ILE B CA 1
ATOM 2764 C C . ILE B 1 126 ? -16.141 13.008 5.395 1 98.56 126 ILE B C 1
ATOM 2766 O O . ILE B 1 126 ? -17.031 12.578 6.125 1 98.56 126 ILE B O 1
ATOM 2770 N N . GLU B 1 127 ? -16.141 12.875 4.105 1 98.56 127 GLU B N 1
ATOM 2771 C CA . GLU B 1 127 ? -17.188 12.148 3.395 1 98.56 127 GLU B CA 1
ATOM 2772 C C . GLU B 1 127 ? -17.156 10.664 3.742 1 98.56 127 GLU B C 1
ATOM 2774 O O . GLU B 1 127 ? -16.109 10.117 4.086 1 98.56 127 GLU B O 1
ATOM 2779 N N . ASP B 1 128 ? -18.344 10.07 3.668 1 98.25 128 ASP B N 1
ATOM 2780 C CA . ASP B 1 128 ? -18.328 8.617 3.697 1 98.25 128 ASP B CA 1
ATOM 2781 C C . ASP B 1 128 ? -17.438 8.047 2.605 1 98.25 128 ASP B C 1
ATOM 2783 O O . ASP B 1 128 ? -17.406 8.555 1.482 1 98.25 128 ASP B O 1
ATOM 2787 N N . GLY B 1 129 ? -16.703 7.008 2.967 1 98.06 129 GLY B N 1
ATOM 2788 C CA . GLY B 1 129 ? -15.758 6.441 2.014 1 98.06 129 GLY B CA 1
ATOM 2789 C C . GLY B 1 129 ? -14.445 7.195 1.95 1 98.06 129 GLY B C 1
ATOM 2790 O O . GLY B 1 129 ? -13.547 6.832 1.183 1 98.06 129 GLY B O 1
ATOM 2791 N N . GLY B 1 130 ? -14.289 8.289 2.773 1 98.75 130 GLY B N 1
ATOM 2792 C CA . GLY B 1 130 ? -13.055 9.062 2.807 1 98.75 130 GLY B CA 1
ATOM 2793 C C . GLY B 1 130 ? -11.898 8.305 3.428 1 98.75 130 GLY B C 1
ATOM 2794 O O . GLY B 1 130 ? -12.055 7.164 3.865 1 98.75 130 GLY B O 1
ATOM 2795 N N . SER B 1 131 ? -10.719 8.922 3.422 1 98.88 131 SER B N 1
ATOM 2796 C CA . SER B 1 131 ? -9.508 8.227 3.863 1 98.88 131 SER B CA 1
ATOM 2797 C C . SER B 1 131 ? -8.57 9.18 4.598 1 98.88 131 SER B C 1
ATOM 2799 O O . SER B 1 131 ? -8.328 10.297 4.145 1 98.88 131 SER B O 1
ATOM 2801 N N . ILE B 1 132 ? -8.109 8.75 5.773 1 98.75 132 ILE B N 1
ATOM 2802 C CA . ILE B 1 132 ? -7.145 9.508 6.559 1 98.75 132 ILE B CA 1
ATOM 2803 C C . ILE B 1 132 ? -5.871 8.688 6.75 1 98.75 132 ILE B C 1
ATOM 2805 O O . ILE B 1 132 ? -5.938 7.488 7.031 1 98.75 132 ILE B O 1
ATOM 2809 N N . VAL B 1 133 ? -4.742 9.297 6.516 1 98.38 133 VAL B N 1
ATOM 2810 C CA . VAL B 1 133 ? -3.443 8.672 6.738 1 98.38 133 VAL B CA 1
ATOM 2811 C C . VAL B 1 133 ? -2.678 9.43 7.82 1 98.38 133 VAL B C 1
ATOM 2813 O O . VAL B 1 133 ? -2.484 10.641 7.715 1 98.38 133 VAL B O 1
ATOM 2816 N N . ASN B 1 134 ? -2.244 8.719 8.836 1 94.69 134 ASN B N 1
ATOM 2817 C CA . ASN B 1 134 ? -1.397 9.258 9.891 1 94.69 134 ASN B CA 1
ATOM 2818 C C . ASN B 1 134 ? 0.06 8.844 9.711 1 94.69 134 ASN B C 1
ATOM 2820 O O . ASN B 1 134 ? 0.347 7.695 9.367 1 94.69 134 ASN B O 1
ATOM 2824 N N . MET B 1 135 ? 0.938 9.758 9.852 1 91.19 135 MET B N 1
ATOM 2825 C CA . MET B 1 135 ? 2.361 9.438 9.805 1 91.19 135 MET B CA 1
ATOM 2826 C C . MET B 1 135 ? 2.83 8.859 11.133 1 91.19 135 MET B C 1
ATOM 2828 O O . MET B 1 135 ? 2.668 9.484 12.18 1 91.19 135 MET B O 1
ATOM 2832 N N . ALA B 1 136 ? 3.357 7.594 10.898 1 82.69 136 ALA B N 1
ATOM 2833 C CA . ALA B 1 136 ? 3.941 6.957 12.07 1 82.69 136 ALA B CA 1
ATOM 2834 C C . ALA B 1 136 ? 5.445 7.215 12.148 1 82.69 136 ALA B C 1
ATOM 2836 O O . ALA B 1 136 ? 6.121 7.273 11.125 1 82.69 136 ALA B O 1
ATOM 2837 N N . SER B 1 137 ? 6.168 7.43 13.219 1 63.38 137 SER B N 1
ATOM 2838 C CA . SER B 1 137 ? 7.516 7.887 13.539 1 63.38 137 SER B CA 1
ATOM 2839 C C . SER B 1 137 ? 8.453 7.727 12.352 1 63.38 137 SER B C 1
ATOM 2841 O O . SER B 1 137 ? 8.211 6.898 11.469 1 63.38 137 SER B O 1
ATOM 2843 N N . ILE B 1 138 ? 9.188 8.781 11.891 1 52.03 138 ILE B N 1
ATOM 2844 C CA . ILE B 1 138 ? 10.352 8.703 11.016 1 52.03 138 ILE B CA 1
ATOM 2845 C C . ILE B 1 138 ? 11.586 8.32 11.828 1 52.03 138 ILE B C 1
ATOM 2847 O O . ILE B 1 138 ? 11.844 8.891 12.891 1 52.03 138 ILE B O 1
ATOM 2851 N N . HIS B 1 139 ? 11.953 6.836 11.664 1 47.25 139 HIS B N 1
ATOM 2852 C CA . HIS B 1 139 ? 13.25 6.582 12.281 1 47.25 139 HIS B CA 1
ATOM 2853 C C . HIS B 1 139 ? 14.297 7.59 11.805 1 47.25 139 HIS B C 1
ATOM 2855 O O . HIS B 1 139 ? 14.617 7.641 10.617 1 47.25 139 HIS B O 1
ATOM 2861 N N . ALA B 1 140 ? 14.336 8.734 12.312 1 39.44 140 ALA B N 1
ATOM 2862 C CA . ALA B 1 140 ? 15.578 9.484 12.117 1 39.44 140 ALA B CA 1
ATOM 2863 C C . ALA B 1 140 ? 16.781 8.68 12.602 1 39.44 140 ALA B C 1
ATOM 2865 O O . ALA B 1 140 ? 16.672 7.891 13.539 1 39.44 140 ALA B O 1
ATOM 2866 N N . THR B 1 141 ? 17.734 8.25 11.68 1 35.19 141 THR B N 1
ATOM 2867 C CA . THR B 1 141 ? 18.922 7.422 11.703 1 35.19 141 THR B CA 1
ATOM 2868 C C . THR B 1 141 ? 19.547 7.41 13.094 1 35.19 141 THR B C 1
ATOM 2870 O O . THR B 1 141 ? 20.547 6.723 13.328 1 35.19 141 THR B O 1
ATOM 2873 N N . THR B 1 142 ? 19.797 8.328 13.836 1 35.97 142 THR B N 1
ATOM 2874 C CA . THR B 1 142 ? 21.109 8.172 14.422 1 35.97 142 THR B CA 1
ATOM 2875 C C . THR B 1 142 ? 21.172 6.918 15.297 1 35.97 142 THR B C 1
ATOM 2877 O O . THR B 1 142 ? 22.141 6.152 15.234 1 35.97 142 THR B O 1
ATOM 2880 N N . GLY B 1 143 ? 21.109 6.832 16.641 1 37.34 143 GLY B N 1
ATOM 2881 C CA . GLY B 1 143 ? 21.578 5.891 17.656 1 37.34 143 GLY B CA 1
ATOM 2882 C C . GLY B 1 143 ? 20.484 4.949 18.141 1 37.34 143 GLY B C 1
ATOM 2883 O O . GLY B 1 143 ? 19.297 5.176 17.875 1 37.34 143 GLY B O 1
ATOM 2884 N N . VAL B 1 144 ? 20.891 3.615 18.594 1 40.72 144 VAL B N 1
ATOM 2885 C CA . VAL B 1 144 ? 20.203 2.555 19.328 1 40.72 144 VAL B CA 1
ATOM 2886 C C . VAL B 1 144 ? 19.047 3.145 20.141 1 40.72 144 VAL B C 1
ATOM 2888 O O . VAL B 1 144 ? 18 2.52 20.266 1 40.72 144 VAL B O 1
ATOM 2891 N N . ALA B 1 145 ? 19.344 4.164 20.828 1 38.88 145 ALA B N 1
ATOM 2892 C CA . ALA B 1 145 ? 18.438 4.844 21.75 1 38.88 145 ALA B CA 1
ATOM 2893 C C . ALA B 1 145 ? 17.156 5.293 21.031 1 38.88 145 ALA B C 1
ATOM 2895 O O . ALA B 1 145 ? 16.078 5.285 21.625 1 38.88 145 ALA B O 1
ATOM 2896 N N . ASN B 1 146 ? 17.109 5.461 19.656 1 45.97 146 ASN B N 1
ATOM 2897 C CA . ASN B 1 146 ? 16.062 6.086 18.844 1 45.97 146 ASN B CA 1
ATOM 2898 C C . ASN B 1 146 ? 15.078 5.055 18.312 1 45.97 146 ASN B C 1
ATOM 2900 O O . ASN B 1 146 ? 13.984 5.41 17.844 1 45.97 146 ASN B O 1
ATOM 2904 N N . TYR B 1 147 ? 15.461 3.83 18.484 1 53.91 147 TYR B N 1
ATOM 2905 C CA . TYR B 1 147 ? 14.539 2.768 18.094 1 53.91 147 TYR B CA 1
ATOM 2906 C C . TYR B 1 147 ? 13.359 2.672 19.047 1 53.91 147 TYR B C 1
ATOM 2908 O O . TYR B 1 147 ? 12.234 2.41 18.625 1 53.91 147 TYR B O 1
ATOM 2916 N N . GLY B 1 148 ? 13.719 3.004 20.281 1 53.41 148 GLY B N 1
ATOM 2917 C CA . GLY B 1 148 ? 12.648 2.965 21.266 1 53.41 148 GLY B CA 1
ATOM 2918 C C . GLY B 1 148 ? 11.57 4.008 21.031 1 53.41 148 GLY B C 1
ATOM 2919 O O . GLY B 1 148 ? 10.383 3.705 21.094 1 53.41 148 GLY B O 1
ATOM 2920 N N . ALA B 1 149 ? 12.062 5.168 20.688 1 56.5 149 ALA B N 1
ATOM 2921 C CA . ALA B 1 149 ? 11.109 6.242 20.438 1 56.5 149 ALA B CA 1
ATOM 2922 C C . ALA B 1 149 ? 10.297 5.969 19.172 1 56.5 149 ALA B C 1
ATOM 2924 O O . ALA B 1 149 ? 9.094 6.227 19.125 1 56.5 149 ALA B O 1
ATOM 2925 N N . TYR B 1 150 ? 10.93 5.352 18.266 1 60.88 150 TYR B N 1
ATOM 2926 C CA . TYR B 1 150 ? 10.258 4.957 17.031 1 60.88 150 TYR B CA 1
ATOM 2927 C C . TYR B 1 150 ? 9.18 3.914 17.297 1 60.88 150 TYR B C 1
ATOM 2929 O O . TYR B 1 150 ? 8.039 4.059 16.844 1 60.88 150 TYR B O 1
ATOM 2937 N N . ALA B 1 151 ? 9.594 3.043 18.062 1 63.22 151 ALA B N 1
ATOM 2938 C CA . ALA B 1 151 ? 8.656 1.96 18.359 1 63.22 151 ALA B CA 1
ATOM 2939 C C . ALA B 1 151 ? 7.457 2.473 19.141 1 63.22 151 ALA B C 1
ATOM 2941 O O . ALA B 1 151 ? 6.316 2.1 18.859 1 63.22 151 ALA B O 1
ATOM 2942 N N . ALA B 1 152 ? 7.746 3.344 20.047 1 60.28 152 ALA B N 1
ATOM 2943 C CA . ALA B 1 152 ? 6.672 3.873 20.891 1 60.28 152 ALA B CA 1
ATOM 2944 C C . ALA B 1 152 ? 5.707 4.727 20.062 1 60.28 152 ALA B C 1
ATOM 2946 O O . ALA B 1 152 ? 4.488 4.609 20.219 1 60.28 152 ALA B O 1
ATOM 2947 N N . SER B 1 153 ? 6.254 5.555 19.25 1 63.19 153 SER B N 1
ATOM 2948 C CA . SER B 1 153 ? 5.434 6.406 18.391 1 63.19 153 SER B CA 1
ATOM 2949 C C . SER B 1 153 ? 4.594 5.578 17.438 1 63.19 153 SER B C 1
ATOM 2951 O O . SER B 1 153 ? 3.391 5.809 17.281 1 63.19 153 SER B O 1
ATOM 2953 N N . LYS B 1 154 ? 5.297 4.629 16.875 1 66.62 154 LYS B N 1
ATOM 2954 C CA . LYS B 1 154 ? 4.602 3.752 15.938 1 66.62 154 LYS B CA 1
ATOM 2955 C C . LYS B 1 154 ? 3.428 3.047 16.609 1 66.62 154 LYS B C 1
ATOM 2957 O O . LYS B 1 154 ? 2.334 2.979 16.047 1 66.62 154 LYS B O 1
ATOM 2962 N N . HIS B 1 155 ? 3.652 2.689 17.766 1 71.62 155 HIS B N 1
ATOM 2963 C CA . HIS B 1 155 ? 2.6 1.949 18.453 1 71.62 155 HIS B CA 1
ATOM 2964 C C . HIS B 1 155 ? 1.462 2.875 18.875 1 71.62 155 HIS B C 1
ATOM 2966 O O . HIS B 1 155 ? 0.29 2.498 18.797 1 71.62 155 HIS B O 1
ATOM 2972 N N . GLY B 1 156 ? 1.852 4.055 19.406 1 78.31 156 GLY B N 1
ATOM 2973 C CA . GLY B 1 156 ? 0.823 5.016 19.766 1 78.31 156 GLY B CA 1
ATOM 2974 C C . GLY B 1 156 ? -0.04 5.445 18.609 1 78.31 156 GLY B C 1
ATOM 2975 O O . GLY B 1 156 ? -1.27 5.398 18.688 1 78.31 156 GLY B O 1
ATOM 2976 N N . VAL B 1 157 ? 0.568 5.77 17.531 1 85.81 157 VAL B N 1
ATOM 2977 C CA . VAL B 1 157 ? -0.145 6.203 16.344 1 85.81 157 VAL B CA 1
ATOM 2978 C C . VAL B 1 157 ? -0.981 5.047 15.789 1 85.81 157 VAL B C 1
ATOM 2980 O O . VAL B 1 157 ? -2.113 5.25 15.344 1 85.81 157 VAL B O 1
ATOM 2983 N N . LEU B 1 158 ? -0.413 3.877 15.836 1 87.56 158 LEU B N 1
ATOM 2984 C CA . LEU B 1 158 ? -1.152 2.717 15.352 1 87.56 158 LEU B CA 1
ATOM 2985 C C . LEU B 1 158 ? -2.395 2.467 16.203 1 87.56 158 LEU B C 1
ATOM 2987 O O . LEU B 1 158 ? -3.461 2.148 15.672 1 87.56 158 LEU B O 1
ATOM 2991 N N . GLY B 1 159 ? -2.186 2.598 17.547 1 86.75 159 GLY B N 1
ATOM 2992 C CA . GLY B 1 159 ? -3.35 2.455 18.406 1 86.75 159 GLY B CA 1
ATOM 2993 C C . GLY B 1 159 ? -4.469 3.42 18.062 1 86.75 159 GLY B C 1
ATOM 2994 O O . GLY B 1 159 ? -5.625 3.012 17.922 1 86.75 159 GLY B O 1
ATOM 2995 N N . LEU B 1 160 ? -4.148 4.645 17.922 1 88.5 160 LEU B N 1
ATOM 2996 C CA . LEU B 1 160 ? -5.121 5.668 17.562 1 88.5 160 LEU B CA 1
ATOM 2997 C C . LEU B 1 160 ? -5.738 5.379 16.203 1 88.5 160 LEU B C 1
ATOM 2999 O O . LEU B 1 160 ? -6.949 5.527 16.016 1 88.5 160 LEU B O 1
ATOM 3003 N N . THR B 1 161 ? -4.934 4.996 15.305 1 94.25 161 THR B N 1
ATOM 3004 C CA . THR B 1 161 ? -5.363 4.664 13.945 1 94.25 161 THR B CA 1
ATOM 3005 C C . THR B 1 161 ? -6.398 3.541 13.969 1 94.25 161 THR B C 1
ATOM 3007 O O . THR B 1 161 ? -7.453 3.648 13.344 1 94.25 161 THR B O 1
ATOM 3010 N N . ARG B 1 162 ? -6.102 2.533 14.734 1 94 162 ARG B N 1
ATOM 3011 C CA . ARG B 1 162 ? -6.98 1.371 14.789 1 94 162 ARG B CA 1
ATOM 3012 C C . ARG B 1 162 ? -8.312 1.727 15.438 1 94 162 ARG B C 1
ATOM 3014 O O . ARG B 1 162 ? -9.367 1.285 14.977 1 94 162 ARG B O 1
ATOM 3021 N N . VAL B 1 163 ? -8.273 2.531 16.469 1 92.5 163 VAL B N 1
ATOM 3022 C CA . VAL B 1 163 ? -9.5 2.953 17.141 1 92.5 163 VAL B CA 1
ATOM 3023 C C . VAL B 1 163 ? -10.367 3.768 16.188 1 92.5 163 VAL B C 1
ATOM 3025 O O . VAL B 1 163 ? -11.562 3.504 16.047 1 92.5 163 VAL B O 1
ATOM 3028 N N . ALA B 1 164 ? -9.742 4.691 15.57 1 95.94 164 ALA B N 1
ATOM 3029 C CA . ALA B 1 164 ? -10.477 5.531 14.625 1 95.94 164 ALA B CA 1
ATOM 3030 C C . ALA B 1 164 ? -11.055 4.695 13.484 1 95.94 164 ALA B C 1
ATOM 3032 O O . ALA B 1 164 ? -12.195 4.918 13.055 1 95.94 164 ALA B O 1
ATOM 3033 N N . ALA B 1 165 ? -10.289 3.787 12.945 1 96.81 165 ALA B N 1
ATOM 3034 C CA . ALA B 1 165 ? -10.75 2.902 11.875 1 96.81 165 ALA B CA 1
ATOM 3035 C C . ALA B 1 165 ? -11.969 2.1 12.32 1 96.81 165 ALA B C 1
ATOM 3037 O O . ALA B 1 165 ? -12.953 1.992 11.578 1 96.81 165 ALA B O 1
ATOM 3038 N N . LYS B 1 166 ? -11.836 1.564 13.477 1 94.38 166 LYS B N 1
ATOM 3039 C CA . LYS B 1 166 ? -12.93 0.75 14 1 94.38 166 LYS B CA 1
ATOM 3040 C C . LYS B 1 166 ? -14.203 1.575 14.164 1 94.38 166 LYS B C 1
ATOM 3042 O O . LYS B 1 166 ? -15.281 1.156 13.742 1 94.38 166 LYS B O 1
ATOM 3047 N N . GLU B 1 167 ? -14.086 2.752 14.734 1 95.25 167 GLU B N 1
ATOM 3048 C CA . GLU B 1 167 ? -15.227 3.598 15.07 1 95.25 167 GLU B CA 1
ATOM 3049 C C . GLU B 1 167 ? -15.883 4.16 13.812 1 95.25 167 GLU B C 1
ATOM 3051 O O . GLU B 1 167 ? -17.047 4.57 13.852 1 95.25 167 GLU B O 1
ATOM 3056 N N . ASN B 1 168 ? -15.172 4.16 12.742 1 96.94 168 ASN B N 1
ATOM 3057 C CA . ASN B 1 168 ? -15.711 4.801 11.547 1 96.94 168 ASN B CA 1
ATOM 3058 C C . ASN B 1 168 ? -15.891 3.799 10.406 1 96.94 168 ASN B C 1
ATOM 3060 O O . ASN B 1 168 ? -16.141 4.188 9.266 1 96.94 168 ASN B O 1
ATOM 3064 N N . GLY B 1 169 ? -15.773 2.559 10.695 1 95.19 169 GLY B N 1
ATOM 3065 C CA . GLY B 1 169 ? -15.906 1.499 9.711 1 95.19 169 GLY B CA 1
ATOM 3066 C C . GLY B 1 169 ? -17.281 1.439 9.078 1 95.19 169 GLY B C 1
ATOM 3067 O O . GLY B 1 169 ? -17.422 1.055 7.914 1 95.19 169 GLY B O 1
ATOM 3068 N N . HIS B 1 170 ? -18.312 1.816 9.805 1 93.5 170 HIS B N 1
ATOM 3069 C CA . HIS B 1 170 ? -19.688 1.771 9.305 1 93.5 170 HIS B CA 1
ATOM 3070 C C . HIS B 1 170 ? -19.891 2.754 8.156 1 93.5 170 HIS B C 1
ATOM 3072 O O . HIS B 1 170 ? -20.781 2.578 7.332 1 93.5 170 HIS B O 1
ATOM 3078 N N . ARG B 1 171 ? -19.031 3.779 8.094 1 96.81 171 ARG B N 1
ATOM 3079 C CA . ARG B 1 171 ? -19.062 4.766 7.023 1 96.81 171 ARG B CA 1
ATOM 3080 C C . ARG B 1 171 ? -18.078 4.398 5.914 1 96.81 171 ARG B C 1
ATOM 3082 O O . ARG B 1 171 ? -17.922 5.137 4.941 1 96.81 171 ARG B O 1
ATOM 3089 N N . GLU B 1 172 ? -17.328 3.293 6.152 1 97.5 172 GLU B N 1
ATOM 3090 C CA . GLU B 1 172 ? -16.219 2.857 5.312 1 97.5 172 GLU B CA 1
ATOM 3091 C C . GLU B 1 172 ? -15.188 3.969 5.141 1 97.5 172 GLU B C 1
ATOM 3093 O O . GLU B 1 172 ? -14.617 4.133 4.059 1 97.5 172 GLU B O 1
ATOM 3098 N N . VAL B 1 173 ? -15.141 4.84 6.16 1 98.5 173 VAL B N 1
ATOM 3099 C CA . VAL B 1 173 ? -14 5.742 6.258 1 98.5 173 VAL B CA 1
ATOM 3100 C C . VAL B 1 173 ? -12.75 4.953 6.645 1 98.5 173 VAL B C 1
ATOM 3102 O O . VAL B 1 173 ? -12.773 4.18 7.602 1 98.5 173 VAL B O 1
ATOM 3105 N N . ARG B 1 174 ? -11.766 5.078 5.855 1 98.69 174 ARG B N 1
ATOM 3106 C CA . ARG B 1 174 ? -10.516 4.375 6.113 1 98.69 174 ARG B CA 1
ATOM 3107 C C . ARG B 1 174 ? -9.547 5.254 6.902 1 98.69 174 ARG B C 1
ATOM 3109 O O . ARG B 1 174 ? -9.422 6.449 6.621 1 98.69 174 ARG B O 1
ATOM 3116 N N . VAL B 1 175 ? -8.945 4.684 7.953 1 98.38 175 VAL B N 1
ATOM 3117 C CA . VAL B 1 175 ? -7.879 5.336 8.711 1 98.38 175 VAL B CA 1
ATOM 3118 C C . VAL B 1 175 ? -6.664 4.418 8.789 1 98.38 175 VAL B C 1
ATOM 3120 O O . VAL B 1 175 ? -6.754 3.301 9.305 1 98.38 175 VAL B O 1
ATOM 3123 N N . ASN B 1 176 ? -5.586 4.875 8.219 1 97.75 176 ASN B N 1
ATOM 3124 C CA . ASN B 1 176 ? -4.355 4.098 8.188 1 97.75 176 ASN B CA 1
ATOM 3125 C C . ASN B 1 176 ? -3.152 4.934 8.609 1 97.75 176 ASN B C 1
ATOM 3127 O O . ASN B 1 176 ? -3.266 6.148 8.789 1 97.75 176 ASN B O 1
ATOM 3131 N N . ALA B 1 177 ? -2.061 4.223 8.875 1 95.25 177 ALA B N 1
ATOM 3132 C CA . ALA B 1 177 ? -0.79 4.871 9.195 1 95.25 177 ALA B CA 1
ATOM 3133 C C . ALA B 1 177 ? 0.299 4.461 8.211 1 95.25 177 ALA B C 1
ATOM 3135 O O . ALA B 1 177 ? 0.218 3.395 7.594 1 95.25 177 ALA B O 1
ATOM 3136 N N . VAL B 1 178 ? 1.217 5.328 8.016 1 95.56 178 VAL B N 1
ATOM 3137 C CA . VAL B 1 178 ? 2.441 5.039 7.277 1 95.56 178 VAL B CA 1
ATOM 3138 C C . VAL B 1 178 ? 3.65 5.219 8.188 1 95.56 178 VAL B C 1
ATOM 3140 O O . VAL B 1 178 ? 3.719 6.18 8.961 1 95.56 178 VAL B O 1
ATOM 3143 N N . ALA B 1 179 ? 4.559 4.262 8.125 1 90.31 179 ALA B N 1
ATOM 3144 C CA . ALA B 1 179 ? 5.773 4.289 8.938 1 90.31 179 ALA B CA 1
ATOM 3145 C C . ALA B 1 179 ? 7.02 4.332 8.055 1 90.31 179 ALA B C 1
ATOM 3147 O O . ALA B 1 179 ? 7.512 3.293 7.613 1 90.31 179 ALA B O 1
ATOM 3148 N N . PRO B 1 180 ? 7.555 5.484 7.914 1 90.25 180 PRO B N 1
ATOM 3149 C CA . PRO B 1 180 ? 8.773 5.586 7.109 1 90.25 180 PRO B CA 1
ATOM 3150 C C . PRO B 1 180 ? 10.023 5.156 7.875 1 90.25 180 PRO B C 1
ATOM 3152 O O . PRO B 1 180 ? 10.109 5.355 9.094 1 90.25 180 PRO B O 1
ATOM 3155 N N . GLY B 1 181 ? 10.93 4.492 7.102 1 84.69 181 GLY B N 1
ATOM 3156 C CA . GLY B 1 181 ? 12.281 4.316 7.609 1 84.69 181 GLY B CA 1
ATOM 3157 C C . GLY B 1 181 ? 13.141 5.559 7.453 1 84.69 181 GLY B C 1
ATOM 3158 O O . GLY B 1 181 ? 12.672 6.676 7.656 1 84.69 181 GLY B O 1
ATOM 3159 N N . PRO B 1 182 ? 14.422 5.395 7.234 1 81.94 182 PRO B N 1
ATOM 3160 C CA . PRO B 1 182 ? 15.297 6.555 7.039 1 81.94 182 PRO B CA 1
ATOM 3161 C C . PRO B 1 182 ? 15.031 7.277 5.723 1 81.94 182 PRO B C 1
ATOM 3163 O O . PRO B 1 182 ? 15.258 6.719 4.645 1 81.94 182 PRO B O 1
ATOM 3166 N N . ILE B 1 183 ? 14.562 8.438 5.863 1 83.94 183 ILE B N 1
ATOM 3167 C CA . ILE B 1 183 ? 14.219 9.242 4.691 1 83.94 183 ILE B CA 1
ATOM 3168 C C . ILE B 1 183 ? 15.117 10.477 4.637 1 83.94 183 ILE B C 1
ATOM 3170 O O . ILE B 1 183 ? 15.289 11.172 5.641 1 83.94 183 ILE B O 1
ATOM 3174 N N . TYR B 1 184 ? 15.68 10.617 3.512 1 79.19 184 TYR B N 1
ATOM 3175 C CA . TYR B 1 184 ? 16.484 11.812 3.301 1 79.19 184 TYR B CA 1
ATOM 3176 C C . TYR B 1 184 ? 15.602 13.047 3.125 1 79.19 184 TYR B C 1
ATOM 3178 O O . TYR B 1 184 ? 14.812 13.117 2.184 1 79.19 184 TYR B O 1
ATOM 3186 N N . THR B 1 185 ? 15.609 13.852 4.137 1 71.5 185 THR B N 1
ATOM 3187 C CA . THR B 1 185 ? 14.859 15.109 4.066 1 71.5 185 THR B CA 1
ATOM 3188 C C . THR B 1 185 ? 15.805 16.297 4.199 1 71.5 185 THR B C 1
ATOM 3190 O O . THR B 1 185 ? 16.969 16.141 4.578 1 71.5 185 THR B O 1
ATOM 3193 N N . GLY B 1 186 ? 15.352 17.406 3.713 1 66.5 186 GLY B N 1
ATOM 3194 C CA . GLY B 1 186 ? 16.125 18.625 3.908 1 66.5 186 GLY B CA 1
ATOM 3195 C C . GLY B 1 186 ? 16.547 18.828 5.348 1 66.5 186 GLY B C 1
ATOM 3196 O O . GLY B 1 186 ? 17.672 19.281 5.609 1 66.5 186 GLY B O 1
ATOM 3197 N N . MET B 1 187 ? 15.688 18.406 6.215 1 60.28 187 MET B N 1
ATOM 3198 C CA . MET B 1 187 ? 16 18.516 7.637 1 60.28 187 MET B CA 1
ATOM 3199 C C . MET B 1 187 ? 17.188 17.641 8.008 1 60.28 187 MET B C 1
ATOM 3201 O O . MET B 1 187 ? 18.062 18.047 8.773 1 60.28 187 MET B O 1
ATOM 3205 N N . MET B 1 188 ? 17.188 16.422 7.492 1 63.72 188 MET B N 1
ATOM 3206 C CA . MET B 1 188 ? 18.312 15.523 7.723 1 63.72 188 MET B CA 1
ATOM 3207 C C . MET B 1 188 ? 19.609 16.109 7.156 1 63.72 188 MET B C 1
ATOM 3209 O O . MET B 1 188 ? 20.656 16.062 7.805 1 63.72 188 MET B O 1
ATOM 3213 N N . GLN B 1 189 ? 19.453 16.656 6 1 68.06 189 GLN B N 1
ATOM 3214 C CA . GLN B 1 189 ? 20.641 17.266 5.402 1 68.06 189 GLN B CA 1
ATOM 3215 C C . GLN B 1 189 ? 21.141 18.438 6.25 1 68.06 189 GLN B C 1
ATOM 3217 O O . GLN B 1 189 ? 22.344 18.578 6.473 1 68.06 189 GLN B O 1
ATOM 3222 N N . ALA B 1 190 ? 20.172 19.234 6.711 1 63.81 190 ALA B N 1
ATOM 3223 C CA . ALA B 1 190 ? 20.547 20.359 7.559 1 63.81 190 ALA B CA 1
ATOM 3224 C C . ALA B 1 190 ? 21.25 19.891 8.828 1 63.81 190 ALA B C 1
ATOM 3226 O O . ALA B 1 190 ? 22.219 20.5 9.266 1 63.81 190 ALA B O 1
ATOM 3227 N N . HIS B 1 191 ? 20.781 18.812 9.305 1 60.41 191 HIS B N 1
ATOM 3228 C CA . HIS B 1 191 ? 21.406 18.234 10.484 1 60.41 191 HIS B CA 1
ATOM 3229 C C . HIS B 1 191 ? 22.812 17.734 10.18 1 60.41 191 HIS B C 1
ATOM 3231 O O . HIS B 1 191 ? 23.75 18 10.945 1 60.41 191 HIS B O 1
ATOM 3237 N N . TRP B 1 192 ? 22.938 17.062 9.133 1 66.12 192 TRP B N 1
ATOM 3238 C CA . TRP B 1 192 ? 24.25 16.516 8.75 1 66.12 192 TRP B CA 1
ATOM 3239 C C . TRP B 1 192 ? 25.25 17.641 8.5 1 66.12 192 TRP B C 1
ATOM 3241 O O . TRP B 1 192 ? 26.422 17.531 8.867 1 66.12 192 TRP B O 1
ATOM 3251 N N . ASP B 1 193 ? 24.734 18.641 7.93 1 69.62 193 ASP B N 1
ATOM 3252 C CA . ASP B 1 193 ? 25.594 19.797 7.684 1 69.62 193 ASP B CA 1
ATOM 3253 C C . ASP B 1 193 ? 26.047 20.438 9 1 69.62 193 ASP B C 1
ATOM 3255 O O . ASP B 1 193 ? 27.203 20.844 9.125 1 69.62 193 ASP B O 1
ATOM 3259 N N . ARG B 1 194 ? 25.172 20.438 9.867 1 65.19 194 ARG B N 1
ATOM 3260 C CA . ARG B 1 194 ? 25.469 21.047 11.156 1 65.19 194 ARG B CA 1
ATOM 3261 C C . ARG B 1 194 ? 26.516 20.234 11.922 1 65.19 194 ARG B C 1
ATOM 3263 O O . ARG B 1 194 ? 27.391 20.797 12.57 1 65.19 194 ARG B O 1
ATOM 3270 N N . VAL B 1 195 ? 26.391 18.938 11.75 1 67.19 195 VAL B N 1
ATOM 3271 C CA . VAL B 1 195 ? 27.281 18.094 12.539 1 67.19 195 VAL B CA 1
ATOM 3272 C C . VAL B 1 195 ? 28.531 17.766 11.727 1 67.19 195 VAL B C 1
ATOM 3274 O O . VAL B 1 195 ? 29.422 17.062 12.203 1 67.19 195 VAL B O 1
ATOM 3277 N N . GLY B 1 196 ? 28.641 18.25 10.57 1 69.69 196 GLY B N 1
ATOM 3278 C CA . GLY B 1 196 ? 29.812 18.078 9.727 1 69.69 196 GLY B CA 1
ATOM 3279 C C . GLY B 1 196 ? 29.969 16.656 9.203 1 69.69 196 GLY B C 1
ATOM 3280 O O . GLY B 1 196 ? 31.078 16.141 9.086 1 69.69 196 GLY B O 1
ATOM 3281 N N . ARG B 1 197 ? 28.844 16.031 9.062 1 67.25 197 ARG B N 1
ATOM 3282 C CA . ARG B 1 197 ? 28.906 14.68 8.492 1 67.25 197 ARG B CA 1
ATOM 3283 C C . ARG B 1 197 ? 29.391 14.727 7.047 1 67.25 197 ARG B C 1
ATOM 3285 O O . ARG B 1 197 ? 28.859 15.484 6.234 1 67.25 197 ARG B O 1
ATOM 3292 N N . PRO B 1 198 ? 30.516 13.914 6.844 1 69.75 198 PRO B N 1
ATOM 3293 C CA . PRO B 1 198 ? 30.969 13.898 5.453 1 69.75 198 PRO B CA 1
ATOM 3294 C C . PRO B 1 198 ? 29.906 13.391 4.484 1 69.75 198 PRO B C 1
ATOM 3296 O O . PRO B 1 198 ? 29.062 12.578 4.863 1 69.75 198 PRO B O 1
ATOM 3299 N N . SER B 1 199 ? 29.875 13.969 3.264 1 66.12 199 SER B N 1
ATOM 3300 C CA . SER B 1 199 ? 28.891 13.594 2.252 1 66.12 199 SER B CA 1
ATOM 3301 C C . SER B 1 199 ? 29.031 12.125 1.871 1 66.12 199 SER B C 1
ATOM 3303 O O . SER B 1 199 ? 28.062 11.5 1.436 1 66.12 199 SER B O 1
ATOM 3305 N N . ASP B 1 200 ? 30.281 11.617 2.148 1 64.19 200 ASP B N 1
ATOM 3306 C CA . ASP B 1 200 ? 30.547 10.242 1.746 1 64.19 200 ASP B CA 1
ATOM 3307 C C . ASP B 1 200 ? 30.5 9.297 2.949 1 64.19 200 ASP B C 1
ATOM 3309 O O . ASP B 1 200 ? 31.031 8.18 2.891 1 64.19 200 ASP B O 1
ATOM 3313 N N . ALA B 1 201 ? 30.047 9.812 4.004 1 64.31 201 ALA B N 1
ATOM 3314 C CA . ALA B 1 201 ? 29.938 8.938 5.168 1 64.31 201 ALA B CA 1
ATOM 3315 C C . ALA B 1 201 ? 29.125 7.684 4.844 1 64.31 201 ALA B C 1
ATOM 3317 O O . ALA B 1 201 ? 28.125 7.75 4.121 1 64.31 201 ALA B O 1
ATOM 3318 N N . PRO B 1 202 ? 29.75 6.512 5.246 1 61.19 202 PRO B N 1
ATOM 3319 C CA . PRO B 1 202 ? 29.016 5.281 4.945 1 61.19 202 PRO B CA 1
ATOM 3320 C C . PRO B 1 202 ? 27.594 5.285 5.504 1 61.19 202 PRO B C 1
ATOM 3322 O O . PRO B 1 202 ? 27.344 5.891 6.547 1 61.19 202 PRO B O 1
ATOM 3325 N N . PHE B 1 203 ? 26.734 4.891 4.621 1 60.94 203 PHE B N 1
ATOM 3326 C CA . PHE B 1 203 ? 25.375 4.664 5.105 1 60.94 203 PHE B CA 1
ATOM 3327 C C . PHE B 1 203 ? 25.359 3.621 6.215 1 60.94 203 PHE B C 1
ATOM 3329 O O . PHE B 1 203 ? 25.75 2.473 6 1 60.94 203 PHE B O 1
ATOM 3336 N N . ASP B 1 204 ? 25.219 4.039 7.473 1 63.28 204 ASP B N 1
ATOM 3337 C CA . ASP B 1 204 ? 25.375 3.152 8.625 1 63.28 204 ASP B CA 1
ATOM 3338 C C . ASP B 1 204 ? 24.031 2.598 9.078 1 63.28 204 ASP B C 1
ATOM 3340 O O . ASP B 1 204 ? 23.953 1.869 10.07 1 63.28 204 ASP B O 1
ATOM 3344 N N . ASP B 1 205 ? 23.078 2.869 8.289 1 64.88 205 ASP B N 1
ATOM 3345 C CA . ASP B 1 205 ? 21.812 2.309 8.758 1 64.88 205 ASP B CA 1
ATOM 3346 C C . ASP B 1 205 ? 21.625 0.87 8.273 1 64.88 205 ASP B C 1
ATOM 3348 O O . ASP B 1 205 ? 22.031 0.529 7.164 1 64.88 205 ASP B O 1
ATOM 3352 N N . PRO B 1 206 ? 21.203 -0.021 9.172 1 72.56 206 PRO B N 1
ATOM 3353 C CA . PRO B 1 206 ? 20.984 -1.421 8.805 1 72.56 206 PRO B CA 1
ATOM 3354 C C . PRO B 1 206 ? 19.75 -1.608 7.91 1 72.56 206 PRO B C 1
ATOM 3356 O O . PRO B 1 206 ? 18.812 -2.297 8.297 1 72.56 206 PRO B O 1
ATOM 3359 N N . ILE B 1 207 ? 19.828 -0.903 6.766 1 82.25 207 ILE B N 1
ATOM 3360 C CA . ILE B 1 207 ? 18.766 -1.048 5.789 1 82.25 207 ILE B CA 1
ATOM 3361 C C . ILE B 1 207 ? 19.25 -1.873 4.602 1 82.25 207 ILE B C 1
ATOM 3363 O O . ILE B 1 207 ? 20.391 -1.703 4.148 1 82.25 207 ILE B O 1
ATOM 3367 N N . ALA B 1 208 ? 18.422 -2.764 4.129 1 89 208 ALA B N 1
ATOM 3368 C CA . ALA B 1 208 ? 18.812 -3.678 3.059 1 89 208 ALA B CA 1
ATOM 3369 C C . ALA B 1 208 ? 19.125 -2.916 1.772 1 89 208 ALA B C 1
ATOM 3371 O O . ALA B 1 208 ? 20.047 -3.279 1.036 1 89 208 ALA B O 1
ATOM 3372 N N . PHE B 1 209 ? 18.359 -1.842 1.302 1 90.88 209 PHE B N 1
ATOM 3373 C CA . PHE B 1 209 ? 18.531 -1.068 0.078 1 90.88 209 PHE B CA 1
ATOM 3374 C C . PHE B 1 209 ? 19.797 -0.222 0.147 1 90.88 209 PHE B C 1
ATOM 3376 O O . PHE B 1 209 ? 20.281 0.281 -0.874 1 90.88 209 PHE B O 1
ATOM 3383 N N . ARG B 1 210 ? 20.5 -0.059 1.172 1 86.81 210 ARG B N 1
ATOM 3384 C CA . ARG B 1 210 ? 21.766 0.637 1.355 1 86.81 210 ARG B CA 1
ATOM 3385 C C . ARG B 1 210 ? 21.656 2.09 0.906 1 86.81 210 ARG B C 1
ATOM 3387 O O . ARG B 1 210 ? 22.594 2.627 0.304 1 86.81 210 ARG B O 1
ATOM 3394 N N . ARG B 1 211 ? 20.547 2.641 0.949 1 87.19 211 ARG B N 1
ATOM 3395 C CA . ARG B 1 211 ? 20.266 4.059 0.742 1 87.19 211 ARG B CA 1
ATOM 3396 C C . ARG B 1 211 ? 19.094 4.52 1.592 1 87.19 211 ARG B C 1
ATOM 3398 O O . ARG B 1 211 ? 18.281 3.701 2.043 1 87.19 211 ARG B O 1
ATOM 3405 N N . GLN B 1 212 ? 19.062 5.848 1.697 1 87.5 212 GLN B N 1
ATOM 3406 C CA . GLN B 1 212 ? 17.875 6.43 2.291 1 87.5 212 GLN B CA 1
ATOM 3407 C C . GLN B 1 212 ? 16.734 6.512 1.272 1 87.5 212 GLN B C 1
ATOM 3409 O O . GLN B 1 212 ? 16.984 6.559 0.065 1 87.5 212 GLN B O 1
ATOM 3414 N N . GLY B 1 213 ? 15.539 6.418 1.822 1 91.44 213 GLY B N 1
ATOM 3415 C CA . GLY B 1 213 ? 14.391 6.703 0.975 1 91.44 213 GLY B CA 1
ATOM 3416 C C . GLY B 1 213 ? 14.227 8.18 0.673 1 91.44 213 GLY B C 1
ATOM 3417 O O . GLY B 1 213 ? 14.945 9.016 1.229 1 91.44 213 GLY B O 1
ATOM 3418 N N . THR B 1 214 ? 13.352 8.531 -0.226 1 93.62 214 THR B N 1
ATOM 3419 C CA . THR B 1 214 ? 13.039 9.922 -0.556 1 93.62 214 THR B CA 1
ATOM 3420 C C . THR B 1 214 ? 11.633 10.281 -0.086 1 93.62 214 THR B C 1
ATOM 3422 O O . THR B 1 214 ? 10.781 9.406 0.089 1 93.62 214 THR B O 1
ATOM 3425 N N . PRO B 1 215 ? 11.375 11.57 0.128 1 94.56 215 PRO B N 1
ATOM 3426 C CA . PRO B 1 215 ? 10.008 12.008 0.439 1 94.56 215 PRO B CA 1
ATOM 3427 C C . PRO B 1 215 ? 8.984 11.523 -0.589 1 94.56 215 PRO B C 1
ATOM 3429 O O . PRO B 1 215 ? 7.871 11.148 -0.225 1 94.56 215 PRO B O 1
ATOM 3432 N N . GLU B 1 216 ? 9.359 11.469 -1.837 1 97.5 216 GLU B N 1
ATOM 3433 C CA . GLU B 1 216 ? 8.461 11.055 -2.91 1 97.5 216 GLU B CA 1
ATOM 3434 C C . GLU B 1 216 ? 8.078 9.578 -2.777 1 97.5 216 GLU B C 1
ATOM 3436 O O . GLU B 1 216 ? 6.949 9.195 -3.082 1 97.5 216 GLU B O 1
ATOM 3441 N N . GLU B 1 217 ? 9.016 8.781 -2.354 1 97.56 217 GLU B N 1
ATOM 3442 C CA . GLU B 1 217 ? 8.734 7.359 -2.176 1 97.56 217 GLU B CA 1
ATOM 3443 C C . GLU B 1 217 ? 7.715 7.137 -1.058 1 97.56 217 GLU B C 1
ATOM 3445 O O . GLU B 1 217 ? 6.863 6.25 -1.154 1 97.56 217 GLU B O 1
ATOM 3450 N N . VAL B 1 218 ? 7.762 7.934 -0.063 1 96.44 218 VAL B N 1
ATOM 3451 C CA . VAL B 1 218 ? 6.781 7.852 1.016 1 96.44 218 VAL B CA 1
ATOM 3452 C C . VAL B 1 218 ? 5.449 8.43 0.548 1 96.44 218 VAL B C 1
ATOM 3454 O O . VAL B 1 218 ? 4.391 7.832 0.779 1 96.44 218 VAL B O 1
ATOM 3457 N N . ALA B 1 219 ? 5.516 9.539 -0.128 1 98.19 219 ALA B N 1
ATOM 3458 C CA . ALA B 1 219 ? 4.316 10.227 -0.601 1 98.19 219 ALA B CA 1
ATOM 3459 C C . ALA B 1 219 ? 3.471 9.312 -1.483 1 98.19 219 ALA B C 1
ATOM 3461 O O . ALA B 1 219 ? 2.24 9.352 -1.426 1 98.19 219 ALA B O 1
ATOM 3462 N N . LYS B 1 220 ? 4.082 8.5 -2.283 1 98.62 220 LYS B N 1
ATOM 3463 C CA . LYS B 1 220 ? 3.361 7.602 -3.18 1 98.62 220 LYS B CA 1
ATOM 3464 C C . LYS B 1 220 ? 2.539 6.586 -2.393 1 98.62 220 LYS B C 1
ATOM 3466 O O . LYS B 1 220 ? 1.42 6.25 -2.783 1 98.62 220 LYS B O 1
ATOM 3471 N N . VAL B 1 221 ? 3.08 6.098 -1.285 1 98.5 221 VAL B N 1
ATOM 3472 C CA . VAL B 1 221 ? 2.336 5.172 -0.439 1 98.5 221 VAL B CA 1
ATOM 3473 C C . VAL B 1 221 ? 1.187 5.906 0.247 1 98.5 221 VAL B C 1
ATOM 3475 O O . VAL B 1 221 ? 0.072 5.387 0.334 1 98.5 221 VAL B O 1
ATOM 3478 N N . VAL B 1 222 ? 1.454 7.148 0.697 1 98.5 222 VAL B N 1
ATOM 3479 C CA . VAL B 1 222 ? 0.413 7.953 1.33 1 98.5 222 VAL B CA 1
ATOM 3480 C C . VAL B 1 222 ? -0.735 8.172 0.349 1 98.5 222 VAL B C 1
ATOM 3482 O O . VAL B 1 222 ? -1.9 7.953 0.687 1 98.5 222 VAL B O 1
ATOM 3485 N N . VAL B 1 223 ? -0.445 8.594 -0.862 1 98.81 223 VAL B N 1
ATOM 3486 C CA . VAL B 1 223 ? -1.468 8.914 -1.85 1 98.81 223 VAL B CA 1
ATOM 3487 C C . VAL B 1 223 ? -2.203 7.645 -2.271 1 98.81 223 VAL B C 1
ATOM 3489 O O . VAL B 1 223 ? -3.412 7.672 -2.514 1 98.81 223 VAL B O 1
ATOM 3492 N N . PHE B 1 224 ? -1.5 6.523 -2.348 1 98.75 224 PHE B N 1
ATOM 3493 C CA . PHE B 1 224 ? -2.162 5.246 -2.592 1 98.75 224 PHE B CA 1
ATOM 3494 C C . PHE B 1 224 ? -3.221 4.973 -1.528 1 98.75 224 PHE B C 1
ATOM 3496 O O . PHE B 1 224 ? -4.363 4.641 -1.853 1 98.75 224 PHE B O 1
ATOM 3503 N N . LEU B 1 225 ? -2.855 5.172 -0.258 1 98.81 225 LEU B N 1
ATOM 3504 C CA . LEU B 1 225 ? -3.768 4.918 0.853 1 98.81 225 LEU B CA 1
ATOM 3505 C C . LEU B 1 225 ? -4.91 5.93 0.859 1 98.81 225 LEU B C 1
ATOM 3507 O O . LEU B 1 225 ? -6.02 5.613 1.289 1 98.81 225 LEU B O 1
ATOM 3511 N N . LEU B 1 226 ? -4.668 7.105 0.351 1 98.75 226 LEU B N 1
ATOM 3512 C CA . LEU B 1 226 ? -5.715 8.117 0.269 1 98.75 226 LEU B CA 1
ATOM 3513 C C . LEU B 1 226 ? -6.66 7.828 -0.891 1 98.75 226 LEU B C 1
ATOM 3515 O O . LEU B 1 226 ? -7.82 8.25 -0.874 1 98.75 226 LEU B O 1
ATOM 3519 N N . GLY B 1 227 ? -6.203 7.16 -1.865 1 98.25 227 GLY B N 1
ATOM 3520 C CA . GLY B 1 227 ? -6.941 6.98 -3.107 1 98.25 227 GLY B CA 1
ATOM 3521 C C . GLY B 1 227 ? -7.879 5.789 -3.076 1 98.25 227 GLY B C 1
ATOM 3522 O O . GLY B 1 227 ? -7.934 5.059 -2.086 1 98.25 227 GLY B O 1
ATOM 3523 N N . PRO B 1 228 ? -8.547 5.555 -4.188 1 97.62 228 PRO B N 1
ATOM 3524 C CA . PRO B 1 228 ? -9.617 4.555 -4.242 1 97.62 228 PRO B CA 1
ATOM 3525 C C . PRO B 1 228 ? -9.086 3.129 -4.383 1 97.62 228 PRO B C 1
ATOM 3527 O O . PRO B 1 228 ? -9.844 2.168 -4.219 1 97.62 228 PRO B O 1
ATOM 3530 N N . GLU B 1 229 ? -7.816 2.926 -4.598 1 97.62 229 GLU B N 1
ATOM 3531 C CA . GLU B 1 229 ? -7.301 1.587 -4.871 1 97.62 229 GLU B CA 1
ATOM 3532 C C . GLU B 1 229 ? -6.945 0.859 -3.576 1 97.62 229 GLU B C 1
ATOM 3534 O O . GLU B 1 229 ? -6.578 -0.317 -3.602 1 97.62 229 GLU B O 1
ATOM 3539 N N . SER B 1 230 ? -7.102 1.512 -2.467 1 98.44 230 SER B N 1
ATOM 3540 C CA . SER B 1 230 ? -6.918 0.883 -1.162 1 98.44 230 SER B CA 1
ATOM 3541 C C . SER B 1 230 ? -8.234 0.824 -0.387 1 98.44 230 SER B C 1
ATOM 3543 O O . SER B 1 230 ? -8.242 0.994 0.833 1 98.44 230 SER B O 1
ATOM 3545 N N . SER B 1 231 ? -9.328 0.534 -1.056 1 97.94 231 SER B N 1
ATOM 3546 C CA . SER B 1 231 ? -10.68 0.715 -0.545 1 97.94 231 SER B CA 1
ATOM 3547 C C . SER B 1 231 ? -10.977 -0.251 0.598 1 97.94 231 SER B C 1
ATOM 3549 O O . SER B 1 231 ? -11.914 -0.04 1.371 1 97.94 231 SER B O 1
ATOM 3551 N N . PHE B 1 232 ? -10.227 -1.323 0.744 1 96.75 232 PHE B N 1
ATOM 3552 C CA . PHE B 1 232 ? -10.492 -2.285 1.81 1 96.75 232 PHE B CA 1
ATOM 3553 C C . PHE B 1 232 ? -9.344 -2.301 2.814 1 96.75 232 PHE B C 1
ATOM 3555 O O . PHE B 1 232 ? -9.164 -3.279 3.543 1 96.75 232 PHE B O 1
ATOM 3562 N N . VAL B 1 233 ? -8.547 -1.23 2.857 1 97.75 233 VAL B N 1
ATOM 3563 C CA . VAL B 1 233 ? -7.418 -1.083 3.777 1 97.75 233 VAL B CA 1
ATOM 3564 C C . VAL B 1 233 ? -7.77 -0.067 4.859 1 97.75 233 VAL B C 1
ATOM 3566 O O . VAL B 1 233 ? -7.867 1.132 4.59 1 97.75 233 VAL B O 1
ATOM 3569 N N . SER B 1 234 ? -7.965 -0.522 6.031 1 97.56 234 SER B N 1
ATOM 3570 C CA . SER B 1 234 ? -8.203 0.355 7.172 1 97.56 234 SER B CA 1
ATOM 3571 C C . SER B 1 234 ? -7.641 -0.244 8.453 1 97.56 234 SER B C 1
ATOM 3573 O O . SER B 1 234 ? -7.551 -1.466 8.594 1 97.56 234 SER B O 1
ATOM 3575 N N . GLY B 1 235 ? -7.148 0.631 9.328 1 95.5 235 GLY B N 1
ATOM 3576 C CA . GLY B 1 235 ? -6.586 0.195 10.602 1 95.5 235 GLY B CA 1
ATOM 3577 C C . GLY B 1 235 ? -5.188 -0.382 10.461 1 95.5 235 GLY B C 1
ATOM 3578 O O . GLY B 1 235 ? -4.711 -1.09 11.352 1 95.5 235 GLY B O 1
ATOM 3579 N N . SER B 1 236 ? -4.531 -0.143 9.375 1 94.19 236 SER B N 1
ATOM 3580 C CA . SER B 1 236 ? -3.236 -0.748 9.07 1 94.19 236 SER B CA 1
ATOM 3581 C C . SER B 1 236 ? -2.107 0.269 9.195 1 94.19 236 SER B C 1
ATOM 3583 O O . SER B 1 236 ? -2.346 1.478 9.156 1 94.19 236 SER B O 1
ATOM 3585 N N . CYS B 1 237 ? -0.953 -0.242 9.375 1 93.12 237 CYS B N 1
ATOM 3586 C CA . CYS B 1 237 ? 0.273 0.542 9.289 1 93.12 237 CYS B CA 1
ATOM 3587 C C . CYS B 1 237 ? 1.185 0.011 8.188 1 93.12 237 CYS B C 1
ATOM 3589 O O . CYS B 1 237 ? 1.659 -1.124 8.266 1 93.12 237 CYS B O 1
ATOM 3591 N N . TYR B 1 238 ? 1.351 0.78 7.172 1 95.75 238 TYR B N 1
ATOM 3592 C CA . TYR B 1 238 ? 2.191 0.407 6.039 1 95.75 238 TYR B CA 1
ATOM 3593 C C . TYR B 1 238 ? 3.598 0.974 6.199 1 95.75 238 TYR B C 1
ATOM 3595 O O . TYR B 1 238 ? 3.779 2.191 6.262 1 95.75 238 TYR B O 1
ATOM 3603 N N . SER B 1 239 ? 4.559 0.106 6.246 1 92.88 239 SER B N 1
ATOM 3604 C CA . SER B 1 239 ? 5.957 0.509 6.352 1 92.88 239 SER B CA 1
ATOM 3605 C C . SER B 1 239 ? 6.535 0.873 4.988 1 92.88 239 SER B C 1
ATOM 3607 O O . SER B 1 239 ? 6.25 0.207 3.99 1 92.88 239 SER B O 1
ATOM 3609 N N . VAL B 1 240 ? 7.281 1.906 4.965 1 94.69 240 VAL B N 1
ATOM 3610 C CA . VAL B 1 240 ? 8.078 2.35 3.824 1 94.69 240 VAL B CA 1
ATOM 3611 C C . VAL B 1 240 ? 9.523 2.561 4.254 1 94.69 240 VAL B C 1
ATOM 3613 O O . VAL B 1 240 ? 9.914 3.672 4.621 1 94.69 240 VAL B O 1
ATOM 3616 N N . ASP B 1 241 ? 10.32 1.44 4.164 1 91.06 241 ASP B N 1
ATOM 3617 C CA . ASP B 1 241 ? 11.555 1.596 4.922 1 91.06 241 ASP B CA 1
ATOM 3618 C C . ASP B 1 241 ? 12.711 0.843 4.262 1 91.06 241 ASP B C 1
ATOM 3620 O O . ASP B 1 241 ? 13.734 0.582 4.895 1 91.06 241 ASP B O 1
ATOM 3624 N N . GLY B 1 242 ? 12.555 0.379 3.041 1 92.69 242 GLY B N 1
ATOM 3625 C CA . GLY B 1 242 ? 13.641 -0.26 2.316 1 92.69 242 GLY B CA 1
ATOM 3626 C C . GLY B 1 242 ? 14.141 -1.527 2.984 1 92.69 242 GLY B C 1
ATOM 3627 O O . GLY B 1 242 ? 15.328 -1.846 2.914 1 92.69 242 GLY B O 1
ATOM 3628 N N . ALA B 1 243 ? 13.289 -2.15 3.697 1 91.62 243 ALA B N 1
ATOM 3629 C CA . ALA B 1 243 ? 13.602 -3.359 4.453 1 91.62 243 ALA B CA 1
ATOM 3630 C C . ALA B 1 243 ? 14.531 -3.047 5.625 1 91.62 243 ALA B C 1
ATOM 3632 O O . ALA B 1 243 ? 15.586 -3.67 5.773 1 91.62 243 ALA B O 1
ATOM 3633 N N . TRP B 1 244 ? 14.07 -2.17 6.418 1 83 244 TRP B N 1
ATOM 3634 C CA . TRP B 1 244 ? 14.695 -1.942 7.715 1 83 244 TRP B CA 1
ATOM 3635 C C . TRP B 1 244 ? 14.312 -3.035 8.703 1 83 244 TRP B C 1
ATOM 3637 O O . TRP B 1 244 ? 13.336 -2.896 9.445 1 83 244 TRP B O 1
ATOM 3647 N N . ILE B 1 245 ? 14.977 -4.152 8.516 1 77.5 245 ILE B N 1
ATOM 3648 C CA . ILE B 1 245 ? 14.562 -5.371 9.211 1 77.5 245 ILE B CA 1
ATOM 3649 C C . ILE B 1 245 ? 15.695 -5.848 10.125 1 77.5 245 ILE B C 1
ATOM 3651 O O . ILE B 1 245 ? 16.875 -5.629 9.836 1 77.5 245 ILE B O 1
#

Secondary structure (DSSP, 8-state):
---TT-EEEEETTTSHHHHHHHHHHHHTT-EEEEEES-HHHHHHHHHHHHT-SS---EEEEE--TT-HHHHHHHHHHHHHHHS---EEEE-TT-S-S--SS--GGG--HHHHHHHHHHHHHHHHHPPTT-EEEEEP----SS-TTHHHHHHHHHHHHHHHHHHHHHHTGGGT-EEEEEEE-SB--HHHHHHHHHHT--TT----S--TTSS-B-HHHHHHHHHHHHSGGGTT--S-EEEESS---/---TT-EEEEETTTSHHHHHHHHHHHHTT-EEEEEES-HHHHHHHHHHHHT-SS---EEEEE--TT-HHHHHHHHHHHHHHHS---EEEE-TT-S-S--SS--GGGS-HHHHHHHHHHHHHHHHHPPTT-EEEEEP----SS-THHHHHHHHHHHHHHHHHHHHHHHTGGGT-EEEEEEE-SB--HHHHHHHHHHT--TT----S--TTSS-B-HHHHHHHHHHHHSGGGTT--S-EEEESS---

Organism: Talaromyces marneffei (strain ATCC 18224 / CBS 334.59 / QM 7333) (NCBI:txid441960)

InterPro domains:
  IPR002347 Short-chain dehydrogenase/reductase SDR [PF13561] (14-242)
  IPR002347 Short-chain dehydrogenase/reductase SDR [PR00080] (83-94)
  IPR002347 Short-chain dehydrogenase/reductase SDR [PR00080] (130-138)
  IPR002347 Short-chain dehydrogenase/reductase SDR [PR00080] (150-169)
  IPR002347 Short-chain dehydrogenase/reductase SDR [PR00081] (7-24)
  IPR002347 Short-chain dehydrogenase/reductase SDR [PR00081] (83-94)
  IPR002347 Short-chain dehydrogenase/reductase SDR [PR00081] (124-140)
  IPR002347 Short-chain dehydrogenase/reductase SDR [PR00081] (150-169)
  IPR002347 Short-chain dehydrogenase/reductase SDR [PR00081] (171-188)
  IPR002347 Short-chain dehydrogenase/reductase SDR [PR00081] (208-228)
  IPR020904 Short-chain dehydrogenase/reductase, conserved site [PS00061] (137-165)
  IPR036291 NAD(P)-binding domain superfamily [SSF51735] (4-244)

Sequence (490 aa):
MSLQGKVYVITGGASGIGLATAKLIPERGGTVCIADVNQDALNEAESYFASKTPSVQFMVNKVDVSNKQQVTDWIASIKNTYHRLDGAANIAGVIGKDHGVKAVADLDDDEWDTIIGCLRAELKQIEDGGSIVNMASIHATTGVANYGAYAASKHGVLGLTRVAAKENGHREVRVNAVAPGPIYTGMMQAHWDRVGRPSDAPFDDPIAFRRQGTPEEVAKVVVFLLGPESSFVSGSCYSVDGAWIMSLQGKVYVITGGASGIGLATAKLIPERGGTVCIADVNQDALNEAESYFASKTPSVQFMVNKVDVSNKQQVTDWIASIKNTYHRLDGAANIAGVIGKDHGVKAVADLDDDEWDTIIGCLRAELKQIEDGGSIVNMASIHATTGVANYGAYAASKHGVLGLTRVAAKENGHREVRVNAVAPGPIYTGMMQAHWDRVGRPSDAPFDDPIAFRRQGTPEEVAKVVVFLLGPESSFVSGSCYSVDGAWI

Solvent-accessible surface area (backbone atoms only — not comparable to full-atom values): 24690 Å² total; per-residue (Å²): 109,73,35,64,92,38,33,35,38,26,33,29,20,45,44,54,43,25,24,38,34,46,56,50,36,41,76,29,48,12,30,29,33,32,25,25,73,50,64,68,40,41,52,53,45,48,53,54,51,70,66,40,83,72,77,60,55,70,46,82,45,82,34,51,58,80,38,54,66,49,42,42,52,49,52,50,50,45,35,68,74,67,71,49,31,34,28,37,36,46,45,48,66,53,68,52,88,71,68,66,89,68,54,72,88,52,74,54,75,56,54,58,46,25,54,50,44,49,48,54,46,44,66,74,58,43,40,75,58,14,17,37,37,35,57,21,30,58,37,68,68,80,61,85,78,45,54,56,47,27,51,51,38,34,48,53,46,47,50,53,26,32,51,52,9,45,76,32,7,84,49,45,29,26,19,27,30,36,31,39,28,47,56,58,32,69,65,54,51,52,48,35,60,71,70,61,55,59,95,78,54,75,81,78,63,74,32,26,45,73,64,68,40,44,28,57,47,50,17,41,49,52,50,42,55,48,36,76,57,33,74,36,40,19,39,39,64,43,58,38,31,29,17,66,109,110,74,36,64,89,37,32,35,37,26,32,28,20,45,44,54,44,25,24,38,34,48,57,51,37,40,76,31,48,13,32,28,33,30,25,24,74,51,62,70,40,41,50,53,46,50,53,54,51,70,65,40,84,72,78,58,56,70,45,80,44,83,34,51,58,80,38,55,66,49,43,41,51,51,53,51,49,44,34,68,73,69,70,48,31,34,29,36,36,48,46,48,66,53,68,53,87,73,71,64,88,69,53,71,86,51,73,53,76,57,54,59,47,25,55,50,46,49,49,55,47,45,67,74,58,43,39,76,60,15,16,37,37,37,55,22,31,57,37,67,70,81,59,84,77,44,52,55,47,27,50,50,40,34,48,52,47,45,51,53,26,32,52,53,8,44,77,30,6,84,48,45,28,26,19,28,31,35,31,40,27,47,55,57,32,69,66,53,51,52,48,33,59,71,70,60,53,60,92,77,54,74,81,79,62,75,34,26,46,71,63,66,40,46,28,56,48,50,16,40,50,53,50,45,56,48,36,76,57,33,75,35,38,19,38,39,66,43,58,37,31,30,19,64,108

Nearest PDB structures (foldseek):
  1iy8-assembly1_B  TM=8.455E-01  e=5.328E-21  Leifsonia aquatica
  6jh7-assembly1_A-2  TM=8.417E-01  e=7.565E-19  Microcystis aeruginosa FACHB-905 = DIANCHI905
  4bms-assembly1_A  TM=8.459E-01  e=1.873E-18  Ralstonia sp. DSMZ 6428
  6jhb-assembly1_A-2  TM=8.422E-01  e=4.084E-17  Microcystis aeruginosa FACHB-905 = DIANCHI905
  5thq-assembly2_D  TM=8.221E-01  e=2.231E-17  uncultured bacterium

Foldseek 3Di:
DAPALAEEEEEVLLFFLNVLLQVVNVVRHYEYEYEDQDPVSQVVSVVVQCPDPPHGHYHTDYADLLDLVSLLVSLVVRCVVSVAHQEYEYPPCLVPPCVPDDALVPLDPRVLSSVVSNLVSCVVGHAQLGEYEYEQHEQPPDDPRSVSSSVVSNVSQLVVQLVSQVVCVVSLYAGEYEYEYAEDTPVSVVVCVVVVPDPPPQQPQPAPQRDHHGSNQRSVVVVCRRDCVCSPDHSYYHYHYNHSD/DAPALAEEEEEVLLFFLNVLLQVVNVVRHYEYEYEDQDPVSQVVSVVVQCPDPPHGHYHYDYADLLDLVSLLVSLVVRCVVSVAHQEYEYPPCLVPPCVPDDALVPLDPRVLSSVVSNLVSCVVGHAQLGEYEYEQHEQPDDDPRSVSSSVVRNVSQLVVQLVSQVVCVVSLYAGEYEYEYAEDTPVSVVVCVVVVPDPPPQQPQPAPQRDHHGSNQRSVVVVCRRDCVCSPDHSYYHYHYNHSD

Radius of gyration: 22.73 Å; Cα contacts (8 Å, |Δi|>4): 1052; chains: 2; bounding box: 60×60×57 Å

pLDDT: mean 85.06, std 19.16, range [31.0, 98.94]